Protein AF-A0A7J6RBU7-F1 (afdb_monomer)

Sequence (532 aa):
DLCENVLGLNNKLNLKELKTAPAAQKPAPVAEKVAAAAAAPAPASNGYTMEEVAKHNTESDCWVALNGEVLDVTDFLPEHPGGKLAIMTFAGKDASKEFNMIHPADVVEKYASDAVLGPVVEASAAPVAAAAAAPAAPTNGYTLEEVAKHNTDTDCWVALNGQVLDVTDFLPEHPGGKLAIMTFAGKDASKEFNMIHPADVVEKYASDAILGPVVEASAVAPAGASNNLAQPLLSDYSAKAAPAQWWGEERNTCDMHGPLGPSVWSYCAALCYFVWMFVLETLKTIFTVKNWKNISDKSGLTRSAIFMMVFVTIHALGNIHLFFGAIHFNAYAYFLNHPCPWSTLLLPVEIYLLAAGLLHVTVATVRTFKFKSMNSSVDQLWLFLTGSVLFVFLVVHLMQFRFVSEAAAPQYYFRSKWMYPFYCSSDDTSCQLVHFKDLYKMEMKYFESFGWVLFYEAGVIAFWSHMKEGIRKVIAAYAGIPRKYKSQAQFFGQLMAYVLGLLYFSYPLFSYFAPIKDWAKYDAAMPTPVEM

InterPro domains:
  IPR001199 Cytochrome b5-like heme/steroid binding domain [PF00173] (49-120)
  IPR001199 Cytochrome b5-like heme/steroid binding domain [PF00173] (143-213)
  IPR001199 Cytochrome b5-like heme/steroid binding domain [PS50255] (45-121)
  IPR001199 Cytochrome b5-like heme/steroid binding domain [PS50255] (139-215)
  IPR001199 Cytochrome b5-like heme/steroid binding domain [SM01117] (48-121)
  IPR001199 Cytochrome b5-like heme/steroid binding domain [SM01117] (142-215)
  IPR018506 Cytochrome b5, heme-binding site [PS00191] (76-83)
  IPR018506 Cytochrome b5, heme-binding site [PS00191] (170-177)
  IPR034804 Fumarate reductase/succinate dehydrogenase, transmembrane subunit [G3DSA:1.20.1300.10] (302-523)
  IPR034804 Fumarate reductase/succinate dehydrogenase, transmembrane subunit [SSF81343] (304-517)
  IPR036400 Cytochrome b5-like heme/steroid binding domain superfamily [G3DSA:3.10.120.10] (38-121)
  IPR036400 Cytochrome b5-like heme/steroid binding domain superfamily [G3DSA:3.10.120.10] (132-215)
  IPR036400 Cytochrome b5-like heme/steroid binding domain superfamily [SSF55856] (45-124)
  IPR036400 Cytochrome b5-like heme/steroid binding domain superfamily [SSF55856] (139-221)
  IPR050668 Cytochrome b5 [PTHR19359] (43-107)

Organism: Perkinsus olseni (NCBI:txid32597)

Nearest PDB structures (foldseek):
  1cyo-assembly1_A  TM=9.049E-01  e=1.225E-05  Bos taurus
  2ibj-assembly1_A  TM=8.812E-01  e=1.798E-05  Musca domestica
  3lf5-assembly1_A  TM=9.190E-01  e=5.961E-05  Homo sapiens
  1awp-assembly1_B  TM=8.762E-01  e=3.196E-05  Rattus norvegicus
  2m33-assembly1_A  TM=7.954E-01  e=5.682E-05  Oryctolagus cuniculus

Foldseek 3Di:
DVVCPPPVDPDPPDVPPPPDDDDDDDDDDDDDDDDDDDDDDDDDQDADALVNQLVQQDLCGFWEAAPQWIFGCNVVQPVDPVHNVVRSVRGSHYCHVVCVVVDPPCCCVVPPVVRTPGGHDDDDDDDDDDDDDDDDDDDDADALVRQLVQQDLCGFWEAAPQWIFGCNVVQPVDPVHNVVRSVRGSHYCHVVCVVPPPPCCCVVPPVVRTDGGHDDDDDDDDDDDDDDPPPPPPPPPPPPDPDPPPCPVVVVQCVLPNPVGNDPVLLVVLVVLLVVVLVVLQCCLVPVDDPDDDLQDPSLLLSLLSLVLVVLLVVLVLLVLLVVDQLSNFQSVCQCCDDPPNVVVVVVSVVSNVVSLVSNLSNLVCNLVVCVVPDDDPLSVLLNVLSVLLVVVVVVVCVQQPPQDFVRADKFKFFAAGHPPGGDDLPPPVTDIDMTGRSSVSLLVLLLDPVSLVSQLSSLVSVLSNQLSSLLVSLVPDPSRPPSSSVSSNVVSNVSSVVSSVSSNCRSVCSNVVHDPDVPVVVVSGRDDDDD

Structure (mmCIF, N/CA/C/O backbone):
data_AF-A0A7J6RBU7-F1
#
_entry.id   AF-A0A7J6RBU7-F1
#
loop_
_atom_site.group_PDB
_atom_site.id
_atom_site.type_symbol
_atom_site.label_atom_id
_atom_site.label_alt_id
_atom_site.label_comp_id
_atom_site.label_asym_id
_atom_site.label_entity_id
_atom_site.label_seq_id
_atom_site.pdbx_PDB_ins_code
_atom_site.Cartn_x
_atom_site.Cartn_y
_atom_site.Cartn_z
_atom_site.occupancy
_atom_site.B_iso_or_equiv
_atom_site.auth_seq_id
_atom_site.auth_comp_id
_atom_site.auth_asym_id
_atom_site.auth_atom_id
_atom_site.pdbx_PDB_model_num
ATOM 1 N N . ASP A 1 1 ? 35.423 11.936 -3.739 1.00 44.06 1 ASP A N 1
ATOM 2 C CA . ASP A 1 1 ? 35.921 13.161 -4.403 1.00 44.06 1 ASP A CA 1
ATOM 3 C C . ASP A 1 1 ? 34.929 14.324 -4.372 1.00 44.06 1 ASP A C 1
ATOM 5 O O . ASP A 1 1 ? 35.245 15.324 -3.746 1.00 44.06 1 ASP A O 1
ATOM 9 N N . LEU A 1 2 ? 33.701 14.226 -4.910 1.00 38.97 2 LEU A N 1
ATOM 10 C CA . LEU A 1 2 ? 32.740 15.352 -4.819 1.00 38.97 2 LEU A CA 1
ATOM 11 C C . LEU A 1 2 ? 32.170 15.630 -3.408 1.00 38.97 2 LEU A C 1
ATOM 13 O O . LEU A 1 2 ? 31.693 16.732 -3.154 1.00 38.97 2 LEU A O 1
ATOM 17 N N . CYS A 1 3 ? 32.227 14.671 -2.477 1.00 43.78 3 CYS A N 1
ATOM 18 C CA . CYS A 1 3 ? 31.741 14.861 -1.102 1.00 43.78 3 CYS A CA 1
ATOM 19 C C . CYS A 1 3 ? 32.754 15.524 -0.155 1.00 43.78 3 CYS A C 1
ATOM 21 O O . CYS A 1 3 ? 32.353 16.000 0.904 1.00 43.78 3 CYS A O 1
ATOM 23 N N . GLU A 1 4 ? 34.041 15.578 -0.507 1.00 44.16 4 GLU A N 1
ATOM 24 C CA . GLU A 1 4 ? 35.071 16.109 0.401 1.00 44.16 4 GLU A CA 1
ATOM 25 C C . GLU A 1 4 ? 35.114 17.645 0.401 1.00 44.16 4 GLU A C 1
ATOM 27 O O . GLU A 1 4 ? 35.401 18.258 1.426 1.00 44.16 4 GLU A O 1
ATOM 32 N N . ASN A 1 5 ? 34.723 18.288 -0.704 1.00 43.31 5 ASN A N 1
ATOM 33 C CA . ASN A 1 5 ? 34.908 19.733 -0.874 1.00 43.31 5 ASN A CA 1
ATOM 34 C C . ASN A 1 5 ? 33.737 20.607 -0.388 1.00 43.31 5 ASN A C 1
ATOM 36 O O . ASN A 1 5 ? 33.907 21.816 -0.267 1.00 43.31 5 ASN A O 1
ATOM 40 N N . VAL A 1 6 ? 32.559 20.036 -0.103 1.00 44.25 6 VAL A N 1
ATOM 41 C CA . VAL A 1 6 ? 31.357 20.833 0.237 1.00 44.25 6 VAL A CA 1
ATOM 42 C C . VAL A 1 6 ? 31.096 20.914 1.745 1.00 44.25 6 VAL A C 1
ATOM 44 O O . VAL A 1 6 ? 30.525 21.895 2.210 1.00 44.25 6 VAL A O 1
ATOM 47 N N . LEU A 1 7 ? 31.529 19.922 2.532 1.00 44.91 7 LEU A N 1
ATOM 48 C CA . LEU A 1 7 ? 31.204 19.848 3.967 1.00 44.91 7 LEU A CA 1
ATOM 49 C C . LEU A 1 7 ? 32.391 20.092 4.908 1.00 44.91 7 LEU A C 1
ATOM 51 O O . LEU A 1 7 ? 32.198 20.077 6.120 1.00 44.91 7 LEU A O 1
ATOM 55 N N . GLY A 1 8 ? 33.607 20.307 4.392 1.00 37.50 8 GLY A N 1
ATOM 56 C CA . GLY A 1 8 ? 34.789 20.591 5.222 1.00 37.50 8 GLY A CA 1
ATOM 57 C C . GLY A 1 8 ? 35.114 19.508 6.264 1.00 37.50 8 GLY A C 1
ATOM 58 O O . GLY A 1 8 ? 35.842 19.766 7.220 1.00 37.50 8 GLY A O 1
ATOM 59 N N . LEU A 1 9 ? 34.576 18.297 6.106 1.00 42.28 9 LEU A N 1
ATOM 60 C CA . LEU A 1 9 ? 34.784 17.180 7.021 1.00 42.28 9 LEU A CA 1
ATOM 61 C C . LEU A 1 9 ? 35.993 16.367 6.560 1.00 42.28 9 LEU A C 1
ATOM 63 O O . LEU A 1 9 ? 35.868 15.286 5.992 1.00 42.28 9 LEU A O 1
ATOM 67 N N . ASN A 1 10 ? 37.184 16.887 6.848 1.00 44.78 10 ASN A N 1
ATOM 68 C CA . ASN A 1 10 ? 38.400 16.084 6.827 1.00 44.78 10 ASN A CA 1
ATOM 69 C C . ASN A 1 10 ? 38.416 15.192 8.066 1.00 44.78 10 ASN A C 1
ATOM 71 O O . ASN A 1 10 ? 38.953 15.591 9.092 1.00 44.78 10 ASN A O 1
ATOM 75 N N . ASN A 1 11 ? 37.854 13.988 7.987 1.00 42.75 11 ASN A N 1
ATOM 76 C CA . ASN A 1 11 ? 38.181 12.940 8.950 1.00 42.75 11 ASN A CA 1
ATOM 77 C C . ASN A 1 11 ? 38.270 11.586 8.248 1.00 42.75 11 ASN A C 1
ATOM 79 O O . ASN A 1 11 ? 37.276 10.900 8.016 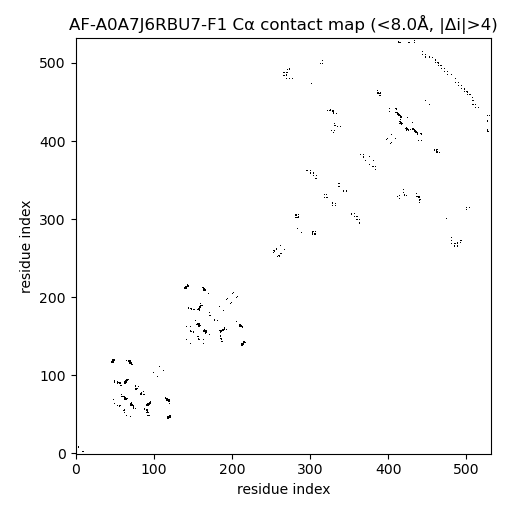1.00 42.75 11 ASN A O 1
ATOM 83 N N . LYS A 1 12 ? 39.511 11.181 7.956 1.00 43.72 12 LYS A N 1
ATOM 84 C CA . LYS A 1 12 ? 39.863 9.778 7.734 1.00 43.72 12 LYS A CA 1
ATOM 85 C C . LYS A 1 12 ? 39.562 9.019 9.027 1.00 43.72 12 LYS A C 1
ATOM 87 O O . LYS A 1 12 ? 40.357 9.051 9.960 1.00 43.72 12 LYS A O 1
ATOM 92 N N . LEU A 1 13 ? 38.418 8.347 9.095 1.00 41.56 13 LEU A N 1
ATOM 93 C CA . LEU A 1 13 ? 38.116 7.424 10.187 1.00 41.56 13 LEU A CA 1
ATOM 94 C C . LEU A 1 13 ? 39.039 6.203 10.074 1.00 41.56 13 LEU A C 1
ATOM 96 O O . LEU A 1 13 ? 38.804 5.288 9.288 1.00 41.56 13 LEU A O 1
ATOM 100 N N . ASN A 1 14 ? 40.122 6.211 10.852 1.00 39.22 14 ASN A N 1
ATOM 101 C CA . ASN A 1 14 ? 40.993 5.058 11.032 1.00 39.22 14 ASN A CA 1
ATOM 102 C C . ASN A 1 14 ? 40.368 4.127 12.082 1.00 39.22 14 ASN A C 1
ATOM 104 O O . ASN A 1 14 ? 40.237 4.480 13.253 1.00 39.22 14 ASN A O 1
ATOM 108 N N . LEU A 1 15 ? 39.999 2.915 11.666 1.00 40.97 15 LEU A N 1
ATOM 109 C CA . LEU A 1 15 ? 39.288 1.910 12.468 1.00 40.97 15 LEU A CA 1
ATOM 110 C C . LEU A 1 15 ? 40.095 1.345 13.666 1.00 40.97 15 LEU A C 1
ATOM 112 O O . LEU A 1 15 ? 39.665 0.379 14.294 1.00 40.97 15 LEU A O 1
ATOM 116 N N . LYS A 1 16 ? 41.268 1.910 13.986 1.00 43.94 16 LYS A N 1
ATOM 117 C CA . LYS A 1 16 ? 42.145 1.474 15.087 1.00 43.94 16 LYS A CA 1
ATOM 118 C C . LYS A 1 16 ? 42.068 2.326 16.359 1.00 43.94 16 LYS A C 1
ATOM 120 O O . LYS A 1 16 ? 42.579 1.877 17.379 1.00 43.94 16 LYS A O 1
ATOM 125 N N . GLU A 1 17 ? 41.400 3.481 16.352 1.00 44.88 17 GLU A N 1
ATOM 126 C CA . GLU A 1 17 ? 41.382 4.396 17.515 1.00 44.88 17 GLU A CA 1
ATOM 127 C C . GLU A 1 17 ? 40.111 4.325 18.385 1.00 44.88 17 GLU A C 1
ATOM 129 O O . GLU A 1 17 ? 40.003 5.015 19.392 1.00 44.88 17 GLU A O 1
ATOM 134 N N . LEU A 1 18 ? 39.167 3.424 18.089 1.00 39.59 18 LEU A N 1
ATOM 135 C CA . LEU A 1 18 ? 37.931 3.241 18.876 1.00 39.59 18 LEU A CA 1
ATOM 136 C C . LEU A 1 18 ? 38.066 2.268 20.065 1.00 39.59 18 LEU A C 1
ATOM 138 O O . LEU A 1 18 ? 37.073 1.774 20.598 1.00 39.59 18 LEU A O 1
ATOM 142 N N . LYS A 1 19 ? 39.294 1.995 20.516 1.00 46.72 19 LYS A N 1
ATOM 143 C CA . LYS A 1 19 ? 39.562 1.225 21.737 1.00 46.72 19 LYS A CA 1
ATOM 144 C C . LYS A 1 19 ? 40.383 2.056 22.708 1.00 46.72 19 LYS A C 1
ATOM 146 O O . LYS A 1 19 ? 41.574 1.822 22.812 1.00 46.72 19 LYS A O 1
ATOM 151 N N . THR A 1 20 ? 39.724 2.981 23.404 1.00 45.31 20 THR A N 1
ATOM 152 C CA . THR A 1 20 ? 39.975 3.330 24.817 1.00 45.31 20 THR A CA 1
ATOM 153 C C . THR A 1 20 ? 39.155 4.561 25.194 1.00 45.31 20 THR A C 1
ATOM 155 O O . THR A 1 20 ? 39.492 5.677 24.816 1.00 45.31 20 THR A O 1
ATOM 158 N N . ALA A 1 21 ? 38.114 4.360 25.998 1.00 32.72 21 ALA A N 1
ATOM 159 C CA . ALA A 1 21 ? 37.607 5.371 26.917 1.00 32.72 21 ALA A CA 1
ATOM 160 C C . ALA A 1 21 ? 37.450 4.705 28.300 1.00 32.72 21 ALA A C 1
ATOM 162 O O . ALA A 1 21 ? 37.182 3.501 28.357 1.00 32.72 21 ALA A O 1
ATOM 163 N N . PRO A 1 22 ? 37.704 5.428 29.404 1.00 35.44 22 PRO A N 1
ATOM 164 C CA . PRO A 1 22 ? 38.014 4.829 30.694 1.00 35.44 22 PRO A CA 1
ATOM 165 C C . PRO A 1 22 ? 36.767 4.329 31.427 1.00 35.44 22 PRO A C 1
ATOM 167 O O . PRO A 1 22 ? 35.690 4.915 31.341 1.00 35.44 22 PRO A O 1
ATOM 170 N N . ALA A 1 23 ? 36.942 3.244 32.181 1.00 33.69 23 ALA A N 1
ATOM 171 C CA . ALA A 1 23 ? 35.921 2.664 33.040 1.00 33.69 23 ALA A CA 1
ATOM 172 C C . ALA A 1 23 ? 35.479 3.668 34.118 1.00 33.69 23 ALA A C 1
ATOM 174 O O . ALA A 1 23 ? 36.256 4.025 35.006 1.00 33.69 23 ALA A O 1
ATOM 175 N N . ALA A 1 24 ? 34.219 4.098 34.053 1.00 33.16 24 ALA A N 1
ATOM 176 C CA . ALA A 1 24 ? 33.568 4.803 35.145 1.00 33.16 24 ALA A CA 1
ATOM 177 C C . ALA A 1 24 ? 33.264 3.816 36.283 1.00 33.16 24 ALA A C 1
ATOM 179 O O . ALA A 1 24 ? 32.751 2.716 36.074 1.00 33.16 24 ALA A O 1
ATOM 180 N N . GLN A 1 25 ? 33.649 4.227 37.486 1.00 31.27 25 GLN A N 1
ATOM 181 C CA . GLN A 1 25 ? 33.620 3.458 38.721 1.00 31.27 25 GLN A CA 1
ATOM 182 C C . GLN A 1 25 ? 32.202 3.050 39.139 1.00 31.27 25 GLN A C 1
ATOM 184 O O . GLN A 1 25 ? 31.254 3.828 39.089 1.00 31.27 25 GLN A O 1
ATOM 189 N N . LYS A 1 26 ? 32.108 1.810 39.616 1.00 31.66 26 LYS A N 1
ATOM 190 C CA . LYS A 1 26 ? 30.949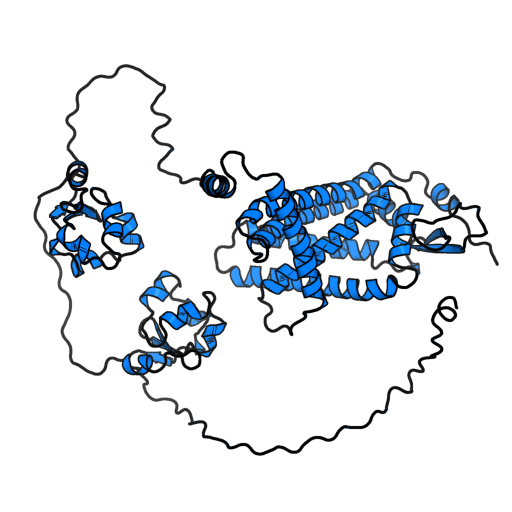 1.192 40.260 1.00 31.66 26 LYS A CA 1
ATOM 191 C C . LYS A 1 26 ? 30.733 1.814 41.651 1.00 31.66 26 LYS A C 1
ATOM 193 O O . LYS A 1 26 ? 31.645 1.709 42.472 1.00 31.66 26 LYS A O 1
ATOM 198 N N . PRO A 1 27 ? 29.564 2.394 41.975 1.00 31.78 27 PRO A N 1
ATOM 199 C CA . PRO A 1 27 ? 29.230 2.687 43.362 1.00 31.78 27 PRO A CA 1
ATOM 200 C C . PRO A 1 27 ? 28.904 1.387 44.107 1.00 31.78 27 PRO A C 1
ATOM 202 O O . PRO A 1 27 ? 28.194 0.515 43.600 1.00 31.78 27 PRO A O 1
ATOM 205 N N . ALA A 1 28 ? 29.468 1.262 45.305 1.00 33.78 28 ALA A N 1
ATOM 206 C CA . ALA A 1 28 ? 29.191 0.211 46.277 1.00 33.78 28 ALA A CA 1
ATOM 207 C C . ALA A 1 28 ? 27.719 0.254 46.751 1.00 33.78 28 ALA A C 1
ATOM 209 O O . ALA A 1 28 ? 27.089 1.312 46.686 1.00 33.78 28 ALA A O 1
ATOM 210 N N . PRO A 1 29 ? 27.155 -0.877 47.217 1.00 30.48 29 PRO A N 1
ATOM 211 C CA . PRO A 1 29 ? 25.738 -0.976 47.531 1.00 30.48 29 PRO A CA 1
ATOM 212 C C . PRO A 1 29 ? 25.433 -0.256 48.847 1.00 30.48 29 PRO A C 1
ATOM 214 O O . PRO A 1 29 ? 26.039 -0.540 49.880 1.00 30.48 29 PRO A O 1
ATOM 217 N N . VAL A 1 30 ? 24.479 0.672 48.805 1.00 31.81 30 VAL A N 1
ATOM 218 C CA . VAL A 1 30 ? 23.871 1.244 50.007 1.00 31.81 30 VAL A CA 1
ATOM 219 C C . VAL A 1 30 ? 22.848 0.238 50.518 1.00 31.81 30 VAL A C 1
ATOM 221 O O . VAL A 1 30 ? 21.944 -0.174 49.795 1.00 31.81 30 VAL A O 1
ATOM 224 N N . ALA A 1 31 ? 23.049 -0.195 51.758 1.00 34.28 31 ALA A N 1
ATOM 225 C CA . ALA A 1 31 ? 22.130 -1.037 52.493 1.00 34.28 31 ALA A CA 1
ATOM 226 C C . ALA A 1 31 ? 20.813 -0.291 52.735 1.00 34.28 31 ALA A C 1
ATOM 228 O O . ALA A 1 31 ? 20.806 0.751 53.390 1.00 34.28 31 ALA A O 1
ATOM 229 N N . GLU A 1 32 ? 19.702 -0.864 52.277 1.00 28.48 32 GLU A N 1
ATOM 230 C CA . GLU A 1 32 ? 18.368 -0.463 52.706 1.00 28.48 32 GLU A CA 1
ATOM 231 C C . GLU A 1 32 ? 17.582 -1.702 53.158 1.00 28.48 32 GLU A C 1
ATOM 233 O O . GLU A 1 32 ? 17.198 -2.572 52.385 1.00 28.48 32 GLU A O 1
ATOM 238 N N . LYS A 1 33 ? 17.498 -1.799 54.486 1.00 25.94 33 LYS A N 1
ATOM 239 C CA . LYS A 1 33 ? 16.465 -2.409 55.329 1.00 25.94 33 LYS A CA 1
ATOM 240 C C . LYS A 1 33 ? 15.530 -3.435 54.661 1.00 25.94 33 LYS A C 1
ATOM 242 O O . LYS A 1 33 ? 14.464 -3.114 54.150 1.00 25.94 33 LYS A O 1
ATOM 247 N N . VAL A 1 34 ? 15.891 -4.705 54.831 1.00 26.56 34 VAL A N 1
ATOM 248 C CA . VAL A 1 34 ? 14.978 -5.848 54.734 1.00 26.56 34 VAL A CA 1
ATOM 249 C C . VAL A 1 34 ? 13.891 -5.696 55.805 1.00 26.56 34 VAL A C 1
ATOM 251 O O . VAL A 1 34 ? 14.172 -5.822 56.998 1.00 26.56 34 VAL A O 1
ATOM 254 N N . ALA A 1 35 ? 12.657 -5.425 55.384 1.00 26.73 35 ALA A N 1
ATOM 255 C CA . ALA A 1 35 ? 11.464 -5.752 56.153 1.00 26.73 35 ALA A CA 1
ATOM 256 C C . ALA A 1 35 ? 10.903 -7.063 55.587 1.00 26.73 35 ALA A C 1
ATOM 258 O O . ALA A 1 35 ? 10.560 -7.152 54.414 1.00 26.73 35 ALA A O 1
ATOM 259 N N . ALA A 1 36 ? 10.943 -8.077 56.448 1.00 24.70 36 ALA A N 1
ATOM 260 C CA . ALA A 1 36 ? 10.458 -9.446 56.334 1.00 24.70 36 ALA A CA 1
ATOM 261 C C . ALA A 1 36 ? 9.506 -9.770 55.164 1.00 24.70 36 ALA A C 1
ATOM 263 O O . ALA A 1 36 ? 8.325 -9.436 55.190 1.00 24.70 36 ALA A O 1
ATOM 264 N N . ALA A 1 37 ? 10.008 -10.574 54.223 1.00 25.91 37 ALA A N 1
ATOM 265 C CA . ALA A 1 37 ? 9.188 -11.565 53.543 1.00 25.91 37 ALA A CA 1
ATOM 266 C C . ALA A 1 37 ? 8.740 -12.594 54.593 1.00 25.91 37 ALA A C 1
ATOM 268 O O . ALA A 1 37 ? 9.569 -13.318 55.153 1.00 25.91 37 ALA A O 1
ATOM 269 N N . ALA A 1 38 ? 7.446 -12.618 54.908 1.00 26.72 38 ALA A N 1
ATOM 270 C CA . ALA A 1 38 ? 6.860 -13.714 55.661 1.00 26.72 38 ALA A CA 1
ATOM 271 C C . ALA A 1 38 ? 6.810 -14.942 54.745 1.00 26.72 38 ALA A C 1
ATOM 273 O O . ALA A 1 38 ? 6.282 -14.896 53.637 1.00 26.72 38 ALA A O 1
ATOM 274 N N . ALA A 1 39 ? 7.445 -16.012 55.209 1.00 26.58 39 ALA A N 1
ATOM 275 C CA . ALA A 1 39 ? 7.527 -17.290 54.535 1.00 26.58 39 ALA A CA 1
ATOM 276 C C . ALA A 1 39 ? 6.136 -17.889 54.290 1.00 26.58 39 ALA A C 1
ATOM 278 O O . ALA A 1 39 ? 5.296 -17.913 55.188 1.00 26.58 39 ALA A O 1
ATOM 279 N N . ALA A 1 40 ? 5.949 -18.438 53.092 1.00 30.22 40 ALA A N 1
ATOM 280 C CA . ALA A 1 40 ? 4.879 -19.373 52.793 1.00 30.22 40 ALA A CA 1
ATOM 281 C C . ALA A 1 40 ? 5.043 -20.656 53.629 1.00 30.22 40 ALA A C 1
ATOM 283 O O . ALA A 1 40 ? 6.128 -21.250 53.620 1.00 30.22 40 ALA A O 1
ATOM 284 N N . PRO A 1 41 ? 3.985 -21.143 54.294 1.00 29.50 41 PRO A N 1
ATOM 285 C CA . PRO A 1 41 ? 3.854 -22.546 54.624 1.00 29.50 41 PRO A CA 1
ATOM 286 C C . PRO A 1 41 ? 2.934 -23.223 53.598 1.00 29.50 41 PRO A C 1
ATOM 288 O O . PRO A 1 41 ? 1.817 -22.781 53.350 1.00 29.50 41 PRO A O 1
ATOM 291 N N . ALA A 1 42 ? 3.388 -24.337 53.036 1.00 29.34 42 ALA A N 1
ATOM 292 C CA . ALA A 1 42 ? 2.514 -25.354 52.460 1.00 29.34 42 ALA A CA 1
ATOM 293 C C . ALA A 1 42 ? 2.614 -26.623 53.327 1.00 29.34 42 ALA A C 1
ATOM 295 O O . ALA A 1 42 ? 3.653 -26.819 53.965 1.00 29.34 42 ALA A O 1
ATOM 296 N N . PRO A 1 43 ? 1.647 -27.555 53.296 1.00 41.00 43 PRO A N 1
ATOM 297 C CA . PRO A 1 43 ? 0.241 -27.438 52.921 1.00 41.00 43 PRO A CA 1
ATOM 298 C C . PRO A 1 43 ? -0.653 -27.768 54.136 1.00 41.00 43 PRO A C 1
ATOM 300 O O . PRO A 1 43 ? -0.525 -28.823 54.757 1.00 41.00 43 PRO A O 1
ATOM 303 N N . ALA A 1 44 ? -1.581 -26.880 54.474 1.00 31.98 44 ALA A N 1
ATOM 304 C CA . ALA A 1 44 ? -2.711 -27.199 55.340 1.00 31.98 44 ALA A CA 1
ATOM 305 C C . ALA A 1 44 ? -3.985 -27.047 54.505 1.00 31.98 44 ALA A C 1
ATOM 307 O O . ALA A 1 44 ? -3.983 -26.350 53.496 1.00 31.98 44 ALA A O 1
ATOM 308 N N . SER A 1 45 ? -5.042 -27.760 54.873 1.00 47.34 45 SER A N 1
ATOM 309 C CA . SER A 1 45 ? -6.355 -27.738 54.228 1.00 47.34 45 SER A CA 1
ATOM 310 C C . SER A 1 45 ? -6.952 -26.319 54.219 1.00 47.34 45 SER A C 1
ATOM 312 O O . SER A 1 45 ? -7.718 -25.969 55.116 1.00 47.34 45 SER A O 1
ATOM 314 N N . ASN A 1 46 ? -6.561 -25.490 53.252 1.00 59.97 46 ASN A N 1
ATOM 315 C CA . ASN A 1 46 ? -6.878 -24.064 53.217 1.00 59.97 46 ASN A CA 1
ATOM 316 C C . ASN A 1 46 ? -8.177 -23.833 52.454 1.00 59.97 46 ASN A C 1
ATOM 318 O O . ASN A 1 46 ? -8.190 -23.500 51.272 1.00 59.97 46 ASN A O 1
ATOM 322 N N . GLY A 1 47 ? -9.282 -24.040 53.157 1.00 67.44 47 GLY A N 1
ATOM 323 C CA . GLY A 1 47 ? -10.506 -23.353 52.802 1.00 67.44 47 GLY A CA 1
ATOM 324 C C . GLY A 1 47 ? -10.390 -21.872 53.147 1.00 67.44 47 GLY A C 1
ATOM 325 O O . GLY A 1 47 ? -9.918 -21.539 54.233 1.00 67.44 47 GLY A O 1
ATOM 326 N N . TYR A 1 48 ? -10.836 -20.998 52.254 1.00 81.94 48 TYR A N 1
ATOM 327 C CA . TYR A 1 48 ? -10.868 -19.549 52.457 1.00 81.94 48 TYR A CA 1
ATOM 328 C C . TYR A 1 48 ? -12.302 -19.108 52.760 1.00 81.94 48 TYR A C 1
ATOM 330 O O . TYR A 1 48 ? -13.231 -19.573 52.108 1.00 81.94 48 TYR A O 1
ATOM 338 N N . THR A 1 49 ? -12.528 -18.230 53.738 1.00 85.06 49 THR A N 1
ATOM 339 C CA . THR A 1 49 ? -13.884 -17.701 53.982 1.00 85.06 49 THR A CA 1
ATOM 340 C C . THR A 1 49 ? -14.120 -16.429 53.171 1.00 85.06 49 THR A C 1
ATOM 342 O O . THR A 1 49 ? -13.176 -15.715 52.827 1.00 85.06 49 THR A O 1
ATOM 345 N N . MET A 1 50 ? -15.379 -16.095 52.880 1.00 83.06 50 MET A N 1
ATOM 346 C CA . MET A 1 50 ? -15.701 -14.862 52.146 1.00 83.06 50 MET A CA 1
ATOM 347 C C . MET A 1 50 ? -15.298 -13.594 52.914 1.00 83.06 50 MET A C 1
ATOM 349 O O . MET A 1 50 ? -14.975 -12.576 52.302 1.00 83.06 50 MET A O 1
ATOM 353 N N . GLU A 1 51 ? -15.245 -13.652 54.247 1.00 75.56 51 GLU A N 1
ATOM 354 C CA . GLU A 1 51 ? -14.733 -12.565 55.091 1.00 75.56 51 GLU A CA 1
ATOM 355 C C . GLU A 1 51 ? -13.223 -12.361 54.931 1.00 75.56 51 GLU A C 1
ATOM 357 O O . GLU A 1 51 ? -12.727 -11.251 55.134 1.00 75.56 51 GLU A O 1
ATOM 362 N N . GLU A 1 52 ? -12.483 -13.418 54.595 1.00 79.94 52 GLU A N 1
ATOM 363 C CA . GLU A 1 52 ? -11.064 -13.322 54.266 1.00 79.94 52 GLU A CA 1
ATOM 364 C C . GLU A 1 52 ? -10.881 -12.710 52.880 1.00 79.94 52 GLU A C 1
ATOM 366 O O . GLU A 1 52 ? -10.177 -11.710 52.759 1.00 79.94 52 GLU A O 1
ATOM 371 N N . VAL A 1 53 ? -11.624 -13.195 51.878 1.00 83.56 53 VAL A N 1
ATOM 372 C CA . VAL A 1 53 ? -11.626 -12.640 50.510 1.00 83.56 53 VAL A CA 1
ATOM 373 C C . VAL A 1 53 ? -11.930 -11.138 50.512 1.00 83.56 53 VAL A C 1
ATOM 375 O O . VAL A 1 53 ? -11.243 -10.370 49.842 1.00 83.56 53 VAL A O 1
ATOM 378 N N . ALA A 1 54 ? -12.887 -10.681 51.326 1.00 82.56 54 ALA A N 1
ATOM 379 C CA . ALA A 1 54 ? -13.285 -9.273 51.412 1.00 82.56 54 ALA A CA 1
ATOM 380 C C . ALA A 1 54 ? -12.164 -8.299 51.832 1.00 82.56 54 ALA A C 1
ATOM 382 O O . ALA A 1 54 ? -12.282 -7.091 51.587 1.00 82.56 54 ALA A O 1
ATOM 383 N N . LYS A 1 55 ? -11.085 -8.793 52.455 1.00 84.75 55 LYS A N 1
ATOM 384 C CA . LYS A 1 55 ? -9.926 -7.975 52.858 1.00 84.75 55 LYS A CA 1
ATOM 385 C C . LYS A 1 55 ? -9.015 -7.622 51.679 1.00 84.75 55 LYS A C 1
ATOM 387 O O . LYS A 1 55 ? -8.330 -6.605 51.746 1.00 84.75 55 LYS A O 1
ATOM 392 N N . HIS A 1 56 ? -9.060 -8.406 50.605 1.00 87.06 56 HIS A N 1
ATOM 393 C CA . HIS A 1 56 ? -8.198 -8.290 49.429 1.00 87.06 56 HIS A CA 1
ATOM 394 C C . HIS A 1 56 ? -8.951 -7.583 48.288 1.00 87.06 56 HIS A C 1
ATOM 396 O O . HIS A 1 56 ? -9.414 -8.207 47.331 1.00 87.06 56 HIS A O 1
ATOM 402 N N . ASN A 1 57 ? -9.147 -6.265 48.424 1.00 86.19 57 ASN A N 1
ATOM 403 C CA . ASN A 1 57 ? -10.014 -5.464 47.546 1.00 86.19 57 ASN A CA 1
ATOM 404 C C . ASN A 1 57 ? -9.317 -4.287 46.823 1.00 86.19 57 ASN A C 1
ATOM 406 O O . ASN A 1 57 ? -9.985 -3.355 46.363 1.00 86.19 57 ASN A O 1
ATOM 410 N N . THR A 1 58 ? -7.986 -4.302 46.714 1.00 81.94 58 THR A N 1
ATOM 411 C CA . THR A 1 58 ? -7.187 -3.194 46.149 1.00 81.94 58 THR A CA 1
ATOM 412 C C . THR A 1 58 ? -6.404 -3.616 44.903 1.00 81.94 58 THR A C 1
ATOM 414 O O . THR A 1 58 ? -6.177 -4.794 44.684 1.00 81.94 58 THR A O 1
ATOM 417 N N . GLU A 1 59 ? -5.941 -2.673 44.068 1.00 80.62 59 GLU A N 1
ATOM 418 C CA . GLU A 1 59 ? -5.211 -3.022 42.825 1.00 80.62 59 GLU A CA 1
ATOM 419 C C . GLU A 1 59 ? -3.891 -3.782 43.068 1.00 80.62 59 GLU A C 1
ATOM 421 O O . GLU A 1 59 ? -3.420 -4.471 42.170 1.00 80.62 59 GLU A O 1
ATOM 426 N N . SER A 1 60 ? -3.280 -3.639 44.247 1.00 82.38 60 SER A N 1
ATOM 427 C CA . SER A 1 60 ? -2.053 -4.349 44.637 1.00 82.38 60 SER A CA 1
ATOM 428 C C . SER A 1 60 ? -2.311 -5.611 45.464 1.00 82.38 60 SER A C 1
ATOM 430 O O . SER A 1 60 ? -1.346 -6.239 45.887 1.00 82.38 60 SER A O 1
ATOM 432 N N . ASP A 1 61 ? -3.580 -5.914 45.751 1.00 84.44 61 ASP A N 1
ATOM 433 C CA . ASP A 1 61 ? -4.022 -7.032 46.586 1.00 84.44 61 ASP A CA 1
ATOM 434 C C . ASP A 1 61 ? -5.518 -7.299 46.324 1.00 84.44 61 ASP A C 1
ATOM 436 O O . ASP A 1 61 ? -6.389 -6.694 46.963 1.00 84.44 61 ASP A O 1
ATOM 440 N N . CYS A 1 62 ? -5.807 -8.100 45.293 1.00 85.19 62 CYS A N 1
ATOM 441 C CA . CYS A 1 62 ? -7.133 -8.278 44.696 1.00 85.19 62 CYS A CA 1
ATOM 442 C C . CYS A 1 62 ? -7.501 -9.758 44.580 1.00 85.19 62 CYS A C 1
ATOM 444 O O . CYS A 1 62 ? -7.010 -10.459 43.690 1.00 85.19 62 CYS A O 1
ATOM 446 N N . TRP A 1 63 ? -8.412 -10.220 45.436 1.00 91.56 63 TRP A N 1
ATOM 447 C CA . TRP A 1 63 ? -8.959 -11.574 45.364 1.00 91.56 63 TRP A CA 1
ATOM 448 C C . TRP A 1 63 ? -10.421 -11.554 44.929 1.00 91.56 63 TRP A C 1
ATOM 450 O O . TRP A 1 63 ? -11.155 -10.604 45.204 1.00 91.56 63 TRP A O 1
ATOM 460 N N . VAL A 1 64 ? -10.858 -12.618 44.263 1.00 87.06 64 VAL A N 1
ATOM 461 C CA . VAL A 1 64 ? -12.258 -12.823 43.866 1.00 87.06 64 VAL A CA 1
ATOM 462 C C . VAL A 1 64 ? -12.661 -14.268 44.125 1.00 87.06 64 VAL A C 1
ATOM 464 O O . VAL A 1 64 ? -11.844 -15.174 43.965 1.00 87.06 64 VAL A O 1
ATOM 467 N N . ALA A 1 65 ? -13.916 -14.499 44.507 1.00 86.06 65 ALA A N 1
ATOM 468 C CA . ALA A 1 65 ? -14.464 -15.851 44.567 1.00 86.06 65 ALA A CA 1
ATOM 469 C C . ALA A 1 65 ? -15.175 -16.187 43.247 1.00 86.06 65 ALA A C 1
ATOM 471 O O . ALA A 1 65 ? -15.997 -15.403 42.766 1.00 86.06 65 ALA A O 1
ATOM 472 N N . LEU A 1 66 ? -14.844 -17.334 42.652 1.00 83.00 66 LEU A N 1
ATOM 473 C CA . LEU A 1 66 ? -15.436 -17.867 41.427 1.00 83.00 66 LEU A CA 1
ATOM 474 C C . LEU A 1 66 ? -15.767 -19.349 41.609 1.00 83.00 66 LEU A C 1
ATOM 476 O O . LEU A 1 66 ? -14.892 -20.164 41.869 1.00 83.00 66 LEU A O 1
ATOM 480 N N . ASN A 1 67 ? -17.034 -19.705 41.422 1.00 80.25 67 ASN A N 1
ATOM 481 C CA . ASN A 1 67 ? -17.560 -21.069 41.433 1.00 80.25 67 ASN A CA 1
ATOM 482 C C . ASN A 1 67 ? -17.172 -21.880 42.681 1.00 80.25 67 ASN A C 1
ATOM 484 O O . ASN A 1 67 ? -16.961 -23.087 42.601 1.00 80.25 67 ASN A O 1
ATOM 488 N N . GLY A 1 68 ? -17.108 -21.214 43.838 1.00 75.31 68 GLY A N 1
ATOM 489 C CA . GLY A 1 68 ? -16.708 -21.839 45.099 1.00 75.31 68 GLY A CA 1
ATOM 490 C C . GLY A 1 68 ? -15.196 -21.978 45.285 1.00 75.31 68 GLY A C 1
ATOM 491 O O . GLY A 1 68 ? -14.782 -22.647 46.225 1.00 75.31 68 GLY A O 1
ATOM 492 N N . GLU A 1 69 ? -14.376 -21.340 44.449 1.00 83.94 69 GLU A N 1
ATOM 493 C CA . GLU A 1 69 ? -12.923 -21.218 44.606 1.00 83.94 69 GLU A CA 1
ATOM 494 C C . GLU A 1 69 ? -12.517 -19.752 44.778 1.00 83.94 69 GLU A C 1
ATOM 496 O O . GLU A 1 69 ? -13.133 -18.850 44.217 1.00 83.94 69 GLU A O 1
ATOM 501 N N . VAL A 1 70 ? -11.470 -19.497 45.554 1.00 86.38 70 VAL A N 1
ATOM 502 C CA . VAL A 1 70 ? -10.869 -18.174 45.729 1.00 86.38 70 VAL A CA 1
ATOM 503 C C . VAL A 1 70 ? -9.666 -18.050 44.814 1.00 86.38 70 VAL A C 1
ATOM 505 O O . VAL A 1 70 ? -8.796 -18.922 44.803 1.00 86.38 70 VAL A O 1
ATOM 508 N N . LEU A 1 71 ? -9.617 -16.957 44.056 1.00 86.19 71 LEU A N 1
ATOM 509 C CA . LEU A 1 71 ? -8.528 -16.641 43.147 1.00 86.19 71 LEU A CA 1
ATOM 510 C C . LEU A 1 71 ? -7.838 -15.344 43.562 1.00 86.19 71 LEU A C 1
ATOM 512 O O . LEU A 1 71 ? -8.510 -14.328 43.760 1.00 86.19 71 LEU A O 1
ATOM 516 N N . ASP A 1 72 ? -6.507 -15.359 43.593 1.00 90.69 72 ASP A N 1
ATOM 517 C CA . ASP A 1 72 ? -5.689 -14.148 43.633 1.00 90.69 72 ASP A CA 1
ATOM 518 C C . ASP A 1 72 ? -5.449 -13.645 42.209 1.00 90.69 72 ASP A C 1
ATOM 520 O O . ASP A 1 72 ? -4.629 -14.170 41.456 1.00 90.69 72 ASP A O 1
ATOM 524 N N . VAL A 1 73 ? -6.1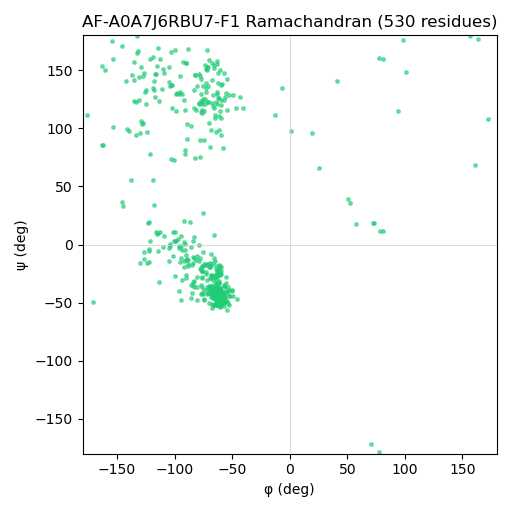89 -12.612 41.820 1.00 87.88 73 VAL A N 1
ATOM 525 C CA . VAL A 1 73 ? -6.142 -12.048 40.467 1.00 87.88 73 VAL A CA 1
ATOM 526 C C . VAL A 1 73 ? -5.274 -10.796 40.391 1.00 87.88 73 VAL A C 1
ATOM 528 O O . VAL A 1 73 ? -5.288 -10.127 39.356 1.00 87.88 73 VAL A O 1
ATOM 531 N N . THR A 1 74 ? -4.499 -10.482 41.436 1.00 86.31 74 THR A N 1
ATOM 532 C CA . THR A 1 74 ? -3.661 -9.273 41.527 1.00 86.31 74 THR A CA 1
ATOM 533 C C . THR A 1 74 ? -2.740 -9.123 40.317 1.00 86.31 74 THR A C 1
ATOM 535 O O . THR A 1 74 ? -2.781 -8.105 39.621 1.00 86.31 74 THR A O 1
ATOM 538 N N . ASP A 1 75 ? -1.983 -10.172 39.996 1.00 85.00 75 ASP A N 1
ATOM 539 C CA . ASP A 1 75 ? -1.058 -10.173 38.858 1.00 85.00 75 ASP A CA 1
ATOM 540 C C . ASP A 1 75 ? -1.778 -10.306 37.503 1.00 85.00 75 ASP A C 1
ATOM 542 O O . ASP A 1 75 ? -1.238 -9.925 36.462 1.00 85.00 75 ASP A O 1
ATOM 546 N N . PHE A 1 76 ? -3.032 -10.773 37.509 1.00 78.69 76 PHE A N 1
ATOM 547 C CA . PHE A 1 76 ? -3.859 -10.957 36.314 1.00 78.69 76 PHE A CA 1
ATOM 548 C C . PHE A 1 76 ? -4.674 -9.708 35.925 1.00 78.69 76 PHE A C 1
ATOM 550 O O . PHE A 1 76 ? -5.086 -9.566 34.769 1.00 78.69 76 PHE A O 1
ATOM 557 N N . LEU A 1 77 ? -4.866 -8.746 36.837 1.00 75.81 77 LEU A N 1
ATOM 558 C CA . LEU A 1 77 ? -5.548 -7.468 36.576 1.00 75.81 77 LEU A CA 1
ATOM 559 C C . LEU A 1 77 ? -5.108 -6.755 35.275 1.00 75.81 77 LEU A C 1
ATOM 561 O O . LEU A 1 77 ? -5.988 -6.310 34.525 1.00 75.81 77 LEU A O 1
ATOM 565 N N . PRO A 1 78 ? -3.800 -6.603 34.961 1.00 75.50 78 PRO A N 1
ATOM 566 C CA . PRO A 1 78 ? -3.357 -5.967 33.717 1.00 75.50 78 PRO A CA 1
ATOM 567 C C . PRO A 1 78 ? -3.543 -6.845 32.468 1.00 75.50 78 PRO A C 1
ATOM 569 O O . PRO A 1 78 ? -3.506 -6.317 31.353 1.00 75.50 78 PRO A O 1
ATOM 572 N N . GLU A 1 79 ? -3.734 -8.153 32.636 1.00 74.25 79 GLU A N 1
ATOM 573 C CA . GLU A 1 79 ? -3.861 -9.131 31.550 1.00 74.25 79 GLU A CA 1
ATOM 574 C C . GLU A 1 79 ? -5.319 -9.419 31.169 1.00 74.25 79 GLU A C 1
ATOM 576 O O . GLU A 1 79 ? -5.589 -9.921 30.073 1.00 74.25 79 GLU A O 1
ATOM 581 N N . HIS A 1 80 ? -6.270 -9.031 32.025 1.00 77.69 80 HIS A N 1
ATOM 582 C CA . HIS A 1 80 ? -7.693 -9.249 31.804 1.00 77.69 80 HIS A CA 1
ATOM 583 C C . HIS A 1 80 ? -8.206 -8.566 30.512 1.00 77.69 80 HIS A C 1
ATOM 585 O O . HIS A 1 80 ? -8.171 -7.333 30.406 1.00 77.69 80 HIS A O 1
ATOM 591 N N . PRO A 1 81 ? -8.759 -9.318 29.533 1.00 64.88 81 PRO A N 1
ATOM 592 C CA . PRO A 1 81 ? -9.223 -8.777 28.247 1.00 64.88 81 PRO A CA 1
ATOM 593 C C . PRO A 1 81 ? -10.337 -7.724 28.346 1.00 64.88 81 PRO A C 1
ATOM 595 O O . PRO A 1 81 ? -10.446 -6.867 27.466 1.00 64.88 81 PRO A O 1
ATOM 598 N N . GLY A 1 82 ? -11.144 -7.767 29.412 1.00 65.12 82 GLY A N 1
ATOM 599 C CA . GLY A 1 82 ? -12.163 -6.757 29.726 1.00 65.12 82 GLY A CA 1
ATOM 600 C C . GLY A 1 82 ? -11.606 -5.482 30.376 1.00 65.12 82 GLY A C 1
ATOM 601 O O . GLY A 1 82 ? -12.361 -4.556 30.666 1.00 65.12 82 GLY A O 1
ATOM 602 N N . GLY A 1 83 ? -10.290 -5.422 30.600 1.00 65.00 83 GLY A N 1
ATOM 603 C CA . GLY A 1 83 ? -9.605 -4.367 31.339 1.00 65.00 83 GLY A CA 1
ATOM 604 C C . GLY A 1 83 ? -9.679 -4.559 32.857 1.00 65.00 83 GLY A C 1
ATOM 605 O O . GLY A 1 83 ? -10.567 -5.238 33.376 1.00 65.00 83 GLY A O 1
ATOM 606 N N . LYS A 1 84 ? -8.753 -3.910 33.577 1.00 79.88 84 LYS A N 1
ATOM 607 C CA . LYS A 1 84 ? -8.621 -4.023 35.041 1.00 79.88 84 LYS A CA 1
ATOM 608 C C . LYS A 1 84 ? -9.891 -3.659 35.819 1.00 79.88 84 LYS A C 1
ATOM 610 O O . LYS A 1 84 ? -10.201 -4.283 36.825 1.00 79.88 84 LYS A O 1
ATOM 615 N N . LEU A 1 85 ? -10.656 -2.675 35.333 1.00 73.31 85 LEU A N 1
ATOM 616 C CA . LEU A 1 85 ? -11.858 -2.173 36.012 1.00 73.31 85 LEU A CA 1
ATOM 617 C C . LEU A 1 85 ? -12.981 -3.218 36.088 1.00 73.31 85 LEU A C 1
ATOM 619 O O . LEU A 1 85 ? -13.778 -3.184 37.023 1.00 73.31 85 LEU A O 1
ATOM 623 N N . ALA A 1 86 ? -13.026 -4.155 35.137 1.00 73.06 86 ALA A N 1
ATOM 624 C CA . ALA A 1 86 ? -14.031 -5.211 35.125 1.00 73.06 86 ALA A CA 1
ATOM 625 C C . ALA A 1 86 ? -13.855 -6.177 36.309 1.00 73.06 86 ALA A C 1
ATOM 627 O O . ALA A 1 86 ? -14.840 -6.527 36.946 1.00 73.06 86 ALA A O 1
ATOM 628 N N . ILE A 1 87 ? -12.610 -6.530 36.654 1.00 80.06 87 ILE A N 1
ATOM 629 C CA . ILE A 1 87 ? -12.309 -7.361 37.831 1.00 80.06 87 ILE A CA 1
ATOM 630 C C . ILE A 1 87 ? -12.406 -6.531 39.113 1.00 80.06 87 ILE A C 1
ATOM 632 O O . ILE A 1 87 ? -13.023 -6.967 40.078 1.00 80.06 87 ILE A O 1
ATOM 636 N N . MET A 1 88 ? -11.882 -5.299 39.111 1.00 80.19 88 MET A N 1
ATOM 637 C CA . MET A 1 88 ? -11.885 -4.436 40.303 1.00 80.19 88 MET A CA 1
ATOM 638 C C . MET A 1 88 ? -13.285 -4.123 40.849 1.00 80.19 88 MET A C 1
ATOM 640 O O . MET A 1 88 ? -13.426 -3.821 42.030 1.00 80.19 88 MET A O 1
ATOM 644 N N . THR A 1 89 ? -14.335 -4.224 40.029 1.00 77.19 89 THR A N 1
ATOM 645 C CA . THR A 1 89 ? -15.730 -4.070 40.488 1.00 77.19 89 THR A CA 1
ATOM 646 C C . THR A 1 89 ? -16.139 -5.166 41.492 1.00 77.19 89 THR A C 1
ATOM 648 O O . THR A 1 89 ? -16.983 -4.936 42.370 1.00 77.19 89 THR A O 1
ATOM 651 N N . PHE A 1 90 ? -15.487 -6.328 41.398 1.00 83.25 90 PHE A N 1
ATOM 652 C CA . PHE A 1 90 ? -15.712 -7.510 42.224 1.00 83.25 90 PHE A CA 1
ATOM 653 C C . PHE A 1 90 ? -14.532 -7.847 43.141 1.00 83.25 90 PHE A C 1
ATOM 655 O O . PHE A 1 90 ? -14.541 -8.906 43.756 1.00 83.25 90 PHE A O 1
ATOM 662 N N . ALA A 1 91 ? -13.545 -6.955 43.280 1.00 83.81 91 ALA A N 1
ATOM 663 C CA . ALA A 1 91 ? -12.438 -7.158 44.208 1.00 83.81 91 ALA A CA 1
ATOM 664 C C . ALA A 1 91 ? -12.973 -7.363 45.639 1.00 83.81 91 ALA A C 1
ATOM 666 O O . ALA A 1 91 ? -13.755 -6.550 46.147 1.00 83.81 91 ALA A O 1
ATOM 667 N N . GLY A 1 92 ? -12.588 -8.475 46.258 1.00 81.06 92 GLY A N 1
ATOM 668 C CA . GLY A 1 92 ? -13.070 -8.931 47.556 1.00 81.06 92 GLY A CA 1
ATOM 669 C C . GLY A 1 92 ? -14.499 -9.491 47.570 1.00 81.06 92 GLY A C 1
ATOM 670 O O . GLY A 1 92 ? -15.121 -9.526 48.631 1.00 81.06 92 GLY A O 1
ATOM 671 N N . LYS A 1 93 ? -15.065 -9.879 46.419 1.00 83.50 93 LYS A N 1
ATOM 672 C CA . LYS A 1 93 ? -16.453 -10.366 46.291 1.00 83.50 93 LYS A CA 1
ATOM 673 C C . LYS A 1 93 ? -16.540 -11.662 45.484 1.00 83.50 93 LYS A C 1
ATOM 675 O O . LYS A 1 93 ? -15.601 -12.056 44.796 1.00 83.50 93 LYS A O 1
ATOM 680 N N . ASP A 1 94 ? -17.704 -12.303 45.559 1.00 84.19 94 ASP A N 1
ATOM 681 C CA . ASP A 1 94 ? -18.084 -13.387 44.656 1.00 84.19 94 ASP A CA 1
ATOM 682 C C . ASP A 1 94 ? -18.501 -12.802 43.299 1.00 84.19 94 ASP A C 1
ATOM 684 O O . ASP A 1 94 ? -19.375 -11.936 43.231 1.00 84.19 94 ASP A O 1
ATOM 688 N N . ALA A 1 95 ? -17.834 -13.251 42.238 1.00 83.00 95 ALA A N 1
ATOM 689 C CA . ALA A 1 95 ? -18.080 -12.855 40.856 1.00 83.00 95 ALA A CA 1
ATOM 690 C C . ALA A 1 95 ? -18.567 -14.029 39.991 1.00 83.00 95 ALA A C 1
ATOM 692 O O . ALA A 1 95 ? -18.626 -13.898 38.769 1.00 83.00 95 ALA A O 1
ATOM 693 N N . SER A 1 96 ? -18.895 -15.183 40.587 1.00 77.94 96 SER A N 1
ATOM 694 C CA . SER A 1 96 ? -19.245 -16.429 39.884 1.00 77.94 96 SER A CA 1
ATOM 695 C C . SER A 1 96 ? -20.352 -16.212 38.859 1.00 77.94 96 SER A C 1
ATOM 697 O O . SER A 1 96 ? -20.272 -16.683 37.725 1.00 77.94 96 SER A O 1
ATOM 699 N N . LYS A 1 97 ? -21.388 -15.459 39.242 1.00 67.06 97 LYS A N 1
ATOM 700 C CA . LYS A 1 97 ? -22.554 -15.205 38.394 1.00 67.06 97 LYS A CA 1
ATOM 701 C C . LYS A 1 97 ? -22.180 -14.346 37.186 1.00 67.06 97 LYS A C 1
ATOM 703 O O . LYS A 1 97 ? -22.474 -14.723 36.054 1.00 67.06 97 LYS A O 1
ATOM 708 N N . GLU A 1 98 ? -21.511 -13.220 37.405 1.00 72.56 98 GLU A N 1
ATOM 709 C CA . GLU A 1 98 ? -21.087 -12.297 36.351 1.00 72.56 98 GLU A CA 1
ATOM 710 C C . GLU A 1 98 ? -20.011 -12.894 35.451 1.00 72.56 98 GLU A C 1
ATOM 712 O O . GLU A 1 98 ? -20.049 -12.689 34.238 1.00 72.56 98 GLU A O 1
ATOM 717 N N . PHE A 1 99 ? -19.103 -13.684 36.019 1.00 72.12 99 PHE A N 1
ATOM 718 C CA . PHE A 1 99 ? -18.082 -14.406 35.278 1.00 72.12 99 PHE A CA 1
ATOM 719 C C . PHE A 1 99 ? -18.708 -15.446 34.343 1.00 72.12 99 PHE A C 1
ATOM 721 O O . PHE A 1 99 ? -18.442 -15.399 33.143 1.00 72.12 99 PHE A O 1
ATOM 728 N N . ASN A 1 100 ? -19.597 -16.312 34.843 1.00 72.94 100 ASN A N 1
ATOM 729 C CA . ASN A 1 100 ? -20.212 -17.390 34.055 1.00 72.94 100 ASN A CA 1
ATOM 730 C C . ASN A 1 100 ? -21.175 -16.892 32.959 1.00 72.94 100 ASN A C 1
ATOM 732 O O . ASN A 1 100 ? -21.477 -17.631 32.024 1.00 72.94 100 ASN A O 1
ATOM 736 N N . MET A 1 101 ? -21.667 -15.650 33.045 1.00 65.56 101 MET A N 1
ATOM 737 C CA . MET A 1 101 ? -22.516 -15.053 32.003 1.00 65.56 101 MET A CA 1
ATOM 738 C C . MET A 1 101 ? -21.743 -14.672 30.733 1.00 65.56 101 MET A C 1
ATOM 740 O O . MET A 1 101 ? -22.333 -14.588 29.656 1.00 65.56 101 MET A O 1
ATOM 744 N N . ILE A 1 102 ? -20.440 -14.414 30.850 1.00 62.50 102 ILE A N 1
ATOM 745 C CA . ILE A 1 102 ? -19.614 -13.885 29.752 1.00 62.50 102 ILE A CA 1
ATOM 746 C C . ILE A 1 102 ? -18.360 -14.728 29.479 1.00 62.50 102 ILE A C 1
ATOM 748 O O . ILE A 1 102 ? -17.733 -14.555 28.432 1.00 62.50 102 ILE A O 1
ATOM 752 N N . HIS A 1 103 ? -18.016 -15.658 30.374 1.00 60.44 103 HIS A N 1
ATOM 753 C CA . HIS A 1 103 ? -16.887 -16.572 30.244 1.00 60.44 103 HIS A CA 1
ATOM 754 C C . HIS A 1 103 ? -17.352 -18.031 30.369 1.00 60.44 103 HIS A C 1
ATOM 756 O O . HIS A 1 103 ? -18.095 -18.359 31.295 1.00 60.44 103 HIS A O 1
ATOM 762 N N . PRO A 1 104 ? -16.920 -18.930 29.464 1.00 70.56 104 PRO A N 1
ATOM 763 C CA . PRO A 1 104 ? -17.136 -20.359 29.652 1.00 70.56 104 PRO A CA 1
ATOM 764 C C . PRO A 1 104 ? -16.354 -20.886 30.869 1.00 70.56 104 PRO A C 1
ATOM 766 O O . PRO A 1 104 ? -15.329 -20.328 31.260 1.00 70.56 104 PRO A O 1
ATOM 769 N N . ALA A 1 105 ? -16.842 -21.976 31.468 1.00 71.62 105 ALA A N 1
ATOM 770 C CA . ALA A 1 105 ? -16.334 -22.506 32.739 1.00 71.62 105 ALA A CA 1
ATOM 771 C C . ALA A 1 105 ? -14.852 -22.940 32.703 1.00 71.62 105 ALA A C 1
ATOM 773 O O . ALA A 1 105 ? -14.203 -22.994 33.740 1.00 71.62 105 ALA A O 1
ATOM 774 N N . ASP A 1 106 ? -14.298 -23.207 31.518 1.00 74.94 106 ASP A N 1
ATOM 775 C CA . ASP A 1 106 ? -12.916 -23.656 31.312 1.00 74.94 106 ASP A CA 1
ATOM 776 C C . ASP A 1 106 ? -11.890 -22.507 31.222 1.00 74.94 106 ASP A C 1
ATOM 778 O O . ASP A 1 106 ? -10.692 -22.751 31.067 1.00 74.94 106 ASP A O 1
ATOM 782 N N . VAL A 1 107 ? -12.327 -21.244 31.297 1.00 74.62 107 VAL A N 1
ATOM 783 C CA . VAL A 1 107 ? -11.443 -20.071 31.160 1.00 74.62 107 VAL A CA 1
ATOM 784 C C . VAL A 1 107 ? -10.481 -19.935 32.337 1.00 74.62 107 VAL A C 1
ATOM 786 O O . VAL A 1 107 ? -9.317 -19.604 32.117 1.00 74.62 107 VAL A O 1
ATOM 789 N N . VAL A 1 108 ? -10.927 -20.209 33.567 1.00 75.94 108 VAL A N 1
ATOM 790 C CA . VAL A 1 108 ? -10.061 -20.119 34.756 1.00 75.94 108 VAL A CA 1
ATOM 791 C C . VAL A 1 108 ? -8.917 -21.127 34.658 1.00 75.94 108 VAL A C 1
ATOM 793 O O . VAL A 1 108 ? -7.759 -20.737 34.744 1.00 75.94 108 VAL A O 1
ATOM 796 N N . GLU A 1 109 ? -9.219 -22.389 34.348 1.00 75.62 109 GLU A N 1
ATOM 797 C CA . GLU A 1 109 ? -8.214 -23.450 34.188 1.00 75.62 109 GLU A CA 1
ATOM 798 C C . GLU A 1 109 ? -7.217 -23.152 33.053 1.00 75.62 109 GLU A C 1
ATOM 800 O O . GLU A 1 109 ? -6.039 -23.489 33.140 1.00 75.62 109 GLU A O 1
ATOM 805 N N . LYS A 1 110 ? -7.661 -22.481 31.983 1.00 72.44 110 LYS A N 1
ATOM 806 C CA . LYS A 1 110 ? -6.816 -22.182 30.815 1.00 72.44 110 LYS A CA 1
ATOM 807 C C . LYS A 1 110 ? -5.934 -20.946 30.956 1.00 72.44 110 LYS A C 1
ATOM 809 O O . LYS A 1 110 ? -4.891 -20.889 30.304 1.00 72.44 110 LYS A O 1
ATOM 814 N N . TYR A 1 111 ? -6.375 -19.936 31.702 1.00 74.62 111 TYR A N 1
ATOM 815 C CA . TYR A 1 111 ? -5.739 -18.612 31.709 1.00 74.62 111 TYR A CA 1
ATOM 816 C C . TYR A 1 111 ? -5.302 -18.133 33.092 1.00 74.62 111 TYR A C 1
ATOM 818 O O . TYR A 1 111 ? -4.512 -17.196 33.168 1.00 74.62 111 TYR A O 1
ATOM 826 N N . ALA A 1 112 ? -5.802 -18.751 34.160 1.00 75.19 112 ALA A N 1
ATOM 827 C CA . ALA A 1 112 ? -5.556 -18.342 35.536 1.00 75.19 112 ALA A CA 1
ATOM 828 C C . ALA A 1 112 ? -5.455 -19.556 36.482 1.00 75.19 112 ALA A C 1
ATOM 830 O O . ALA A 1 112 ? -5.833 -19.458 37.645 1.00 75.19 112 ALA A O 1
ATOM 831 N N . SER A 1 113 ? -4.938 -20.698 36.003 1.00 75.00 113 SER A N 1
ATOM 832 C CA . SER A 1 113 ? -4.743 -21.904 36.830 1.00 75.00 113 SER A CA 1
ATOM 833 C C . SER A 1 113 ? -3.874 -21.630 38.053 1.00 75.00 113 SER A C 1
ATOM 835 O O . SER A 1 113 ? -4.133 -22.148 39.133 1.00 75.00 113 SER A O 1
ATOM 837 N N . ASP A 1 114 ? -2.868 -20.773 37.881 1.00 77.12 114 ASP A N 1
ATOM 838 C CA . ASP A 1 114 ? -1.878 -20.448 38.908 1.00 77.12 114 ASP A CA 1
ATOM 839 C C . ASP A 1 114 ? -2.408 -19.413 39.921 1.00 77.12 114 ASP A C 1
ATOM 841 O O . ASP A 1 114 ? -1.777 -19.182 40.948 1.00 77.12 114 ASP A O 1
ATOM 845 N N . ALA A 1 115 ? -3.565 -18.798 39.637 1.00 82.62 115 ALA A N 1
ATOM 846 C CA . ALA A 1 115 ? -4.231 -17.825 40.501 1.00 82.62 115 ALA A CA 1
ATOM 847 C C . ALA A 1 115 ? -5.188 -18.479 41.511 1.00 82.62 115 ALA A C 1
ATOM 849 O O . ALA A 1 115 ? -5.636 -17.810 42.439 1.00 82.62 115 ALA A O 1
ATOM 850 N N . VAL A 1 116 ? -5.533 -19.761 41.339 1.00 84.69 116 VAL A N 1
ATOM 851 C CA . VAL A 1 116 ? -6.471 -20.467 42.222 1.00 84.69 116 VAL A CA 1
ATOM 852 C C . VAL A 1 116 ? -5.784 -20.786 43.550 1.00 84.69 116 VAL A C 1
ATOM 854 O O . VAL A 1 116 ? -4.840 -21.572 43.604 1.00 84.69 116 VAL A O 1
ATOM 857 N N . LEU A 1 117 ? -6.273 -20.183 44.634 1.00 82.00 117 LEU A N 1
ATOM 858 C CA . LEU A 1 117 ? -5.749 -20.389 45.984 1.00 82.00 117 LEU A CA 1
ATOM 859 C C . LEU A 1 117 ? -6.365 -21.624 46.656 1.00 82.00 117 LEU A C 1
ATOM 861 O O . LEU A 1 117 ? -5.659 -22.384 47.319 1.00 82.00 117 LEU A O 1
ATOM 865 N N . GLY A 1 118 ? -7.676 -21.831 46.498 1.00 79.81 118 GLY A N 1
ATOM 866 C CA . GLY A 1 118 ? -8.391 -22.955 47.109 1.00 79.81 118 GLY A CA 1
ATOM 867 C C . GLY A 1 118 ? -9.895 -22.717 47.279 1.00 79.81 118 GLY A C 1
ATOM 868 O O . GLY A 1 118 ? -10.393 -21.654 46.915 1.00 79.81 118 GLY A O 1
ATOM 869 N N . PRO A 1 119 ? -10.645 -23.691 47.823 1.00 82.56 119 PRO A N 1
ATOM 870 C CA . PRO A 1 119 ? -12.101 -23.625 47.912 1.00 82.56 119 PRO A CA 1
ATOM 871 C C . PRO A 1 119 ? -12.594 -22.622 48.963 1.00 82.56 119 PRO A C 1
ATOM 873 O O . PRO A 1 119 ? -11.952 -22.409 49.995 1.00 82.56 119 PRO A O 1
ATOM 876 N N . VAL A 1 120 ? -13.782 -22.062 48.739 1.00 80.75 120 VAL A N 1
ATOM 877 C CA . VAL A 1 120 ? -14.513 -21.279 49.736 1.00 80.75 120 VAL A CA 1
ATOM 878 C C . VAL A 1 120 ? -15.081 -22.233 50.787 1.00 80.75 120 VAL A C 1
ATOM 880 O O . VAL A 1 120 ? -15.800 -23.173 50.449 1.00 80.75 120 VAL A O 1
ATOM 883 N N . VAL A 1 121 ? -14.775 -22.007 52.065 1.00 81.88 121 VAL A N 1
ATOM 884 C CA . VAL A 1 121 ? -15.378 -22.754 53.180 1.00 81.88 121 VAL A CA 1
ATOM 885 C C . VAL A 1 121 ? -16.291 -21.852 53.984 1.00 81.88 121 VAL A C 1
ATOM 887 O O . VAL A 1 121 ? -15.935 -20.729 54.340 1.00 81.88 121 VAL A O 1
ATOM 890 N N . GLU A 1 122 ? -17.477 -22.359 54.297 1.00 59.91 122 GLU A N 1
ATOM 891 C CA . GLU A 1 122 ? -18.371 -21.675 55.217 1.00 59.91 122 GLU A CA 1
ATOM 892 C C . GLU A 1 122 ? -17.882 -21.849 56.654 1.00 59.91 122 GLU A C 1
ATOM 894 O O . GLU A 1 122 ? -17.493 -22.942 57.084 1.00 59.91 122 GLU A O 1
ATOM 899 N N . ALA A 1 123 ? -17.918 -20.761 57.420 1.00 45.28 123 ALA A N 1
ATOM 900 C CA . ALA A 1 123 ? -17.698 -20.808 58.852 1.00 45.28 123 ALA A CA 1
ATOM 901 C C . ALA A 1 123 ? -18.823 -21.630 59.506 1.00 45.28 123 ALA A C 1
ATOM 903 O O . ALA A 1 123 ? -19.916 -21.130 59.741 1.00 45.28 123 ALA A O 1
ATOM 904 N N . SER A 1 124 ? -18.538 -22.912 59.757 1.00 32.97 124 SER A N 1
ATOM 905 C CA . SER A 1 124 ? -19.286 -23.881 60.571 1.00 32.97 124 SER A CA 1
ATOM 906 C C . SER A 1 124 ? -20.597 -23.371 61.206 1.00 32.97 124 SER A C 1
ATOM 908 O O . SER A 1 124 ? -20.590 -22.870 62.334 1.00 32.97 124 SER A O 1
ATOM 910 N N . ALA A 1 125 ? -21.732 -23.661 60.562 1.00 29.42 125 ALA A N 1
ATOM 911 C CA . ALA A 1 125 ? -23.028 -23.821 61.222 1.00 29.42 125 ALA A CA 1
ATOM 912 C C . ALA A 1 125 ? -23.843 -24.956 60.559 1.00 29.42 125 ALA A C 1
ATOM 914 O O . ALA A 1 125 ? -23.780 -25.179 59.358 1.00 29.42 125 ALA A O 1
ATOM 915 N N . ALA A 1 126 ? -24.538 -25.727 61.395 1.00 27.88 126 ALA A N 1
ATOM 916 C CA . ALA A 1 126 ? -25.127 -27.049 61.148 1.00 27.88 126 ALA A CA 1
ATOM 917 C C . ALA A 1 126 ? -26.386 -27.066 60.222 1.00 27.88 126 ALA A C 1
ATOM 919 O O . ALA A 1 126 ? -26.962 -26.012 59.963 1.00 27.88 126 ALA A O 1
ATOM 920 N N . PRO A 1 127 ? -26.840 -28.249 59.737 1.00 38.09 127 PRO A N 1
ATOM 921 C CA . PRO A 1 127 ? -27.526 -28.423 58.444 1.00 38.09 127 PRO A CA 1
ATOM 922 C C . PRO A 1 127 ? -29.052 -28.647 58.523 1.00 38.09 127 PRO A C 1
ATOM 924 O O . PRO A 1 127 ? -29.521 -29.275 59.468 1.00 38.09 127 PRO A O 1
ATOM 927 N N . VAL A 1 128 ? -29.809 -28.266 57.476 1.00 31.08 128 VAL A N 1
ATOM 928 C CA . VAL A 1 128 ? -31.176 -28.767 57.150 1.00 31.08 128 VAL A CA 1
ATOM 929 C C . VAL A 1 128 ? -31.398 -28.623 55.623 1.00 31.08 128 VAL A C 1
ATOM 931 O O . VAL A 1 128 ? -31.384 -27.512 55.116 1.00 31.08 128 VAL A O 1
ATOM 934 N N . ALA A 1 129 ? -31.280 -29.673 54.802 1.00 26.95 129 ALA A N 1
ATOM 935 C CA . ALA A 1 129 ? -32.245 -30.722 54.413 1.00 26.95 129 ALA A CA 1
ATOM 936 C C . ALA A 1 129 ? -33.043 -30.444 53.108 1.00 26.95 129 ALA A C 1
ATOM 938 O O . ALA A 1 129 ? -33.850 -29.529 53.015 1.00 26.95 129 ALA A O 1
ATOM 939 N N . ALA A 1 130 ? -32.758 -31.318 52.135 1.00 27.00 130 ALA A N 1
ATOM 940 C CA . ALA A 1 130 ? -33.418 -31.713 50.885 1.00 27.00 130 ALA A CA 1
ATOM 941 C C . ALA A 1 130 ? -34.826 -31.183 50.517 1.00 27.00 130 ALA A C 1
ATOM 943 O O . ALA A 1 130 ? -35.789 -31.300 51.271 1.00 27.00 130 ALA A O 1
ATOM 944 N N . ALA A 1 131 ? -34.931 -30.763 49.251 1.00 26.98 131 ALA A N 1
ATOM 945 C CA . ALA A 1 131 ? -36.149 -30.446 48.510 1.00 26.98 131 ALA A CA 1
ATOM 946 C C . ALA A 1 131 ? -37.042 -31.677 48.234 1.00 26.98 131 ALA A C 1
ATOM 948 O O . ALA A 1 131 ? -36.552 -32.750 47.877 1.00 26.98 131 ALA A O 1
ATOM 949 N N . ALA A 1 132 ? -38.362 -31.479 48.323 1.00 24.75 132 ALA A N 1
ATOM 950 C CA . ALA A 1 132 ? -39.410 -32.402 47.885 1.00 24.75 132 ALA A CA 1
ATOM 951 C C . ALA A 1 132 ? -40.388 -31.681 46.935 1.00 24.75 132 ALA A C 1
ATOM 953 O O . ALA A 1 132 ? -40.603 -30.477 47.046 1.00 24.75 132 ALA A O 1
ATOM 954 N N . ALA A 1 133 ? -40.940 -32.429 45.979 1.00 25.89 133 ALA A N 1
ATOM 955 C CA . ALA A 1 133 ? -41.661 -31.942 44.803 1.00 25.89 133 ALA A CA 1
ATOM 956 C C . ALA A 1 133 ? -43.154 -31.582 45.019 1.00 25.89 133 ALA A C 1
ATOM 958 O O . ALA A 1 133 ? -43.846 -32.282 45.750 1.00 25.89 133 ALA A O 1
ATOM 959 N N . ALA A 1 134 ? -43.592 -30.548 44.272 1.00 37.19 134 ALA A N 1
ATOM 960 C CA . ALA A 1 134 ? -44.896 -30.197 43.648 1.00 37.19 134 ALA A CA 1
ATOM 961 C C . ALA A 1 134 ? -46.250 -30.423 44.376 1.00 37.19 134 ALA A C 1
ATOM 963 O O . ALA A 1 134 ? -46.509 -31.496 44.918 1.00 37.19 134 ALA A O 1
ATOM 964 N N . PRO A 1 135 ? -47.208 -29.476 44.228 1.00 28.66 135 PRO A N 1
ATOM 965 C CA . PRO A 1 135 ? -48.431 -29.790 43.459 1.00 28.66 135 PRO A CA 1
ATOM 966 C C . PRO A 1 135 ? -49.038 -28.616 42.642 1.00 28.66 135 PRO A C 1
ATOM 968 O O . PRO A 1 135 ? -48.622 -27.470 42.747 1.00 28.66 135 PRO A O 1
ATOM 971 N N . ALA A 1 136 ? -50.034 -28.940 41.804 1.00 30.12 136 ALA A N 1
ATOM 972 C CA . ALA A 1 136 ? -50.675 -28.099 40.780 1.00 30.12 136 ALA A CA 1
ATOM 973 C C . ALA A 1 136 ? -52.035 -27.455 41.182 1.00 30.12 136 ALA A C 1
ATOM 975 O O . ALA A 1 136 ? -52.690 -27.959 42.094 1.00 30.12 136 ALA A O 1
ATOM 976 N N . ALA A 1 137 ? -52.480 -26.474 40.354 1.00 29.44 137 ALA A N 1
ATOM 977 C CA . ALA A 1 137 ? -53.808 -25.801 40.186 1.00 29.44 137 ALA A CA 1
ATOM 978 C C . ALA A 1 137 ? -53.965 -24.389 40.834 1.00 29.44 137 ALA A C 1
ATOM 980 O O . ALA A 1 137 ? -53.344 -24.188 41.873 1.00 29.44 137 ALA A O 1
ATOM 981 N N . PRO A 1 138 ? -54.769 -23.414 40.295 1.00 37.00 138 PRO A N 1
ATOM 982 C CA . PRO A 1 138 ? -55.983 -23.549 39.464 1.00 37.00 138 PRO A CA 1
ATOM 983 C C . PRO A 1 138 ? -56.089 -22.670 38.183 1.00 37.00 138 PRO A C 1
ATOM 985 O O . PRO A 1 138 ? -55.220 -21.887 37.820 1.00 37.00 138 PRO A O 1
ATOM 988 N N . THR A 1 139 ? -57.207 -22.869 37.480 1.00 43.25 139 THR A N 1
ATOM 989 C CA . THR A 1 139 ? -57.608 -22.380 36.154 1.00 43.25 139 THR A CA 1
ATOM 990 C C . THR A 1 139 ? -58.344 -21.029 36.187 1.00 43.25 139 THR A C 1
ATOM 992 O O . THR A 1 139 ? -59.571 -21.009 36.249 1.00 43.25 139 THR A O 1
ATOM 995 N N . ASN A 1 140 ? -57.618 -19.916 36.075 1.00 59.56 140 ASN A N 1
ATOM 996 C CA . ASN A 1 140 ? -58.136 -18.639 35.564 1.00 59.56 140 ASN A CA 1
ATOM 997 C C . ASN A 1 140 ? -57.145 -18.155 34.506 1.00 59.56 140 ASN A C 1
ATOM 999 O O . ASN A 1 140 ? -56.078 -17.640 34.826 1.00 59.56 140 ASN A O 1
ATOM 1003 N N . GLY A 1 141 ? -57.452 -18.449 33.247 1.00 61.44 141 GLY A N 1
ATOM 1004 C CA . GLY A 1 141 ? -56.608 -18.061 32.132 1.00 61.44 141 GLY A CA 1
ATOM 1005 C C . GLY A 1 141 ? -56.891 -16.630 31.697 1.00 61.44 141 GLY A C 1
ATOM 1006 O O . GLY A 1 141 ? -58.055 -16.293 31.504 1.00 61.44 141 GLY A O 1
ATOM 1007 N N . TYR A 1 142 ? -55.853 -15.827 31.497 1.00 78.50 142 TYR A N 1
ATOM 1008 C CA . TYR A 1 142 ? -55.947 -14.446 31.010 1.00 78.50 142 TYR A CA 1
ATOM 1009 C C . TYR A 1 142 ? -55.501 -14.384 29.543 1.00 78.50 142 TYR A C 1
ATOM 1011 O O . TYR A 1 142 ? -54.538 -15.053 29.175 1.00 78.50 142 TYR A O 1
ATOM 1019 N N . THR A 1 143 ? -56.165 -13.615 28.676 1.00 81.69 143 THR A N 1
ATOM 1020 C CA . THR A 1 143 ? -55.707 -13.475 27.275 1.00 81.69 143 THR A CA 1
ATOM 1021 C C . THR A 1 143 ? -54.727 -12.309 27.129 1.00 81.69 143 THR A C 1
ATOM 1023 O O . THR A 1 143 ? -54.752 -11.364 27.918 1.00 81.69 143 THR A O 1
ATOM 1026 N N . LEU A 1 144 ? -53.865 -12.325 26.105 1.00 76.62 144 LEU A N 1
ATOM 1027 C CA . LEU A 1 144 ? -52.942 -11.205 25.850 1.00 76.62 144 LEU A CA 1
ATOM 1028 C C . LEU A 1 144 ? -53.687 -9.899 25.519 1.00 76.62 144 LEU A C 1
ATOM 1030 O O . LEU A 1 144 ? -53.196 -8.814 25.827 1.00 76.62 144 LEU A O 1
ATOM 1034 N N . GLU A 1 145 ? -54.889 -9.984 24.946 1.00 75.50 145 GLU A N 1
ATOM 1035 C CA . GLU A 1 145 ? -55.762 -8.827 24.709 1.00 75.50 145 GLU A CA 1
ATOM 1036 C C . GLU A 1 145 ? -56.316 -8.233 26.007 1.00 75.50 145 GLU A C 1
ATOM 1038 O O . GLU A 1 145 ? -56.612 -7.039 26.062 1.00 75.50 145 GLU A O 1
ATOM 1043 N N . GLU A 1 146 ? -56.481 -9.053 27.043 1.00 76.12 146 GLU A N 1
ATOM 1044 C CA . GLU A 1 146 ? -56.863 -8.590 28.371 1.00 76.12 146 GLU A CA 1
ATOM 1045 C C . GLU A 1 146 ? -55.680 -7.916 29.063 1.00 76.12 146 GLU A C 1
ATOM 1047 O O . GLU A 1 146 ? -55.819 -6.774 29.490 1.00 76.12 146 GLU A O 1
ATOM 1052 N N . VAL A 1 147 ? -54.492 -8.534 29.025 1.00 80.25 147 VAL A N 1
ATOM 1053 C CA . VAL A 1 147 ? -53.239 -7.936 29.528 1.00 80.25 147 VAL A CA 1
ATOM 1054 C C . VAL A 1 147 ? -52.983 -6.563 28.897 1.00 80.25 147 VAL A C 1
ATOM 1056 O O . VAL A 1 147 ? -52.631 -5.621 29.601 1.00 80.25 147 VAL A O 1
ATOM 1059 N N . ALA A 1 148 ? -53.249 -6.393 27.597 1.00 79.94 148 ALA A N 1
ATOM 1060 C CA . ALA A 1 148 ? -53.050 -5.127 26.884 1.00 79.94 148 ALA A CA 1
ATOM 1061 C C . ALA A 1 148 ? -53.876 -3.935 27.414 1.00 79.94 148 ALA A C 1
ATOM 1063 O O . ALA A 1 148 ? -53.532 -2.783 27.122 1.00 79.94 148 ALA A O 1
ATOM 1064 N N . LYS A 1 149 ? -54.949 -4.183 28.180 1.00 82.94 149 LYS A N 1
ATOM 1065 C CA . LYS A 1 149 ? -55.772 -3.129 28.801 1.00 82.94 149 LYS A CA 1
ATOM 1066 C C . LYS A 1 149 ? -55.118 -2.525 30.048 1.00 82.94 149 LYS A C 1
ATOM 1068 O O . LYS A 1 149 ? -55.432 -1.387 30.381 1.00 82.94 149 LYS A O 1
ATOM 1073 N N . HIS A 1 150 ? -54.186 -3.245 30.668 1.00 80.25 150 HIS A N 1
ATOM 1074 C CA . HIS A 1 150 ? -53.512 -2.882 31.914 1.00 80.25 150 HIS A CA 1
ATOM 1075 C C . HIS A 1 150 ? -52.092 -2.368 31.613 1.00 80.25 150 HIS A C 1
ATOM 1077 O O . HIS A 1 150 ? -51.094 -3.072 31.783 1.00 80.25 150 HIS A O 1
ATOM 1083 N N . ASN A 1 151 ? -52.005 -1.148 31.065 1.00 84.56 151 ASN A N 1
ATOM 1084 C CA . ASN A 1 151 ? -50.765 -0.557 30.534 1.00 84.56 151 ASN A CA 1
ATOM 1085 C C . ASN A 1 151 ? -50.370 0.792 31.168 1.00 84.56 151 ASN A C 1
ATOM 1087 O O . ASN A 1 151 ? -49.593 1.552 30.582 1.00 84.56 151 ASN A O 1
ATOM 1091 N N . THR A 1 152 ? -50.916 1.107 32.342 1.00 78.69 152 THR A N 1
ATOM 1092 C CA . THR A 1 152 ? -50.693 2.387 33.029 1.00 78.69 152 THR A CA 1
ATOM 1093 C C . THR A 1 152 ? -49.932 2.187 34.329 1.00 78.69 152 THR A C 1
ATOM 1095 O O . THR A 1 152 ? -49.739 1.073 34.793 1.00 78.69 152 THR A O 1
ATOM 1098 N N . ASP A 1 153 ? -49.467 3.266 34.951 1.00 77.00 153 ASP A N 1
ATOM 1099 C CA . ASP A 1 153 ? -48.654 3.162 36.157 1.00 77.00 153 ASP A CA 1
ATOM 1100 C C . ASP A 1 153 ? -49.403 2.878 37.455 1.00 77.00 153 ASP A C 1
ATOM 1102 O O . ASP A 1 153 ? -48.767 2.557 38.457 1.00 77.00 153 ASP A O 1
ATOM 1106 N N . THR A 1 154 ? -50.724 2.987 37.423 1.00 78.81 154 THR A N 1
ATOM 1107 C CA . THR A 1 154 ? -51.627 2.572 38.497 1.00 78.81 154 THR A CA 1
ATOM 1108 C C . THR A 1 154 ? -52.337 1.254 38.184 1.00 78.81 154 THR A C 1
ATOM 1110 O O . THR A 1 154 ? -53.180 0.841 38.970 1.00 78.81 154 THR A O 1
ATOM 1113 N N . ASP A 1 155 ? -52.054 0.650 37.024 1.00 80.50 155 ASP A N 1
ATOM 1114 C CA . ASP A 1 155 ? -52.681 -0.581 36.534 1.00 80.50 155 ASP A CA 1
ATOM 1115 C C . ASP A 1 155 ? -51.801 -1.201 35.426 1.00 80.50 155 ASP A C 1
ATOM 1117 O O . ASP A 1 155 ? -51.946 -0.871 34.240 1.00 80.50 155 ASP A O 1
ATOM 1121 N N . CYS A 1 156 ? -50.812 -2.004 35.837 1.00 82.12 156 CYS A N 1
ATOM 1122 C CA . CYS A 1 156 ? -49.699 -2.482 35.012 1.00 82.12 156 CYS A CA 1
ATOM 1123 C C . CYS A 1 156 ? -49.562 -4.004 35.079 1.00 82.12 156 CYS A C 1
ATOM 1125 O O . CYS A 1 156 ? -49.018 -4.546 36.046 1.00 82.12 156 CYS A O 1
ATOM 1127 N N . TRP A 1 157 ? -49.991 -4.695 34.022 1.00 88.38 157 TRP A N 1
ATOM 1128 C CA . TRP A 1 157 ? -49.813 -6.142 33.902 1.00 88.38 157 TRP A CA 1
ATOM 1129 C C . TRP A 1 157 ? -48.775 -6.486 32.841 1.00 88.38 157 TRP A C 1
ATOM 1131 O O . TRP A 1 157 ? -48.646 -5.801 31.825 1.00 88.38 157 TRP A O 1
ATOM 1141 N N . VAL A 1 158 ? -48.042 -7.574 33.055 1.00 82.00 158 VAL A N 1
ATOM 1142 C CA . VAL A 1 158 ? -47.062 -8.100 32.096 1.00 82.00 158 VAL A CA 1
ATOM 1143 C C . VAL A 1 158 ? -47.217 -9.608 31.971 1.00 82.00 158 VAL A C 1
ATOM 1145 O O . VAL A 1 158 ? -47.457 -10.297 32.961 1.00 82.00 158 VAL A O 1
ATOM 1148 N N . ALA A 1 159 ? -47.074 -10.139 30.758 1.00 80.50 159 ALA A N 1
ATOM 1149 C CA . ALA A 1 159 ? -47.010 -11.583 30.560 1.00 80.50 159 ALA A CA 1
ATOM 1150 C C . ALA A 1 159 ? -45.544 -12.045 30.589 1.00 80.50 159 ALA A C 1
ATOM 1152 O O . ALA A 1 159 ? -44.712 -11.530 29.841 1.00 80.50 159 ALA A O 1
ATOM 1153 N N . LEU A 1 160 ? -45.221 -13.000 31.462 1.00 76.38 160 LEU A N 1
ATOM 1154 C CA . LEU A 1 160 ? -43.904 -13.617 31.603 1.00 76.38 160 LEU A CA 1
ATOM 1155 C C . LEU A 1 160 ? -44.037 -15.140 31.613 1.00 76.38 160 LEU A C 1
ATOM 1157 O O . LEU A 1 160 ? -44.739 -15.716 32.436 1.00 76.38 160 LEU A O 1
ATOM 1161 N N . ASN A 1 161 ? -43.326 -15.801 30.704 1.00 72.50 161 ASN A N 1
ATOM 1162 C CA . ASN A 1 161 ? -43.213 -17.251 30.578 1.00 72.50 161 ASN A CA 1
ATOM 1163 C C . ASN A 1 161 ? -44.571 -17.977 30.569 1.00 72.50 161 ASN A C 1
ATOM 1165 O O . ASN A 1 161 ? -44.720 -19.052 31.146 1.00 72.50 161 ASN A O 1
ATOM 1169 N N . GLY A 1 162 ? -45.568 -17.386 29.900 1.00 69.44 162 GLY A N 1
ATOM 1170 C CA . GLY A 1 162 ? -46.924 -17.934 29.819 1.00 69.44 162 GLY A CA 1
ATOM 1171 C C . GLY A 1 162 ? -47.781 -17.708 31.068 1.00 69.44 162 GLY A C 1
ATOM 1172 O O . GLY A 1 162 ? -48.852 -18.302 31.163 1.00 69.44 162 GLY A O 1
ATOM 1173 N N . GLN A 1 163 ? -47.346 -16.857 32.001 1.00 77.12 163 GLN A N 1
ATOM 1174 C CA . GLN A 1 163 ? -48.119 -16.377 33.147 1.00 77.12 163 GLN A CA 1
ATOM 1175 C C . GLN A 1 163 ? -48.341 -14.867 33.045 1.00 77.12 163 GLN A C 1
ATOM 1177 O O . GLN A 1 163 ? -47.487 -14.142 32.551 1.00 77.12 163 GLN A O 1
ATOM 1182 N N . VAL A 1 164 ? -49.482 -14.385 33.518 1.00 82.19 164 VAL A N 1
ATOM 1183 C CA . VAL A 1 164 ? -49.788 -12.962 33.666 1.00 82.19 164 VAL A CA 1
ATOM 1184 C C . VAL A 1 164 ? -49.477 -12.546 35.092 1.00 82.19 164 VAL A C 1
ATOM 1186 O O . VAL A 1 164 ? -49.887 -13.223 36.036 1.00 82.19 164 VAL A O 1
ATOM 1189 N N . LEU A 1 165 ? -48.742 -11.447 35.230 1.00 82.38 165 LEU A N 1
ATOM 1190 C CA . LEU A 1 165 ? -48.383 -10.856 36.507 1.00 82.38 165 LEU A CA 1
ATOM 1191 C C . LEU A 1 165 ? -48.953 -9.443 36.610 1.00 82.38 165 LEU A C 1
ATOM 1193 O O . LEU A 1 165 ? -48.788 -8.652 35.679 1.00 82.38 165 LEU A O 1
ATOM 1197 N N . ASP A 1 166 ? -49.542 -9.118 37.757 1.00 87.25 166 ASP A N 1
ATOM 1198 C CA . ASP A 1 166 ? -49.850 -7.745 38.150 1.00 87.25 166 ASP A CA 1
ATOM 1199 C C . ASP A 1 166 ? -48.654 -7.154 38.896 1.00 87.25 166 ASP A C 1
ATOM 1201 O O . ASP A 1 166 ? -48.385 -7.480 40.050 1.00 87.25 166 ASP A O 1
ATOM 1205 N N . VAL A 1 167 ? -47.901 -6.294 38.218 1.00 84.38 167 VAL A N 1
ATOM 1206 C CA . VAL A 1 167 ? -46.673 -5.696 38.758 1.00 84.38 167 VAL A CA 1
ATOM 1207 C C . VAL A 1 167 ? -46.897 -4.270 39.252 1.00 84.38 167 VAL A C 1
ATOM 1209 O O . VAL A 1 167 ? -45.919 -3.584 39.547 1.00 84.38 167 VAL A O 1
ATOM 1212 N N . THR A 1 168 ? -48.153 -3.821 39.360 1.00 84.38 168 THR A N 1
ATOM 1213 C CA . THR A 1 168 ? -48.526 -2.448 39.745 1.00 84.38 168 THR A CA 1
ATOM 1214 C C . THR A 1 168 ? -47.870 -2.024 41.058 1.00 84.38 168 THR A C 1
ATOM 1216 O O . THR A 1 168 ? -47.183 -1.001 41.102 1.00 84.38 168 THR A O 1
ATOM 1219 N N . ASP A 1 169 ? -47.986 -2.855 42.093 1.00 81.62 169 ASP A N 1
ATOM 1220 C CA . ASP A 1 169 ? -47.426 -2.573 43.420 1.00 81.62 169 ASP A CA 1
ATOM 1221 C C . ASP A 1 169 ? -45.904 -2.791 43.488 1.00 81.62 169 ASP A C 1
ATOM 1223 O O . ASP A 1 169 ? -45.230 -2.229 44.349 1.00 81.62 169 ASP A O 1
ATOM 1227 N N . PHE A 1 170 ? -45.334 -3.536 42.533 1.00 75.25 170 PHE A N 1
ATOM 1228 C CA . PHE A 1 170 ? -43.898 -3.824 42.449 1.00 75.25 170 PHE A CA 1
ATOM 1229 C C . PHE A 1 170 ? -43.109 -2.780 41.633 1.00 75.25 170 PHE A C 1
ATOM 1231 O O . PHE A 1 170 ? -41.878 -2.714 41.702 1.00 75.25 170 PHE A O 1
ATOM 1238 N N . LEU A 1 171 ? -43.794 -1.904 40.885 1.00 75.75 171 LEU A N 1
ATOM 1239 C CA . LEU A 1 171 ? -43.178 -0.812 40.119 1.00 75.75 171 LEU A CA 1
ATOM 1240 C C . LEU A 1 171 ? -42.179 0.061 40.916 1.00 75.75 171 LEU A C 1
ATOM 1242 O O . LEU A 1 171 ? -41.125 0.381 40.353 1.00 75.75 171 LEU A O 1
ATOM 1246 N N . PRO A 1 172 ? -42.461 0.495 42.165 1.00 74.94 172 PRO A N 1
ATOM 1247 C CA . PRO A 1 172 ? -41.519 1.292 42.954 1.00 74.94 172 PRO A CA 1
ATOM 1248 C C . PRO A 1 172 ? -40.376 0.474 43.575 1.00 74.94 172 PRO A C 1
ATOM 1250 O O . PRO A 1 172 ? -39.341 1.055 43.902 1.00 74.94 172 PRO A O 1
ATOM 1253 N N . GLU A 1 173 ? -40.536 -0.841 43.722 1.00 68.69 173 GLU A N 1
ATOM 1254 C CA . GLU A 1 173 ? -39.568 -1.729 44.384 1.00 68.69 173 GLU A CA 1
ATOM 1255 C C . GLU A 1 173 ? -38.591 -2.390 43.402 1.00 68.69 173 GLU A C 1
ATOM 1257 O O . GLU A 1 173 ? -37.563 -2.939 43.804 1.00 68.69 173 GLU A O 1
ATOM 1262 N N . HIS A 1 174 ? -38.866 -2.292 42.099 1.00 73.56 174 HIS A N 1
ATOM 1263 C CA . HIS A 1 174 ? -38.020 -2.860 41.061 1.00 73.56 174 HIS A CA 1
ATOM 1264 C C . HIS A 1 174 ? -36.610 -2.218 41.038 1.00 73.56 174 HIS A C 1
ATOM 1266 O O . HIS A 1 174 ? -36.489 -1.019 40.756 1.00 73.56 174 HIS A O 1
ATOM 1272 N N . PRO A 1 175 ? -35.517 -2.993 41.221 1.00 61.06 175 PRO A N 1
ATOM 1273 C CA . PRO A 1 175 ? -34.142 -2.472 41.275 1.00 61.06 175 PRO A CA 1
ATOM 1274 C C . PRO A 1 175 ? -33.675 -1.744 40.005 1.00 61.06 175 PRO A C 1
ATOM 1276 O O . PRO A 1 175 ? -32.790 -0.892 40.065 1.00 61.06 175 PRO A O 1
ATOM 1279 N N . GLY A 1 176 ? -34.275 -2.056 38.850 1.00 61.38 176 GLY A N 1
ATOM 1280 C CA . GLY A 1 176 ? -34.033 -1.366 37.575 1.00 61.38 176 GLY A CA 1
ATOM 1281 C C . GLY A 1 176 ? -34.863 -0.089 37.379 1.00 61.38 176 GLY A C 1
ATOM 1282 O O . GLY A 1 176 ? -34.806 0.523 36.311 1.00 61.38 176 GLY A O 1
ATOM 1283 N N . GLY A 1 177 ? -35.654 0.300 38.382 1.00 67.25 177 GLY A N 1
ATOM 1284 C CA . GLY A 1 177 ? -36.590 1.419 38.344 1.00 67.25 177 GLY A CA 1
ATOM 1285 C C . GLY A 1 177 ? -37.889 1.117 37.585 1.00 67.25 177 GLY A C 1
ATOM 1286 O O . GLY A 1 177 ? -37.958 0.224 36.737 1.00 67.25 177 GLY A O 1
ATOM 1287 N N . LYS A 1 178 ? -38.922 1.924 37.863 1.00 76.81 178 LYS A N 1
ATOM 1288 C CA . LYS A 1 178 ? -40.281 1.830 37.287 1.00 76.81 178 LYS A CA 1
ATOM 1289 C C . LYS A 1 178 ? -40.314 1.810 35.750 1.00 76.81 178 LYS A C 1
ATOM 1291 O O . LYS A 1 178 ? -41.123 1.105 35.156 1.00 76.81 178 LYS A O 1
ATOM 1296 N N . LEU A 1 179 ? -39.431 2.568 35.089 1.00 73.50 179 LEU A N 1
ATOM 1297 C CA . LEU A 1 179 ? -39.409 2.702 33.621 1.00 73.50 179 LEU A CA 1
ATOM 1298 C C . LEU A 1 179 ? -39.016 1.407 32.889 1.00 73.50 179 LEU A C 1
ATOM 1300 O O . LEU A 1 179 ? -39.430 1.205 31.745 1.00 73.50 179 LEU A O 1
ATOM 1304 N N . ALA A 1 180 ? -38.248 0.528 33.541 1.00 70.44 180 ALA A N 1
ATOM 1305 C CA . ALA A 1 180 ? -37.824 -0.740 32.954 1.00 70.44 180 ALA A CA 1
ATOM 1306 C C . ALA A 1 180 ? -39.015 -1.685 32.730 1.00 70.44 180 ALA A C 1
ATOM 1308 O O . ALA A 1 180 ? -39.130 -2.283 31.664 1.00 70.44 180 ALA A O 1
ATOM 1309 N N . ILE A 1 181 ? -39.937 -1.745 33.695 1.00 77.31 181 ILE A N 1
ATOM 1310 C CA . ILE A 1 181 ? -41.170 -2.539 33.600 1.00 77.31 181 ILE A CA 1
ATOM 1311 C C . ILE A 1 181 ? -42.191 -1.837 32.694 1.00 77.31 181 ILE A C 1
ATOM 1313 O O . ILE A 1 181 ? -42.790 -2.472 31.830 1.00 77.31 181 ILE A O 1
ATOM 1317 N N . MET A 1 182 ? -42.327 -0.510 32.810 1.00 77.94 182 MET A N 1
ATOM 1318 C CA . MET A 1 182 ? -43.321 0.271 32.056 1.00 77.94 182 MET A CA 1
ATOM 1319 C C . MET A 1 182 ? -43.172 0.165 30.528 1.00 77.94 182 MET A C 1
ATOM 1321 O O . MET A 1 182 ? -44.141 0.310 29.789 1.00 77.94 182 MET A O 1
ATOM 1325 N N . THR A 1 183 ? -41.966 -0.129 30.032 1.00 77.62 183 THR A N 1
ATOM 1326 C CA . THR A 1 183 ? -41.710 -0.354 28.594 1.00 77.62 183 THR A CA 1
ATOM 1327 C C . THR A 1 183 ? -42.499 -1.555 28.040 1.00 77.62 183 THR A C 1
ATOM 1329 O O . THR A 1 183 ? -42.835 -1.599 26.846 1.00 77.62 183 THR A O 1
ATOM 1332 N N . PHE A 1 184 ? -42.844 -2.494 28.923 1.00 79.00 184 PHE A N 1
ATOM 1333 C CA . PHE A 1 184 ? -43.553 -3.729 28.616 1.00 79.00 184 PHE A CA 1
ATOM 1334 C C . PHE A 1 184 ? -44.931 -3.830 29.280 1.00 79.00 184 PHE A C 1
ATOM 1336 O O . PHE A 1 184 ? -45.550 -4.886 29.204 1.00 79.00 184 PHE A O 1
ATOM 1343 N N . ALA A 1 185 ? -45.439 -2.744 29.871 1.00 79.69 185 ALA A N 1
ATOM 1344 C CA . ALA A 1 185 ? -46.787 -2.708 30.429 1.00 79.69 185 ALA A CA 1
ATOM 1345 C C . ALA A 1 185 ? -47.824 -3.082 29.352 1.00 79.69 185 ALA A C 1
ATOM 1347 O O . ALA A 1 185 ? -47.820 -2.536 28.241 1.00 79.69 185 ALA A O 1
ATOM 1348 N N . GLY A 1 186 ? -48.673 -4.055 29.668 1.00 78.12 186 GLY A N 1
ATOM 1349 C CA . GLY A 1 186 ? -49.664 -4.634 28.769 1.00 78.12 186 GLY A CA 1
ATOM 1350 C C . GLY A 1 186 ? -49.104 -5.541 27.665 1.00 78.12 186 GLY A C 1
ATOM 1351 O O . GLY A 1 186 ? -49.775 -5.741 26.652 1.00 78.12 186 GLY A O 1
ATOM 1352 N N . LYS A 1 187 ? -47.871 -6.052 27.794 1.00 81.88 187 LYS A N 1
ATOM 1353 C CA . LYS A 1 187 ? -47.203 -6.882 26.771 1.00 81.88 187 LYS A CA 1
ATOM 1354 C C . LYS A 1 187 ? -46.575 -8.145 27.362 1.00 81.88 187 LYS A C 1
ATOM 1356 O O . LYS A 1 187 ? -46.362 -8.254 28.567 1.00 81.88 187 LYS A O 1
ATOM 1361 N N . ASP A 1 188 ? -46.240 -9.085 26.480 1.00 81.06 188 ASP A N 1
ATOM 1362 C CA . ASP A 1 188 ? -45.358 -10.207 26.802 1.00 81.06 188 ASP A CA 1
ATOM 1363 C C . ASP A 1 188 ? -43.901 -9.727 26.838 1.00 81.06 188 ASP A C 1
ATOM 1365 O O . ASP A 1 188 ? -43.392 -9.183 25.855 1.00 81.06 188 ASP A O 1
ATOM 1369 N N . ALA A 1 189 ? -43.257 -9.902 27.989 1.00 78.06 189 ALA A N 1
ATOM 1370 C CA . ALA A 1 189 ? -41.873 -9.520 28.250 1.00 78.06 189 ALA A CA 1
ATOM 1371 C C . ALA A 1 189 ? -40.969 -10.734 28.512 1.00 78.06 189 ALA A C 1
ATOM 1373 O O . ALA A 1 189 ? -39.830 -10.560 28.941 1.00 78.06 189 ALA A O 1
ATOM 1374 N N . SER A 1 190 ? -41.447 -11.963 28.276 1.00 73.94 190 SER A N 1
ATOM 1375 C CA . SER A 1 190 ? -40.753 -13.214 28.628 1.00 73.94 190 SER A CA 1
ATOM 1376 C C . SER A 1 190 ? -39.322 -13.254 28.102 1.00 73.94 190 SER A C 1
ATOM 1378 O O . SER A 1 190 ? -38.391 -13.635 28.806 1.00 73.94 190 SER A O 1
ATOM 1380 N N . LYS A 1 191 ? -39.126 -12.837 26.849 1.00 69.56 191 LYS A N 1
ATOM 1381 C CA . LYS A 1 191 ? -37.823 -12.881 26.187 1.00 69.56 191 LYS A CA 1
ATOM 1382 C C . LYS A 1 191 ? -36.855 -11.865 26.790 1.00 69.56 191 LYS A C 1
ATOM 1384 O O . LYS A 1 191 ? -35.732 -12.228 27.124 1.00 69.56 191 LYS A O 1
ATOM 1389 N N . GLU A 1 192 ? -37.280 -10.616 26.928 1.00 69.62 192 GLU A N 1
ATOM 1390 C CA . GLU A 1 192 ? -36.465 -9.531 27.469 1.00 69.62 192 GLU A CA 1
ATOM 1391 C C . GLU A 1 192 ? -36.190 -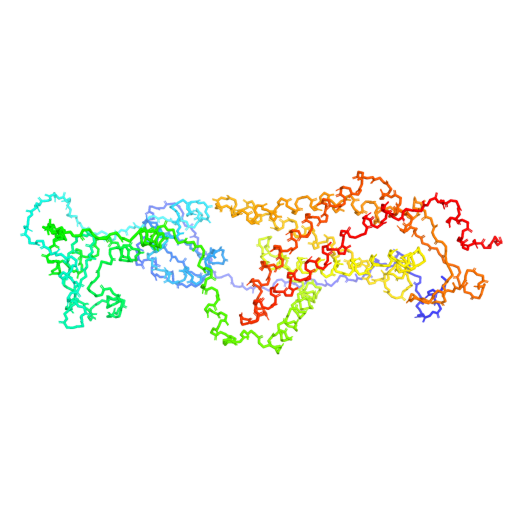9.729 28.962 1.00 69.62 192 GLU A C 1
ATOM 1393 O O . GLU A 1 192 ? -35.072 -9.479 29.401 1.00 69.62 192 GLU A O 1
ATOM 1398 N N . PHE A 1 193 ? -37.156 -10.256 29.717 1.00 67.38 193 PHE A N 1
ATOM 1399 C CA . PHE A 1 193 ? -36.992 -10.636 31.117 1.00 67.38 193 PHE A CA 1
ATOM 1400 C C . PHE A 1 193 ? -35.953 -11.751 31.268 1.00 67.38 193 PHE A C 1
ATOM 1402 O O . PHE A 1 193 ? -34.979 -11.560 31.989 1.00 67.38 193 PHE A O 1
ATOM 1409 N N . ASN A 1 194 ? -36.080 -12.857 30.524 1.00 68.56 194 ASN A N 1
ATOM 1410 C CA . ASN A 1 194 ? -35.160 -14.002 30.609 1.00 68.56 194 ASN A CA 1
ATOM 1411 C C . ASN A 1 194 ? -33.730 -13.688 30.121 1.00 68.56 194 ASN A C 1
ATOM 1413 O O . ASN A 1 194 ? -32.806 -14.456 30.380 1.00 68.56 194 ASN A O 1
ATOM 1417 N N . MET A 1 195 ? -33.529 -12.584 29.391 1.00 62.59 195 MET A N 1
ATOM 1418 C CA . MET A 1 195 ? -32.198 -12.134 28.965 1.00 62.59 195 MET A CA 1
ATOM 1419 C C . MET A 1 195 ? -31.392 -11.469 30.086 1.00 62.59 195 MET A C 1
ATOM 1421 O O . MET A 1 195 ? -30.168 -11.401 29.982 1.00 62.59 195 MET A O 1
ATOM 1425 N N . ILE A 1 196 ? -32.057 -10.946 31.118 1.00 56.25 196 ILE A N 1
ATOM 1426 C CA . ILE A 1 196 ? -31.421 -10.143 32.178 1.00 56.25 196 ILE A CA 1
ATOM 1427 C C . ILE A 1 196 ? -31.788 -10.615 33.593 1.00 56.25 196 ILE A C 1
ATOM 1429 O O . ILE A 1 196 ? -31.092 -10.276 34.549 1.00 56.25 196 ILE A O 1
ATOM 1433 N N . HIS A 1 197 ? -32.833 -11.432 33.732 1.00 55.25 197 HIS A N 1
ATOM 1434 C CA . HIS A 1 197 ? -33.284 -12.030 34.981 1.00 55.25 197 HIS A CA 1
ATOM 1435 C C . HIS A 1 197 ? -33.371 -13.555 34.823 1.00 55.25 197 HIS A C 1
ATOM 1437 O O . HIS A 1 197 ? -33.943 -14.039 33.845 1.00 55.25 197 HIS A O 1
ATOM 1443 N N . PRO A 1 198 ? -32.813 -14.336 35.762 1.00 59.59 198 PRO A N 1
ATOM 1444 C CA . PRO A 1 198 ? -33.037 -15.774 35.782 1.00 59.59 198 PRO A CA 1
ATOM 1445 C C . PRO A 1 198 ? -34.502 -16.104 36.126 1.00 59.59 198 PRO A C 1
ATOM 1447 O O . PRO A 1 198 ? -35.219 -15.301 36.726 1.00 59.59 198 PRO A O 1
ATOM 1450 N N . ALA A 1 199 ? -34.958 -17.288 35.709 1.00 59.25 199 ALA A N 1
ATOM 1451 C CA . ALA A 1 199 ? -36.369 -17.684 35.768 1.00 59.25 199 ALA A CA 1
ATOM 1452 C C . ALA A 1 199 ? -36.940 -17.789 37.200 1.00 59.25 199 ALA A C 1
ATOM 1454 O O . ALA A 1 199 ? -38.152 -17.731 37.375 1.00 59.25 199 ALA A O 1
ATOM 1455 N N . ASP A 1 200 ? -36.079 -17.902 38.213 1.00 64.88 200 ASP A N 1
ATOM 1456 C CA . ASP A 1 200 ? -36.423 -18.030 39.634 1.00 64.88 200 ASP A CA 1
ATOM 1457 C C . ASP A 1 200 ? -36.678 -16.681 40.338 1.00 64.88 200 ASP A C 1
ATOM 1459 O O . ASP A 1 200 ? -37.177 -16.647 41.463 1.00 64.88 200 ASP A O 1
ATOM 1463 N N . VAL A 1 201 ? -36.369 -15.548 39.692 1.00 67.25 201 VAL A N 1
ATOM 1464 C CA . VAL A 1 201 ? -36.518 -14.209 40.298 1.00 67.25 201 VAL A CA 1
ATOM 1465 C C . VAL A 1 201 ? -37.979 -13.859 40.560 1.00 67.25 201 VAL A C 1
ATOM 1467 O O . VAL A 1 201 ? -38.276 -13.255 41.587 1.00 67.25 201 VAL A O 1
ATOM 1470 N N . VAL A 1 202 ? -38.892 -14.250 39.667 1.00 67.69 202 VAL A N 1
ATOM 1471 C CA . VAL A 1 202 ? -40.330 -13.995 39.849 1.00 67.69 202 VAL A CA 1
ATOM 1472 C C . VAL A 1 202 ? -40.844 -14.718 41.091 1.00 67.69 202 VAL A C 1
ATOM 1474 O O . VAL A 1 202 ? -41.487 -14.102 41.928 1.00 67.69 202 VAL A O 1
ATOM 1477 N N . GLU A 1 203 ? -40.494 -15.991 41.267 1.00 69.69 203 GLU A N 1
ATOM 1478 C CA . GLU A 1 203 ? -40.915 -16.787 42.426 1.00 69.69 203 GLU A CA 1
ATOM 1479 C C . GLU A 1 203 ? -40.299 -16.275 43.739 1.00 69.69 203 GLU A C 1
ATOM 1481 O O . GLU A 1 203 ? -40.920 -16.353 44.794 1.00 69.69 203 GLU A O 1
ATOM 1486 N N . LYS A 1 204 ? -39.093 -15.696 43.678 1.00 68.56 204 LYS A N 1
ATOM 1487 C CA . LYS A 1 204 ? -38.373 -15.201 44.859 1.00 68.56 204 LYS A CA 1
ATOM 1488 C C . LYS A 1 204 ? -38.772 -13.792 45.305 1.00 68.56 204 LYS A C 1
ATOM 1490 O O . LYS A 1 204 ? -38.678 -13.497 46.494 1.00 68.56 204 LYS A O 1
ATOM 1495 N N . TYR A 1 205 ? -39.147 -12.916 44.373 1.00 70.12 205 TYR A N 1
ATOM 1496 C CA . TYR A 1 205 ? -39.371 -11.490 44.654 1.00 70.12 205 TYR A CA 1
ATOM 1497 C C . TYR A 1 205 ? -40.778 -10.994 44.311 1.00 70.12 205 TYR A C 1
ATOM 1499 O O . TYR A 1 205 ? -41.146 -9.909 44.747 1.00 70.12 205 TYR A O 1
ATOM 1507 N N . ALA A 1 206 ? -41.556 -11.755 43.539 1.00 66.50 206 ALA A N 1
ATOM 1508 C CA . ALA A 1 206 ? -42.876 -11.355 43.060 1.00 66.50 206 ALA A CA 1
ATOM 1509 C C . ALA A 1 206 ? -43.840 -12.557 42.963 1.00 66.50 206 ALA A C 1
ATOM 1511 O O . ALA A 1 206 ? -44.654 -12.627 42.043 1.00 66.50 206 ALA A O 1
ATOM 1512 N N . SER A 1 207 ? -43.760 -13.511 43.904 1.00 70.00 207 SER A N 1
ATOM 1513 C CA . SER A 1 207 ? -44.660 -14.678 43.951 1.00 70.00 207 SER A CA 1
ATOM 1514 C C . SER A 1 207 ? -46.130 -14.271 44.033 1.00 70.00 207 SER A C 1
ATOM 1516 O O . SER A 1 207 ? -46.992 -14.912 43.437 1.00 70.00 207 SER A O 1
ATOM 1518 N N . ASP A 1 208 ? -46.392 -13.166 44.729 1.00 73.12 208 ASP A N 1
ATOM 1519 C CA . ASP A 1 208 ? -47.734 -12.664 45.022 1.00 73.12 208 ASP A CA 1
ATOM 1520 C C . ASP A 1 208 ? -48.326 -11.869 43.844 1.00 73.12 208 ASP A C 1
ATOM 1522 O O . ASP A 1 208 ? -49.527 -11.614 43.809 1.00 73.12 208 ASP A O 1
ATOM 1526 N N . ALA A 1 209 ? -47.493 -11.512 42.857 1.00 78.38 209 ALA A N 1
ATOM 1527 C CA . ALA A 1 209 ? -47.888 -10.791 41.649 1.00 78.38 209 ALA A CA 1
ATOM 1528 C C . ALA A 1 209 ? -48.451 -11.716 40.556 1.00 78.38 209 ALA A C 1
ATOM 1530 O O . ALA A 1 209 ? -48.988 -11.231 39.564 1.00 78.38 209 ALA A O 1
ATOM 1531 N N . ILE A 1 210 ? -48.315 -13.042 40.687 1.00 80.06 210 ILE A N 1
ATOM 1532 C CA . ILE A 1 210 ? -48.726 -14.003 39.655 1.00 80.06 210 ILE A CA 1
ATOM 1533 C C . ILE A 1 210 ? -50.249 -14.180 39.686 1.00 80.06 210 ILE A C 1
ATOM 1535 O O . ILE A 1 210 ? -50.801 -14.741 40.630 1.00 80.06 210 ILE A O 1
ATOM 1539 N N . LEU A 1 211 ? -50.929 -13.760 38.618 1.00 76.50 211 LEU A N 1
ATOM 1540 C CA . LEU A 1 211 ? -52.382 -13.882 38.488 1.00 76.50 211 LEU A CA 1
ATOM 1541 C C . LEU A 1 211 ? -52.808 -15.249 37.933 1.00 76.50 211 LEU A C 1
ATOM 1543 O O . LEU A 1 211 ? -53.735 -15.872 38.451 1.00 76.50 211 LEU A O 1
ATOM 1547 N N . GLY A 1 212 ? -52.158 -15.731 36.869 1.00 76.62 212 GLY A N 1
ATOM 1548 C CA . GLY A 1 212 ? -52.547 -16.990 36.221 1.00 76.62 212 GLY A CA 1
ATOM 1549 C C . GLY A 1 212 ? -51.966 -17.191 34.818 1.00 76.62 212 GLY A C 1
ATOM 1550 O O . GLY A 1 212 ? -51.254 -16.324 34.322 1.00 76.62 212 GLY A O 1
ATOM 1551 N N . PRO A 1 213 ? -52.218 -18.338 34.162 1.00 77.88 213 PRO A N 1
ATOM 1552 C CA . PRO A 1 213 ? -51.651 -18.656 32.849 1.00 77.88 213 PRO A CA 1
ATOM 1553 C C . PRO A 1 213 ? -52.285 -17.856 31.697 1.00 77.88 213 PRO A C 1
ATOM 1555 O O . PRO A 1 213 ? -53.451 -17.473 31.762 1.00 77.88 213 PRO A O 1
ATOM 1558 N N . VAL A 1 214 ? -51.542 -17.665 30.603 1.00 76.81 214 VAL A N 1
ATOM 1559 C CA . VAL A 1 214 ? -52.060 -17.070 29.362 1.00 76.81 214 VAL A CA 1
ATOM 1560 C C . VAL A 1 214 ? -52.889 -18.103 28.589 1.00 76.81 214 VAL A C 1
ATOM 1562 O O . VAL A 1 214 ? -52.417 -19.215 28.351 1.00 76.81 214 VAL A O 1
ATOM 1565 N N . VAL A 1 215 ? -54.111 -17.752 28.174 1.00 76.44 215 VAL A N 1
ATOM 1566 C CA . VAL A 1 215 ? -54.977 -18.608 27.336 1.00 76.44 215 VAL A CA 1
ATOM 1567 C C . VAL A 1 215 ? -55.276 -17.956 25.991 1.00 76.44 215 VAL A C 1
ATOM 1569 O O . VAL A 1 215 ? -55.494 -16.750 25.905 1.00 76.44 215 VAL A O 1
ATOM 1572 N N . GLU A 1 216 ? -55.300 -18.760 24.927 1.00 56.44 216 GLU A N 1
ATOM 1573 C CA . GLU A 1 216 ? -55.651 -18.282 23.588 1.00 56.44 216 GLU A CA 1
ATOM 1574 C C . GLU A 1 216 ? -57.171 -18.174 23.416 1.00 56.44 216 GLU A C 1
ATOM 1576 O O . GLU A 1 216 ? -57.929 -19.068 23.805 1.00 56.44 216 GLU A O 1
ATOM 1581 N N . ALA A 1 217 ? -57.628 -17.074 22.813 1.00 46.19 217 ALA A N 1
ATOM 1582 C CA . ALA A 1 217 ? -59.040 -16.852 22.541 1.00 46.19 217 ALA A CA 1
ATOM 1583 C C . ALA A 1 217 ? -59.564 -17.879 21.518 1.00 46.19 217 ALA A C 1
ATOM 1585 O O . ALA A 1 217 ? -59.137 -17.916 20.364 1.00 46.19 217 ALA A O 1
ATOM 1586 N N . SER A 1 218 ? -60.525 -18.710 21.932 1.00 35.56 218 SER A N 1
ATOM 1587 C CA . SER A 1 218 ? -61.213 -19.655 21.045 1.00 35.56 218 SER A CA 1
ATOM 1588 C C . SER A 1 218 ? -62.024 -18.892 19.990 1.00 35.56 218 SER A C 1
ATOM 1590 O O . SER A 1 218 ? -63.027 -18.245 20.297 1.00 35.56 218 SER A O 1
ATOM 1592 N N . ALA A 1 219 ? -61.559 -18.928 18.741 1.00 31.98 219 ALA A N 1
ATOM 1593 C CA . ALA A 1 219 ? -62.130 -18.172 17.636 1.00 31.98 219 ALA A CA 1
ATOM 1594 C C . ALA A 1 219 ? -63.441 -18.795 17.122 1.00 31.98 219 ALA A C 1
ATOM 1596 O O . ALA A 1 219 ? -63.452 -19.880 16.539 1.00 31.98 219 ALA A O 1
ATOM 1597 N N . VAL A 1 220 ? -64.548 -18.059 17.259 1.00 31.31 220 VAL A N 1
ATOM 1598 C CA . VAL A 1 220 ? -65.763 -18.263 16.457 1.00 31.31 220 VAL A CA 1
ATOM 1599 C C . VAL A 1 220 ? -65.660 -17.375 15.215 1.00 31.31 220 VAL A C 1
ATOM 1601 O O . VAL A 1 220 ? -65.615 -16.151 15.315 1.00 31.31 220 VAL A O 1
ATOM 1604 N N . ALA A 1 221 ? -65.601 -17.996 14.038 1.00 32.56 221 ALA A N 1
ATOM 1605 C CA . ALA A 1 221 ? -65.540 -17.316 12.745 1.00 32.56 221 ALA A CA 1
ATOM 1606 C C . ALA A 1 221 ? -66.880 -16.660 12.354 1.00 32.56 221 ALA A C 1
ATOM 1608 O O . ALA A 1 221 ? -67.945 -17.212 12.647 1.00 32.56 221 ALA A O 1
ATOM 1609 N N . PRO A 1 222 ? -66.839 -15.584 11.546 1.00 33.44 222 PRO A N 1
ATOM 1610 C CA . PRO A 1 222 ? -67.794 -15.486 10.450 1.00 33.44 222 PRO A CA 1
ATOM 1611 C C . PRO A 1 222 ? -67.154 -15.186 9.089 1.00 33.44 222 PRO A C 1
ATOM 1613 O O . PRO A 1 222 ? -66.084 -14.597 8.952 1.00 33.44 222 PRO A O 1
ATOM 1616 N N . ALA A 1 223 ? -67.878 -15.659 8.079 1.00 32.72 223 ALA A N 1
ATOM 1617 C CA . ALA A 1 223 ? -67.566 -15.690 6.662 1.00 32.72 223 ALA A CA 1
ATOM 1618 C C . ALA A 1 223 ? -67.615 -14.313 5.979 1.00 32.72 223 ALA A C 1
ATOM 1620 O O . ALA A 1 223 ? -68.448 -13.473 6.313 1.00 32.72 223 ALA A O 1
ATOM 1621 N N . GLY A 1 224 ? -66.796 -14.136 4.935 1.00 29.50 224 GLY A N 1
ATOM 1622 C CA . GLY A 1 224 ? -66.909 -12.998 4.019 1.00 29.50 224 GLY A CA 1
ATOM 1623 C C . GLY A 1 224 ? -65.648 -12.727 3.204 1.00 29.50 224 GLY A C 1
ATOM 1624 O O . GLY A 1 224 ? -64.991 -11.714 3.407 1.00 29.50 224 GLY A O 1
ATOM 1625 N N . ALA A 1 225 ? -65.296 -13.622 2.279 1.00 31.17 225 ALA A N 1
ATOM 1626 C CA . ALA A 1 225 ? -64.231 -13.379 1.310 1.00 31.17 225 ALA A CA 1
ATOM 1627 C C . ALA A 1 225 ? -64.736 -12.483 0.164 1.00 31.17 225 ALA A C 1
ATOM 1629 O O . ALA A 1 225 ? -65.641 -12.872 -0.575 1.00 31.17 225 ALA A O 1
ATOM 1630 N N . SER A 1 226 ? -64.107 -11.321 -0.034 1.00 32.06 226 SER A N 1
ATOM 1631 C CA . SER A 1 226 ? -64.091 -10.636 -1.329 1.00 32.06 226 SER A CA 1
ATOM 1632 C C . SER A 1 226 ? -62.649 -10.366 -1.751 1.00 32.06 226 SER A C 1
ATOM 1634 O O . SER A 1 226 ? -61.883 -9.709 -1.051 1.00 32.06 226 SER A O 1
ATOM 1636 N N . ASN A 1 227 ? -62.318 -10.928 -2.905 1.00 40.34 227 ASN A N 1
ATOM 1637 C CA . ASN A 1 227 ? -61.024 -10.994 -3.571 1.00 40.34 227 ASN A CA 1
ATOM 1638 C C . ASN A 1 227 ? -60.253 -9.663 -3.639 1.00 40.34 227 ASN A C 1
ATOM 1640 O O . ASN A 1 227 ? -60.644 -8.751 -4.362 1.00 40.34 227 ASN A O 1
ATOM 1644 N N . ASN A 1 228 ? -59.080 -9.622 -3.003 1.00 35.47 228 ASN A N 1
ATOM 1645 C CA . ASN A 1 228 ? -57.967 -8.763 -3.405 1.00 35.47 228 ASN A CA 1
ATOM 1646 C C . ASN A 1 228 ? -56.655 -9.549 -3.252 1.00 35.47 228 ASN A C 1
ATOM 1648 O O . ASN A 1 228 ? -56.085 -9.664 -2.171 1.00 35.47 228 ASN A O 1
ATOM 1652 N N . LEU A 1 229 ? -56.176 -10.109 -4.364 1.00 41.69 229 LEU A N 1
ATOM 1653 C CA . LEU A 1 229 ? -54.957 -10.926 -4.476 1.00 41.69 229 LEU A CA 1
ATOM 1654 C C . LEU A 1 229 ? -53.650 -10.101 -4.422 1.00 41.69 229 LEU A C 1
ATOM 1656 O O . LEU A 1 229 ? -52.632 -10.516 -4.963 1.00 41.69 229 LEU A O 1
ATOM 1660 N N . ALA A 1 230 ? -53.658 -8.935 -3.769 1.00 40.28 230 ALA A N 1
ATOM 1661 C CA . ALA A 1 230 ? -52.511 -8.022 -3.726 1.00 40.28 230 ALA A CA 1
ATOM 1662 C C . ALA A 1 230 ? -51.985 -7.713 -2.312 1.00 40.28 230 ALA A C 1
ATOM 1664 O O . ALA A 1 230 ? -51.062 -6.915 -2.185 1.00 40.28 230 ALA A O 1
ATOM 1665 N N . GLN A 1 231 ? -52.531 -8.319 -1.250 1.00 42.91 231 GLN A N 1
ATOM 1666 C CA . GLN A 1 231 ? -52.153 -7.965 0.128 1.00 42.91 231 GLN A CA 1
ATOM 1667 C C . GLN A 1 231 ? -51.589 -9.055 1.065 1.00 42.91 231 GLN A C 1
ATOM 1669 O O . GLN A 1 231 ? -51.086 -8.648 2.109 1.00 42.91 231 GLN A O 1
ATOM 1674 N N . PRO A 1 232 ? -51.512 -10.371 0.759 1.00 37.38 232 PRO A N 1
ATOM 1675 C CA . PRO A 1 232 ? -50.943 -11.317 1.727 1.00 37.38 232 PRO A CA 1
ATOM 1676 C C . PRO A 1 232 ? -49.441 -11.618 1.544 1.00 37.38 232 PRO A C 1
ATOM 1678 O O . PRO A 1 232 ? -48.922 -12.489 2.227 1.00 37.38 232 PRO A O 1
ATOM 1681 N N . LEU A 1 233 ? -48.708 -10.928 0.657 1.00 37.91 233 LEU A N 1
ATOM 1682 C CA . LEU A 1 233 ? -47.251 -11.139 0.505 1.00 37.91 233 LEU A CA 1
ATOM 1683 C C . LEU A 1 233 ? -46.374 -10.103 1.230 1.00 37.91 233 LEU A C 1
ATOM 1685 O O . LEU A 1 233 ? -45.152 -10.173 1.130 1.00 37.91 233 LEU A O 1
ATOM 1689 N N . LEU A 1 234 ? -46.967 -9.159 1.970 1.00 44.72 234 LEU A N 1
ATOM 1690 C CA . LEU A 1 234 ? -46.222 -8.110 2.684 1.00 44.72 234 LEU A CA 1
ATOM 1691 C C . LEU A 1 234 ? -46.313 -8.179 4.216 1.00 44.72 234 LEU A C 1
ATOM 1693 O O . LEU A 1 234 ? -45.602 -7.423 4.871 1.00 44.72 234 LEU A O 1
ATOM 1697 N N . SER A 1 235 ? -47.120 -9.067 4.807 1.00 43.12 235 SER A N 1
ATOM 1698 C CA . SER A 1 235 ? -47.242 -9.158 6.275 1.00 43.12 235 SER A CA 1
ATOM 1699 C C . SER A 1 235 ? -46.258 -10.131 6.928 1.00 43.12 235 SER A C 1
ATOM 1701 O O . SER A 1 235 ? -45.871 -9.921 8.073 1.00 43.12 235 SER A O 1
ATOM 1703 N N . ASP A 1 236 ? -45.793 -11.154 6.205 1.00 38.69 236 ASP A N 1
ATOM 1704 C CA . ASP A 1 236 ? -45.092 -12.284 6.840 1.00 38.69 236 ASP A CA 1
ATOM 1705 C C . ASP A 1 236 ? -43.567 -12.266 6.642 1.00 38.69 236 ASP A C 1
ATOM 1707 O O . ASP A 1 236 ? -42.853 -13.102 7.197 1.00 38.69 236 ASP A O 1
ATOM 1711 N N . TYR A 1 237 ? -43.030 -11.276 5.918 1.00 34.41 237 TYR A N 1
ATOM 1712 C CA . TYR A 1 237 ? -41.579 -11.120 5.726 1.00 34.41 237 TYR A CA 1
ATOM 1713 C C . TYR A 1 237 ? -40.916 -10.129 6.700 1.00 34.41 237 TYR A C 1
ATOM 1715 O O . TYR A 1 237 ? -39.695 -9.983 6.683 1.00 34.41 237 TYR A O 1
ATOM 1723 N N . SER A 1 238 ? -41.675 -9.461 7.578 1.00 37.50 238 SER A N 1
ATOM 1724 C CA . SER A 1 238 ? -41.121 -8.458 8.504 1.00 37.50 238 SER A CA 1
ATOM 1725 C C . SER A 1 238 ? -40.855 -8.957 9.929 1.00 37.50 238 SER A C 1
ATOM 1727 O O . SER A 1 238 ? -40.431 -8.157 10.759 1.00 37.50 238 SER A O 1
ATOM 1729 N N . ALA A 1 239 ? -41.070 -10.241 10.244 1.00 39.75 239 ALA A N 1
ATOM 1730 C CA . ALA A 1 239 ? -40.953 -10.732 11.629 1.00 39.75 239 ALA A CA 1
ATOM 1731 C C . ALA A 1 239 ? -40.017 -11.939 11.851 1.00 39.75 239 ALA A C 1
ATOM 1733 O O . ALA A 1 239 ? -39.751 -12.291 12.998 1.00 39.75 239 ALA A O 1
ATOM 1734 N N . LYS A 1 240 ? -39.458 -12.564 10.803 1.00 36.31 240 LYS A N 1
ATOM 1735 C CA . LYS A 1 240 ? -38.523 -13.705 10.944 1.00 36.31 240 LYS A CA 1
ATOM 1736 C C . LYS A 1 240 ? -37.331 -13.634 9.994 1.00 36.31 240 LYS A C 1
ATOM 1738 O O . LYS A 1 240 ? -37.042 -14.545 9.236 1.00 36.31 240 LYS A O 1
ATOM 1743 N N . ALA A 1 241 ? -36.627 -12.524 10.077 1.00 34.78 241 ALA A N 1
ATOM 1744 C CA . ALA A 1 241 ? -35.201 -12.383 9.833 1.00 34.78 241 ALA A CA 1
ATOM 1745 C C . ALA A 1 241 ? -34.950 -10.925 10.176 1.00 34.78 241 ALA A C 1
ATOM 1747 O O . ALA A 1 241 ? -35.475 -10.070 9.478 1.00 34.78 241 ALA A O 1
ATOM 1748 N N . ALA A 1 242 ? -34.229 -10.612 11.250 1.00 31.14 242 ALA A N 1
ATOM 1749 C CA . ALA A 1 242 ? -33.602 -9.301 11.310 1.00 31.14 242 ALA A CA 1
ATOM 1750 C C . ALA A 1 242 ? -32.479 -9.353 10.265 1.00 31.14 242 ALA A C 1
ATOM 1752 O O . ALA A 1 242 ? -31.474 -10.030 10.505 1.00 31.14 242 ALA A O 1
ATOM 1753 N N . PRO A 1 243 ? -32.631 -8.724 9.086 1.00 38.59 243 PRO A N 1
ATOM 1754 C CA . PRO A 1 243 ? -31.493 -8.500 8.222 1.00 38.59 243 PRO A CA 1
ATOM 1755 C C . PRO A 1 243 ? -30.637 -7.449 8.935 1.00 38.59 243 PRO A C 1
ATOM 1757 O O . PRO A 1 243 ? -31.135 -6.692 9.775 1.00 38.59 243 PRO A O 1
ATOM 1760 N N . ALA A 1 244 ? -29.352 -7.372 8.607 1.00 43.84 244 ALA A N 1
ATOM 1761 C CA . ALA A 1 244 ? -28.537 -6.219 8.964 1.00 43.84 244 ALA A CA 1
ATOM 1762 C C . ALA A 1 244 ? -29.356 -4.929 8.751 1.00 43.84 244 ALA A C 1
ATOM 1764 O O . ALA A 1 244 ? -29.860 -4.665 7.659 1.00 43.84 244 ALA A O 1
ATOM 1765 N N . GLN A 1 245 ? -29.587 -4.203 9.843 1.00 39.44 245 GLN A N 1
ATOM 1766 C CA . GLN A 1 245 ? -30.496 -3.069 9.922 1.00 39.44 245 GLN A CA 1
ATOM 1767 C C . GLN A 1 245 ? -29.915 -1.898 9.117 1.00 39.44 245 GLN A C 1
ATOM 1769 O O . GLN A 1 245 ? -29.247 -1.026 9.667 1.00 39.44 245 GLN A O 1
ATOM 1774 N N . TRP A 1 246 ? -30.147 -1.893 7.805 1.00 41.28 246 TRP A N 1
ATOM 1775 C CA . TRP A 1 246 ? -29.527 -0.966 6.851 1.00 41.28 246 TRP A CA 1
ATOM 1776 C C . TRP A 1 246 ? -29.894 0.509 7.074 1.00 41.28 246 TRP A C 1
ATOM 1778 O O . TRP A 1 246 ? -29.124 1.395 6.738 1.00 41.28 246 TRP A O 1
ATOM 1788 N N . TRP A 1 247 ? -31.007 0.775 7.755 1.00 37.41 247 TRP A N 1
ATOM 1789 C CA . TRP A 1 247 ? -31.463 2.106 8.190 1.00 37.41 247 TRP A CA 1
ATOM 1790 C C . TRP A 1 247 ? -30.981 2.507 9.603 1.00 37.41 247 TRP A C 1
ATOM 1792 O O . TRP A 1 247 ? -31.249 3.611 10.079 1.00 37.41 247 TRP A O 1
ATOM 1802 N N . GLY A 1 248 ? -30.304 1.614 10.336 1.00 37.03 248 GLY A N 1
ATOM 1803 C CA . GLY A 1 248 ? -29.788 1.894 11.685 1.00 37.03 248 GLY A CA 1
ATOM 1804 C C . GLY A 1 248 ? -28.532 2.773 11.680 1.00 37.03 248 GLY A C 1
ATOM 1805 O O . GLY A 1 248 ? -28.376 3.646 12.537 1.00 37.03 248 GLY A O 1
ATOM 1806 N N . GLU A 1 249 ? -27.661 2.587 10.687 1.00 45.56 249 GLU A N 1
ATOM 1807 C CA . GLU A 1 249 ? -26.539 3.498 10.437 1.00 45.56 249 GLU A CA 1
ATOM 1808 C C . GLU A 1 249 ? -27.021 4.836 9.865 1.00 45.56 249 GLU A C 1
ATOM 1810 O O . GLU A 1 249 ? -26.507 5.877 10.272 1.00 45.56 249 GLU A O 1
ATOM 1815 N N . GLU A 1 250 ? -28.057 4.824 9.017 1.00 44.34 250 GLU A N 1
ATOM 1816 C CA . GLU A 1 250 ? -28.628 6.030 8.402 1.00 44.34 250 GLU A CA 1
ATOM 1817 C C . GLU A 1 250 ? -29.300 6.971 9.413 1.00 44.34 250 GLU A C 1
ATOM 1819 O O . GLU A 1 250 ? -29.129 8.183 9.330 1.00 44.34 250 GLU A O 1
ATOM 1824 N N . ARG A 1 251 ? -29.987 6.448 10.439 1.00 45.59 251 ARG A N 1
ATOM 1825 C CA . ARG A 1 251 ? -30.529 7.304 11.514 1.00 45.59 251 ARG A CA 1
ATOM 1826 C C . ARG A 1 251 ? -29.424 8.005 12.308 1.00 45.59 251 ARG A C 1
ATOM 1828 O O . ARG A 1 251 ? -29.504 9.204 12.540 1.00 45.59 251 ARG A O 1
ATOM 1835 N N . ASN A 1 252 ? -28.335 7.297 12.620 1.00 50.44 252 ASN A N 1
ATOM 1836 C CA . ASN A 1 252 ? -27.182 7.884 13.313 1.00 50.44 252 ASN A CA 1
ATOM 1837 C C . ASN A 1 252 ? -26.414 8.909 12.453 1.00 50.44 252 ASN A C 1
ATOM 1839 O O . ASN A 1 252 ? -25.760 9.799 13.002 1.00 50.44 252 ASN A O 1
ATOM 1843 N N . THR A 1 253 ? -26.442 8.799 11.120 1.00 48.84 253 THR A N 1
ATOM 1844 C CA . THR A 1 253 ? -25.828 9.791 10.220 1.00 48.84 253 THR A CA 1
ATOM 1845 C C . THR A 1 253 ? -26.744 10.986 9.958 1.00 48.84 253 THR A C 1
ATOM 1847 O O . THR A 1 253 ? -26.230 12.107 9.921 1.00 48.84 253 THR A O 1
ATOM 1850 N N . CYS A 1 254 ? -28.063 10.788 9.857 1.00 48.81 254 CYS A N 1
ATOM 1851 C CA . CYS A 1 254 ? -29.060 11.863 9.792 1.00 48.81 254 CYS A CA 1
ATOM 1852 C C . CYS A 1 254 ? -29.095 12.696 11.082 1.00 48.81 254 CYS A C 1
ATOM 1854 O O . CYS A 1 254 ? -29.141 13.922 10.997 1.00 48.81 254 CYS A O 1
ATOM 1856 N N . ASP A 1 255 ? -28.967 12.072 12.255 1.00 55.34 255 ASP A N 1
ATOM 1857 C CA . ASP A 1 255 ? -28.885 12.790 13.536 1.00 55.34 255 ASP A CA 1
ATOM 1858 C C . ASP A 1 255 ? -27.581 13.600 13.675 1.00 55.34 255 ASP A C 1
ATOM 1860 O O . ASP A 1 255 ? -27.549 14.629 14.348 1.00 55.34 255 ASP A O 1
ATOM 1864 N N . MET A 1 256 ? -26.491 13.173 13.019 1.00 57.09 256 MET A N 1
ATOM 1865 C CA . MET A 1 256 ? -25.196 13.869 13.078 1.00 57.09 256 MET A CA 1
ATOM 1866 C C . MET A 1 256 ? -24.985 14.941 12.001 1.00 57.09 256 MET A C 1
ATOM 1868 O O . MET A 1 256 ? -24.229 15.881 12.250 1.00 57.09 256 MET A O 1
ATOM 1872 N N . HIS A 1 257 ? -25.594 14.812 10.817 1.00 60.12 257 HIS A N 1
ATOM 1873 C CA . HIS A 1 257 ? -25.380 15.737 9.689 1.00 60.12 257 HIS A CA 1
ATOM 1874 C C . HIS A 1 257 ? -26.659 16.422 9.181 1.00 60.12 257 HIS A C 1
ATOM 1876 O O . HIS A 1 257 ? -26.580 17.302 8.326 1.00 60.12 257 HIS A O 1
ATOM 1882 N N . GLY A 1 258 ? -27.825 16.084 9.732 1.00 64.75 258 GLY A N 1
ATOM 1883 C CA . GLY A 1 258 ? -29.115 16.606 9.292 1.00 64.75 258 GLY A CA 1
ATOM 1884 C C . GLY A 1 258 ? -29.637 15.942 8.007 1.00 64.75 258 GLY A C 1
ATOM 1885 O O . GLY A 1 258 ? -28.999 15.049 7.444 1.00 64.75 258 GLY A O 1
ATOM 1886 N N . PRO A 1 259 ? -30.808 16.381 7.507 1.00 64.81 259 PRO A N 1
ATOM 1887 C CA . PRO A 1 259 ? -31.509 15.744 6.384 1.00 64.81 259 PRO A CA 1
ATOM 1888 C C . PRO A 1 259 ? -30.801 15.897 5.029 1.00 64.81 259 PRO A C 1
ATOM 1890 O O . PRO A 1 259 ? -31.115 15.175 4.090 1.00 64.81 259 PRO A O 1
ATOM 1893 N N . LEU A 1 260 ? -29.844 16.823 4.916 1.00 69.94 260 LEU A N 1
ATOM 1894 C CA . LEU A 1 260 ? -29.068 17.064 3.693 1.00 69.94 260 LEU A CA 1
ATOM 1895 C C . LEU A 1 260 ? -27.764 16.248 3.639 1.00 69.94 260 LEU A C 1
ATOM 1897 O O . LEU A 1 260 ? -26.994 16.384 2.689 1.00 69.94 260 LEU A O 1
ATOM 1901 N N . GLY A 1 261 ? -27.508 15.402 4.643 1.00 71.31 261 GLY A N 1
ATOM 1902 C CA . GLY A 1 261 ? -26.257 14.662 4.764 1.00 71.31 261 GLY A CA 1
ATOM 1903 C C . GLY A 1 261 ? -25.066 15.559 5.132 1.00 71.31 261 GLY A C 1
ATOM 1904 O O . GLY A 1 261 ? -25.234 16.729 5.485 1.00 71.31 261 GLY A O 1
ATOM 1905 N N . PRO A 1 262 ? -23.833 15.021 5.112 1.00 78.75 262 PRO A N 1
ATOM 1906 C CA . PRO A 1 262 ? -22.661 15.765 5.552 1.00 78.75 262 PRO A CA 1
ATOM 1907 C C . PRO A 1 262 ? -22.390 16.989 4.687 1.00 78.75 262 PRO A C 1
ATOM 1909 O O . PRO A 1 262 ? -22.266 16.891 3.468 1.00 78.75 262 PRO A O 1
ATOM 1912 N N . SER A 1 263 ? -22.209 18.141 5.330 1.00 85.19 263 SER A N 1
ATOM 1913 C CA . SER A 1 263 ? -21.807 19.359 4.631 1.00 85.19 263 SER A CA 1
ATOM 1914 C C . SER A 1 263 ? -20.424 19.211 3.985 1.00 85.19 263 SER A C 1
ATOM 1916 O O . SER A 1 263 ? -19.583 18.431 4.439 1.00 85.19 263 SER A O 1
ATOM 1918 N N . VAL A 1 264 ? -20.135 20.027 2.967 1.00 87.69 264 VAL A N 1
ATOM 1919 C CA . VAL A 1 264 ? -18.794 20.109 2.352 1.00 87.69 264 VAL A CA 1
ATOM 1920 C C . VAL A 1 264 ? -17.715 20.357 3.413 1.00 87.69 264 VAL A C 1
ATOM 1922 O O . VAL A 1 264 ? -16.656 19.734 3.388 1.00 87.69 264 VAL A O 1
ATOM 1925 N N . TRP A 1 265 ? -18.012 21.195 4.410 1.00 87.62 265 TRP A N 1
ATOM 1926 C CA . TRP A 1 265 ? -17.113 21.445 5.536 1.00 87.62 265 TRP A CA 1
ATOM 1927 C C . TRP A 1 265 ? -16.811 20.181 6.351 1.00 87.62 265 TRP A C 1
ATOM 1929 O O . TRP A 1 265 ? -15.678 19.982 6.787 1.00 87.62 265 TRP A O 1
ATOM 1939 N N . SER A 1 266 ? -17.800 19.301 6.524 1.00 87.88 266 SER A N 1
ATOM 1940 C CA . SER A 1 266 ? -17.634 18.008 7.194 1.00 87.88 266 SER A CA 1
ATOM 1941 C C . SER A 1 266 ? -16.647 17.106 6.449 1.00 87.88 266 SER A C 1
ATOM 1943 O O . SER A 1 266 ? -15.763 16.517 7.073 1.00 87.88 266 SER A O 1
ATOM 1945 N N . TYR A 1 267 ? -16.727 17.060 5.114 1.00 91.31 267 TYR A N 1
ATOM 1946 C CA . TYR A 1 267 ? -15.757 16.341 4.283 1.00 91.31 267 TYR A CA 1
ATOM 1947 C C . TYR A 1 267 ? -14.358 16.960 4.360 1.00 91.31 267 TYR A C 1
ATOM 1949 O O . TYR A 1 267 ? -13.391 16.223 4.537 1.00 91.31 267 TYR A O 1
ATOM 1957 N N . CYS A 1 268 ? -14.231 18.289 4.309 1.00 93.75 268 CYS A N 1
ATOM 1958 C CA 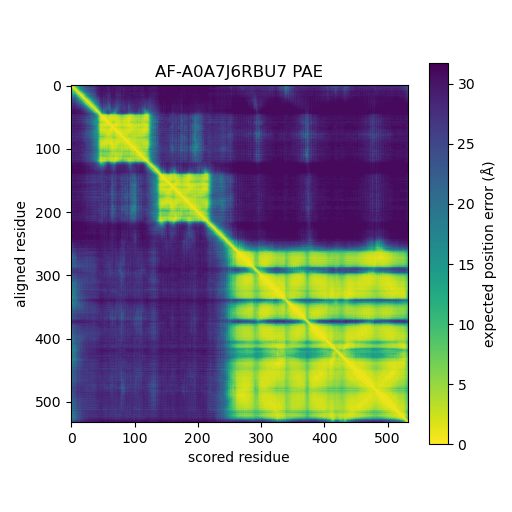. CYS A 1 268 ? -12.936 18.961 4.471 1.00 93.75 268 CYS A CA 1
ATOM 1959 C C . CYS A 1 268 ? -12.308 18.663 5.840 1.00 93.75 268 CYS A C 1
ATOM 1961 O O . CYS A 1 268 ? -11.139 18.290 5.922 1.00 93.75 268 CYS A O 1
ATOM 1963 N N . ALA A 1 269 ? -13.087 18.766 6.920 1.00 92.50 269 ALA A N 1
ATOM 1964 C CA . ALA A 1 269 ? -12.617 18.454 8.265 1.00 92.50 269 ALA A CA 1
ATOM 1965 C C . ALA A 1 269 ? -12.197 16.982 8.386 1.00 92.50 269 ALA A C 1
ATOM 1967 O O . ALA A 1 269 ? -11.120 16.686 8.905 1.00 92.50 269 ALA A O 1
ATOM 1968 N N . ALA A 1 270 ? -13.013 16.056 7.877 1.00 93.62 270 ALA A N 1
ATOM 1969 C CA . ALA A 1 270 ? -12.699 14.634 7.882 1.00 93.62 270 ALA A CA 1
ATOM 1970 C C . ALA A 1 270 ? -11.439 14.306 7.071 1.00 93.62 270 ALA A C 1
ATOM 1972 O O . ALA A 1 270 ? -10.635 13.496 7.529 1.00 93.62 270 ALA A O 1
ATOM 1973 N N . LEU A 1 271 ? -11.232 14.960 5.923 1.00 94.94 271 LEU A N 1
ATOM 1974 C CA . LEU A 1 271 ? -10.012 14.828 5.130 1.00 94.94 271 LEU A CA 1
ATOM 1975 C C . LEU A 1 271 ? -8.787 15.293 5.922 1.00 94.94 271 LEU A C 1
ATOM 1977 O O . LEU A 1 271 ? -7.790 14.577 5.970 1.00 94.94 271 LEU A O 1
ATOM 1981 N N . CYS A 1 272 ? -8.874 16.437 6.607 1.00 95.81 272 CYS A N 1
ATOM 1982 C CA . CYS A 1 272 ? -7.800 16.913 7.479 1.00 95.81 272 CYS A CA 1
ATOM 1983 C C . CYS A 1 272 ? -7.475 15.892 8.577 1.00 95.81 272 CYS A C 1
ATOM 1985 O O . CYS A 1 272 ? -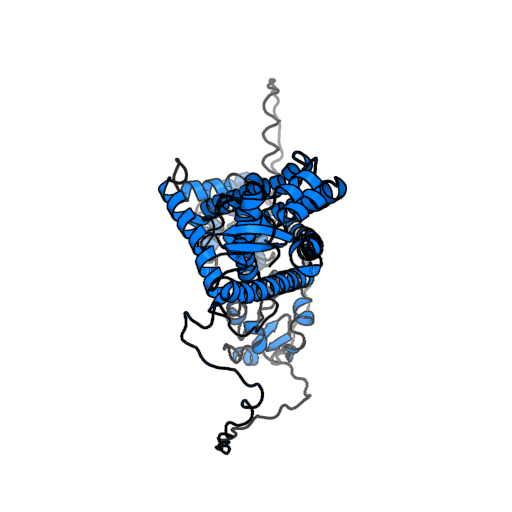6.308 15.562 8.763 1.00 95.81 272 CYS A O 1
ATOM 1987 N N . TYR A 1 273 ? -8.479 15.338 9.268 1.00 95.31 273 TYR A N 1
ATOM 1988 C CA . TYR A 1 273 ? -8.250 14.298 10.280 1.00 95.31 273 TYR A CA 1
ATOM 1989 C C . TYR A 1 273 ? -7.677 13.005 9.689 1.00 95.31 273 TYR A C 1
ATOM 1991 O O . TYR A 1 273 ? -6.818 12.379 10.311 1.00 95.31 273 TYR A O 1
ATOM 1999 N N . PHE A 1 274 ? -8.137 12.605 8.503 1.00 95.19 274 PHE A N 1
ATOM 2000 C CA . PHE A 1 274 ? -7.639 11.432 7.791 1.00 95.19 274 PHE A CA 1
ATOM 2001 C C . PHE A 1 274 ? -6.160 11.598 7.426 1.00 95.19 274 PHE A C 1
ATOM 2003 O O . PHE A 1 274 ? -5.355 10.739 7.772 1.00 95.19 274 PHE A O 1
ATOM 2010 N N . VAL A 1 275 ? -5.768 12.729 6.833 1.00 95.00 275 VAL A N 1
ATOM 2011 C CA . VAL A 1 275 ? -4.358 13.038 6.533 1.00 95.00 275 VAL A CA 1
ATOM 2012 C C . VAL A 1 275 ? -3.535 13.136 7.820 1.00 95.00 275 VAL A C 1
ATOM 2014 O O . VAL A 1 275 ? -2.450 12.562 7.918 1.00 95.00 275 VAL A O 1
ATOM 2017 N N . TRP A 1 276 ? -4.067 13.801 8.846 1.00 94.38 276 TRP A N 1
ATOM 2018 C CA . TRP A 1 276 ? -3.387 13.967 10.130 1.00 94.38 276 TRP A CA 1
ATOM 2019 C C . TRP A 1 276 ? -3.152 12.635 10.856 1.00 94.38 276 TRP A C 1
ATOM 2021 O O . TRP A 1 276 ? -2.133 12.481 11.526 1.00 94.38 276 TRP A O 1
ATOM 2031 N N . MET A 1 277 ? -4.038 11.643 10.689 1.00 93.69 277 MET A N 1
ATOM 2032 C CA . MET A 1 277 ? -3.831 10.275 11.182 1.00 93.69 277 MET A CA 1
ATOM 2033 C C . MET A 1 277 ? -2.547 9.661 10.607 1.00 93.69 277 MET A C 1
ATOM 2035 O O . MET A 1 277 ? -1.746 9.124 11.373 1.00 93.69 277 MET A O 1
ATOM 2039 N N . PHE A 1 278 ? -2.318 9.771 9.292 1.00 93.88 278 PHE A N 1
ATOM 2040 C CA . PHE A 1 278 ? -1.092 9.262 8.664 1.00 93.88 278 PHE A CA 1
ATOM 2041 C C . PHE A 1 278 ? 0.151 9.974 9.185 1.00 93.88 278 PHE A C 1
ATOM 2043 O O . PHE A 1 278 ? 1.122 9.312 9.551 1.00 93.88 278 PHE A O 1
ATOM 2050 N N . VAL A 1 279 ? 0.110 11.307 9.269 1.00 92.12 279 VAL A N 1
ATOM 2051 C CA . VAL A 1 279 ? 1.236 12.113 9.760 1.00 92.12 279 VAL A CA 1
ATOM 2052 C C . VAL A 1 279 ? 1.579 11.735 11.201 1.00 92.12 279 VAL A C 1
ATOM 2054 O O . VAL A 1 279 ? 2.718 11.370 11.488 1.00 92.12 279 VAL A O 1
ATOM 2057 N N . LEU A 1 280 ? 0.602 11.761 12.110 1.00 89.44 280 LEU A N 1
ATOM 2058 C CA . LEU A 1 280 ? 0.846 11.498 13.527 1.00 89.44 280 LEU A CA 1
ATOM 2059 C C . LEU A 1 280 ? 1.329 10.075 13.795 1.00 89.44 280 LEU A C 1
ATOM 2061 O O . LEU A 1 280 ? 2.268 9.896 14.569 1.00 89.44 280 LEU A O 1
ATOM 2065 N N . GLU A 1 281 ? 0.700 9.059 13.206 1.00 90.50 281 GLU A N 1
ATOM 2066 C CA . GLU A 1 281 ? 1.101 7.675 13.472 1.00 90.50 281 GLU A CA 1
ATOM 2067 C C . GLU A 1 281 ? 2.448 7.341 12.820 1.00 90.50 281 GLU A C 1
ATOM 2069 O O . GLU A 1 281 ? 3.235 6.600 13.410 1.00 90.50 281 GLU A O 1
ATOM 2074 N N . THR A 1 282 ? 2.785 7.964 11.687 1.00 88.31 282 THR A N 1
ATOM 2075 C CA . THR A 1 282 ? 4.135 7.881 11.106 1.00 88.31 282 THR A CA 1
ATOM 2076 C C . THR A 1 282 ? 5.170 8.509 12.038 1.00 88.31 282 THR A C 1
ATOM 2078 O O . THR A 1 282 ? 6.153 7.858 12.390 1.00 88.31 282 THR A O 1
ATOM 2081 N N . LEU A 1 283 ? 4.926 9.729 12.533 1.00 87.38 283 LEU A N 1
ATOM 2082 C CA . LEU A 1 283 ? 5.822 10.397 13.485 1.00 87.38 283 LEU A CA 1
ATOM 2083 C C . LEU A 1 283 ? 5.980 9.593 14.782 1.00 87.38 283 LEU A C 1
ATOM 2085 O O . LEU A 1 283 ? 7.091 9.444 15.285 1.00 87.38 283 LEU A O 1
ATOM 2089 N N . LYS A 1 284 ? 4.897 9.016 15.311 1.00 84.31 284 LYS A N 1
ATOM 2090 C CA . LYS A 1 284 ? 4.968 8.138 16.488 1.00 84.31 284 LYS A CA 1
ATOM 2091 C C . LYS A 1 284 ? 5.780 6.876 16.210 1.00 84.31 284 LYS A C 1
ATOM 2093 O O . LYS A 1 284 ? 6.524 6.441 17.090 1.00 84.31 284 LYS A O 1
ATOM 2098 N N . THR A 1 285 ? 5.655 6.300 15.018 1.00 81.12 285 THR A N 1
ATOM 2099 C CA . THR A 1 285 ? 6.430 5.118 14.612 1.00 81.12 285 THR A CA 1
ATOM 2100 C C . THR A 1 285 ? 7.929 5.423 14.572 1.00 81.12 285 THR A C 1
ATOM 2102 O O . THR A 1 285 ? 8.716 4.603 15.029 1.00 81.12 285 THR A O 1
ATOM 2105 N N . ILE A 1 286 ? 8.315 6.618 14.112 1.00 79.38 286 ILE A N 1
ATOM 2106 C CA . ILE A 1 286 ? 9.721 7.036 13.984 1.00 79.38 286 ILE A CA 1
ATOM 2107 C C . ILE A 1 286 ? 10.312 7.498 15.327 1.00 79.38 286 ILE A C 1
ATOM 2109 O O . ILE A 1 286 ? 11.409 7.089 15.695 1.00 79.38 286 ILE A O 1
ATOM 2113 N N . PHE A 1 287 ? 9.604 8.352 16.073 1.00 80.81 287 PHE A N 1
ATOM 2114 C CA . PHE A 1 287 ? 10.183 9.093 17.204 1.00 80.81 287 PHE A CA 1
ATOM 2115 C C . PHE A 1 287 ? 9.786 8.574 18.589 1.00 80.81 287 PHE A C 1
ATOM 2117 O O . PHE A 1 287 ? 10.397 8.964 19.580 1.00 80.81 287 PHE A O 1
ATOM 2124 N N . THR A 1 288 ? 8.757 7.726 18.701 1.00 70.38 288 THR A N 1
ATOM 2125 C CA . THR A 1 288 ? 8.196 7.332 20.011 1.00 70.38 288 THR A CA 1
ATOM 2126 C C . THR A 1 288 ? 8.315 5.840 20.300 1.00 70.38 288 THR A C 1
ATOM 2128 O O . THR A 1 288 ? 7.437 5.264 20.947 1.00 70.38 288 THR A O 1
ATOM 2131 N N . VAL A 1 289 ? 9.400 5.207 19.835 1.00 60.09 289 VAL A N 1
ATOM 2132 C CA . VAL A 1 289 ? 9.696 3.791 20.098 1.00 60.09 289 VAL A CA 1
ATOM 2133 C C . VAL A 1 289 ? 9.807 3.568 21.611 1.00 60.09 289 VAL A C 1
ATOM 2135 O O . VAL A 1 289 ? 10.847 3.785 22.224 1.00 60.09 289 VAL A O 1
ATOM 2138 N N . LYS A 1 290 ? 8.706 3.159 22.247 1.00 58.72 290 LYS A N 1
ATOM 2139 C CA . LYS A 1 290 ? 8.741 2.591 23.595 1.00 58.72 290 LYS A CA 1
ATOM 2140 C C . LYS A 1 290 ? 9.228 1.151 23.478 1.00 58.72 290 LYS A C 1
ATOM 2142 O O . LYS A 1 290 ? 8.851 0.456 22.537 1.00 58.72 290 LYS A O 1
ATOM 2147 N N . ASN A 1 291 ? 10.038 0.709 24.441 1.00 53.91 291 ASN A N 1
ATOM 2148 C CA . ASN A 1 291 ? 10.515 -0.671 24.513 1.00 53.91 291 ASN A CA 1
ATOM 2149 C C . ASN A 1 291 ? 9.345 -1.653 24.366 1.00 53.91 291 ASN A C 1
ATOM 2151 O O . ASN A 1 291 ? 8.328 -1.527 25.055 1.00 53.91 291 ASN A O 1
ATOM 2155 N N . TRP A 1 292 ? 9.506 -2.601 23.445 1.00 54.88 292 TRP A N 1
ATOM 2156 C CA . TRP A 1 292 ? 8.537 -3.644 23.146 1.00 54.88 292 TRP A CA 1
ATOM 2157 C C . TRP A 1 292 ? 8.295 -4.477 24.403 1.00 54.88 292 TRP A C 1
ATOM 2159 O O . TRP A 1 292 ? 9.172 -5.226 24.822 1.00 54.88 292 TRP A O 1
ATOM 2169 N N . LYS A 1 293 ? 7.116 -4.343 25.016 1.00 57.88 293 LYS A N 1
ATOM 2170 C CA . LYS A 1 293 ? 6.732 -5.185 26.157 1.00 57.88 293 LYS A CA 1
ATOM 2171 C C . LYS A 1 293 ? 5.885 -6.385 25.728 1.00 57.88 293 LYS A C 1
ATOM 2173 O O . LYS A 1 293 ? 6.172 -7.480 26.180 1.00 57.88 293 LYS A O 1
ATOM 2178 N N . ASN A 1 294 ? 4.950 -6.225 24.776 1.00 61.03 294 ASN A N 1
ATOM 2179 C CA . ASN A 1 294 ? 3.998 -7.281 24.394 1.00 61.03 294 ASN A CA 1
ATOM 2180 C C . ASN A 1 294 ? 3.835 -7.437 22.866 1.00 61.03 294 ASN A C 1
ATOM 2182 O O . ASN A 1 294 ? 3.426 -6.505 22.178 1.00 61.03 294 ASN A O 1
ATOM 2186 N N . ILE A 1 295 ? 4.082 -8.648 22.339 1.00 60.03 295 ILE A N 1
ATOM 2187 C CA . ILE A 1 295 ? 3.884 -9.029 20.915 1.00 60.03 295 ILE A CA 1
ATOM 2188 C C . ILE A 1 295 ? 2.397 -8.986 20.488 1.00 60.03 295 ILE A C 1
ATOM 2190 O O . ILE A 1 295 ? 2.086 -8.984 19.303 1.00 60.03 295 ILE A O 1
ATOM 2194 N N . SER A 1 296 ? 1.450 -8.918 21.426 1.00 59.12 296 SER A N 1
ATOM 2195 C CA . SER A 1 296 ? 0.006 -8.878 21.139 1.00 59.12 296 SER A CA 1
ATOM 2196 C C . SER A 1 296 ? -0.583 -7.467 20.977 1.00 59.12 296 SER A C 1
ATOM 2198 O O . SER A 1 296 ? -1.792 -7.342 20.748 1.00 59.12 296 SER A O 1
ATOM 2200 N N . ASP A 1 297 ? 0.225 -6.407 21.086 1.00 68.00 297 ASP A N 1
ATOM 2201 C CA . ASP A 1 297 ? -0.275 -5.030 21.083 1.00 68.00 297 ASP A CA 1
ATOM 2202 C C . ASP A 1 297 ? -0.868 -4.616 19.717 1.00 68.00 297 ASP A C 1
ATOM 2204 O O . ASP A 1 297 ? -0.205 -4.594 18.675 1.00 68.00 297 ASP A O 1
ATOM 2208 N N . LYS A 1 298 ? -2.147 -4.220 19.737 1.00 73.00 298 LYS A N 1
ATOM 2209 C CA . LYS A 1 298 ? -2.888 -3.703 18.575 1.00 73.00 298 LYS A CA 1
ATOM 2210 C C . LYS A 1 298 ? -2.301 -2.383 18.057 1.00 73.00 298 LYS A C 1
ATOM 2212 O O . LYS A 1 298 ? -2.468 -2.064 16.874 1.00 73.00 298 LYS A O 1
ATOM 2217 N N . SER A 1 299 ? -1.627 -1.616 18.915 1.00 77.56 299 SER A N 1
ATOM 2218 C CA . SER A 1 299 ? -1.021 -0.337 18.540 1.00 77.56 299 SER A CA 1
ATOM 2219 C C . SER A 1 299 ? 0.125 -0.531 17.538 1.00 77.56 299 SER A C 1
ATOM 2221 O O . SER A 1 299 ? 0.162 0.162 16.521 1.00 77.56 299 SER A O 1
ATOM 2223 N N . GLY A 1 300 ? 0.977 -1.544 17.746 1.00 78.94 300 GLY A N 1
ATOM 2224 C CA . GLY A 1 300 ? 2.068 -1.900 16.833 1.00 78.94 300 GLY A CA 1
ATOM 2225 C C . GLY A 1 300 ? 1.563 -2.357 15.463 1.00 78.94 300 GLY A C 1
ATOM 2226 O O . GLY A 1 300 ? 2.092 -1.936 14.432 1.00 78.94 300 GLY A O 1
ATOM 2227 N N . LEU A 1 301 ? 0.476 -3.135 15.433 1.00 84.81 301 LEU A N 1
ATOM 2228 C CA . LEU A 1 301 ? -0.170 -3.551 14.183 1.00 84.81 301 LEU A CA 1
ATOM 2229 C C . LEU A 1 301 ? -0.735 -2.355 13.399 1.00 84.81 301 LEU A C 1
ATOM 2231 O O . LEU A 1 301 ? -0.570 -2.267 12.185 1.00 84.81 301 LEU A O 1
ATOM 2235 N N . THR A 1 302 ? -1.379 -1.417 14.096 1.00 85.88 302 THR A N 1
ATOM 2236 C CA . THR A 1 302 ? -1.975 -0.223 13.472 1.00 85.88 302 THR A CA 1
ATOM 2237 C C . THR A 1 302 ? -0.896 0.711 12.922 1.00 85.88 302 THR A C 1
ATOM 2239 O O . THR A 1 302 ? -0.989 1.167 11.785 1.00 85.88 302 THR A O 1
ATOM 2242 N N . ARG A 1 303 ? 0.156 0.960 13.707 1.00 87.12 303 ARG A N 1
ATOM 2243 C CA . ARG A 1 303 ? 1.278 1.829 13.327 1.00 87.12 303 ARG A CA 1
ATOM 2244 C C . ARG A 1 303 ? 2.070 1.283 12.147 1.00 87.12 303 ARG A C 1
ATOM 2246 O O . ARG A 1 303 ? 2.309 2.017 11.195 1.00 87.12 303 ARG A O 1
ATOM 2253 N N . SER A 1 304 ? 2.404 -0.009 12.173 1.00 89.38 304 SER A N 1
ATOM 2254 C CA . SER A 1 304 ? 3.080 -0.668 11.048 1.00 89.38 304 SER A CA 1
ATOM 2255 C C . SER A 1 304 ? 2.237 -0.640 9.772 1.00 89.38 304 SER A C 1
ATOM 2257 O O . SER A 1 304 ? 2.769 -0.333 8.709 1.00 89.38 304 SER A O 1
ATOM 2259 N N . ALA A 1 305 ? 0.921 -0.870 9.868 1.00 91.25 305 ALA A N 1
ATOM 2260 C CA . ALA A 1 305 ? 0.020 -0.783 8.719 1.00 91.25 305 ALA A CA 1
ATOM 2261 C C . ALA A 1 305 ? -0.004 0.626 8.104 1.00 91.25 305 ALA A C 1
ATOM 2263 O O . ALA A 1 305 ? 0.117 0.768 6.890 1.00 91.25 305 ALA A O 1
ATOM 2264 N N . ILE A 1 306 ? -0.127 1.669 8.934 1.00 91.50 306 ILE A N 1
ATOM 2265 C CA . ILE A 1 306 ? -0.132 3.067 8.475 1.00 91.50 306 ILE A CA 1
ATOM 2266 C C . ILE A 1 306 ? 1.214 3.437 7.845 1.00 91.50 306 ILE A C 1
ATOM 2268 O O . ILE A 1 306 ? 1.235 4.029 6.769 1.00 91.50 306 ILE A O 1
ATOM 2272 N N . PHE A 1 307 ? 2.327 3.058 8.474 1.00 90.88 307 PHE A N 1
ATOM 2273 C CA . PHE A 1 307 ? 3.664 3.336 7.952 1.00 90.88 307 PHE A CA 1
ATOM 2274 C C . PHE A 1 307 ? 3.889 2.694 6.575 1.00 90.88 307 PHE A C 1
ATOM 2276 O O . PHE A 1 307 ? 4.318 3.367 5.637 1.00 90.88 307 PHE A O 1
ATOM 2283 N N . MET A 1 308 ? 3.517 1.419 6.416 1.00 91.44 308 MET A N 1
ATOM 2284 C CA . MET A 1 308 ? 3.580 0.746 5.116 1.00 91.44 308 MET A CA 1
ATOM 2285 C C . MET A 1 308 ? 2.642 1.389 4.090 1.00 91.44 308 MET A C 1
ATOM 2287 O O . MET A 1 308 ? 3.019 1.517 2.932 1.00 91.44 308 MET A O 1
ATOM 2291 N N . MET A 1 309 ? 1.455 1.850 4.491 1.00 93.00 309 MET A N 1
ATOM 2292 C CA . MET A 1 309 ? 0.522 2.536 3.590 1.00 93.00 309 MET A CA 1
ATOM 2293 C C . MET A 1 309 ? 1.105 3.833 3.015 1.00 93.00 309 MET A C 1
ATOM 2295 O O . MET A 1 309 ? 0.935 4.115 1.828 1.00 93.00 309 MET A O 1
ATOM 2299 N N . VAL A 1 310 ? 1.817 4.611 3.840 1.00 92.62 310 VAL A N 1
ATOM 2300 C CA . VAL A 1 310 ? 2.531 5.821 3.393 1.00 92.62 310 VAL A CA 1
ATOM 2301 C C . VAL A 1 310 ? 3.576 5.450 2.349 1.00 92.62 310 VAL A C 1
ATOM 2303 O O . VAL A 1 310 ? 3.608 6.048 1.275 1.00 92.62 310 VAL A O 1
ATOM 2306 N N . PHE A 1 311 ? 4.388 4.428 2.628 1.00 92.38 311 PHE A N 1
ATOM 2307 C CA . PHE A 1 311 ? 5.394 3.959 1.681 1.00 92.38 311 PHE A CA 1
ATOM 2308 C C . PHE A 1 311 ? 4.783 3.461 0.375 1.00 92.38 311 PHE A C 1
ATOM 2310 O O . PHE A 1 311 ? 5.229 3.877 -0.685 1.00 92.38 311 PHE A O 1
ATOM 2317 N N . VAL A 1 312 ? 3.744 2.627 0.430 1.00 94.44 312 VAL A N 1
ATOM 2318 C CA . VAL A 1 312 ? 3.096 2.098 -0.776 1.00 94.44 312 VAL A CA 1
ATOM 2319 C C . VAL A 1 312 ? 2.448 3.224 -1.588 1.00 94.44 312 VAL A C 1
ATOM 2321 O O . VAL A 1 312 ? 2.521 3.226 -2.810 1.00 94.44 312 VAL A O 1
ATOM 2324 N N . THR A 1 313 ? 1.909 4.256 -0.939 1.00 94.12 313 THR A N 1
ATOM 2325 C CA . THR A 1 313 ? 1.413 5.446 -1.649 1.00 94.12 313 THR A CA 1
ATOM 2326 C C . THR A 1 313 ? 2.543 6.166 -2.391 1.00 94.12 313 THR A C 1
ATOM 2328 O O . THR A 1 313 ? 2.408 6.468 -3.575 1.00 94.12 313 THR A O 1
ATOM 2331 N N . ILE A 1 314 ? 3.677 6.409 -1.725 1.00 92.06 314 ILE A N 1
ATOM 2332 C CA . ILE A 1 314 ? 4.858 7.033 -2.349 1.00 92.06 314 ILE A CA 1
ATOM 2333 C C . ILE A 1 314 ? 5.407 6.148 -3.475 1.00 92.06 314 ILE A C 1
ATOM 2335 O O . ILE A 1 314 ? 5.761 6.657 -4.534 1.00 92.06 314 ILE A O 1
ATOM 2339 N N . HIS A 1 315 ? 5.436 4.832 -3.273 1.00 93.44 315 HIS A N 1
ATOM 2340 C CA . HIS A 1 315 ? 5.883 3.862 -4.262 1.00 93.44 315 HIS A CA 1
ATOM 2341 C C . HIS A 1 315 ? 5.008 3.903 -5.524 1.00 93.44 315 HIS A C 1
ATOM 2343 O O . HIS A 1 315 ? 5.546 3.984 -6.625 1.00 93.44 315 HIS A O 1
ATOM 2349 N N . ALA A 1 316 ? 3.677 3.943 -5.382 1.00 95.25 316 ALA A N 1
ATOM 2350 C CA . ALA A 1 316 ? 2.756 4.104 -6.509 1.00 95.25 316 ALA A CA 1
ATOM 2351 C C . ALA A 1 316 ? 3.026 5.414 -7.263 1.00 95.25 316 ALA A C 1
ATOM 2353 O O . ALA A 1 316 ? 3.210 5.415 -8.477 1.00 95.25 316 ALA A O 1
ATOM 2354 N N . LEU A 1 317 ? 3.128 6.538 -6.546 1.00 93.25 317 LEU A N 1
ATOM 2355 C CA . LEU A 1 317 ? 3.416 7.839 -7.160 1.00 93.25 317 LEU A CA 1
ATOM 2356 C C . LEU A 1 317 ? 4.762 7.850 -7.895 1.00 93.25 317 LEU A C 1
ATOM 2358 O O . LEU A 1 317 ? 4.866 8.417 -8.981 1.00 93.25 317 LEU A O 1
ATOM 2362 N N . GLY A 1 318 ? 5.776 7.190 -7.337 1.00 91.81 318 GLY A N 1
ATOM 2363 C CA . GLY A 1 318 ? 7.057 6.982 -7.999 1.00 91.81 318 GLY A CA 1
ATOM 2364 C C . GLY A 1 318 ? 6.913 6.202 -9.303 1.00 91.81 318 GLY A C 1
ATOM 2365 O O . GLY A 1 318 ? 7.451 6.623 -10.326 1.00 91.81 318 GLY A O 1
ATOM 2366 N N . ASN A 1 319 ? 6.106 5.141 -9.304 1.00 94.56 319 ASN A N 1
ATOM 2367 C CA . ASN A 1 319 ? 5.899 4.302 -10.482 1.00 94.56 319 ASN A CA 1
ATOM 2368 C C . ASN A 1 319 ? 5.086 4.972 -11.600 1.00 94.56 319 ASN A C 1
ATOM 2370 O O . ASN A 1 319 ? 5.180 4.547 -12.746 1.00 94.56 319 ASN A O 1
ATOM 2374 N N . ILE A 1 320 ? 4.359 6.068 -11.337 1.00 95.25 320 ILE A N 1
ATOM 2375 C CA . ILE A 1 320 ? 3.700 6.860 -12.401 1.00 95.25 320 ILE A CA 1
ATOM 2376 C C . ILE A 1 320 ? 4.710 7.319 -13.467 1.00 95.25 320 ILE A C 1
ATOM 2378 O O . ILE A 1 320 ? 4.352 7.459 -14.637 1.00 95.25 320 ILE A O 1
ATOM 2382 N N . HIS A 1 321 ? 5.984 7.489 -13.102 1.00 94.62 321 HIS A N 1
ATOM 2383 C CA . HIS A 1 321 ? 7.035 7.865 -14.045 1.00 94.62 321 HIS A CA 1
ATOM 2384 C C . HIS A 1 321 ? 7.263 6.848 -15.169 1.00 94.62 321 HIS A C 1
ATOM 2386 O O . HIS A 1 321 ? 7.802 7.226 -16.209 1.00 94.62 321 HIS A O 1
ATOM 2392 N N . LEU A 1 322 ? 6.790 5.605 -15.012 1.00 95.75 322 LEU A N 1
ATOM 2393 C CA . LEU A 1 322 ? 6.793 4.581 -16.055 1.00 95.75 322 LEU A CA 1
ATOM 2394 C C . LEU A 1 322 ? 6.088 5.081 -17.325 1.00 95.75 322 LEU A C 1
ATOM 2396 O O . LEU A 1 322 ? 6.574 4.877 -18.437 1.00 95.75 322 LEU A O 1
ATOM 2400 N N . PHE A 1 323 ? 4.982 5.812 -17.166 1.00 95.81 323 PHE A N 1
ATOM 2401 C CA . PHE A 1 323 ? 4.188 6.325 -18.285 1.00 95.81 323 PHE A CA 1
ATOM 2402 C C . PHE A 1 323 ? 4.853 7.487 -19.028 1.00 95.81 323 PHE A C 1
ATOM 2404 O O . PHE A 1 323 ? 4.469 7.792 -20.155 1.00 95.81 323 PHE A O 1
ATOM 2411 N N . PHE A 1 324 ? 5.852 8.132 -18.421 1.00 94.19 324 PHE A N 1
ATOM 2412 C CA . PHE A 1 324 ? 6.601 9.228 -19.039 1.00 94.19 324 PHE A CA 1
ATOM 2413 C C . PHE A 1 324 ? 7.877 8.747 -19.748 1.00 94.19 324 PHE A C 1
ATOM 2415 O O . PHE A 1 324 ? 8.537 9.529 -20.428 1.00 94.19 324 PHE A O 1
ATOM 2422 N N . GLY A 1 325 ? 8.203 7.455 -19.646 1.00 92.88 325 GLY A N 1
ATOM 2423 C CA . GLY A 1 325 ? 9.308 6.820 -20.358 1.00 92.88 325 GLY A CA 1
ATOM 2424 C C . GLY A 1 325 ? 10.585 6.654 -19.532 1.00 92.88 325 GLY A C 1
ATOM 2425 O O . GLY A 1 325 ? 10.694 7.092 -18.385 1.00 92.88 325 GLY A O 1
ATOM 2426 N N . ALA A 1 326 ? 11.574 6.004 -20.149 1.00 93.19 326 ALA A N 1
ATOM 2427 C CA . ALA A 1 326 ? 12.761 5.488 -19.470 1.00 93.19 326 ALA A CA 1
ATOM 2428 C C . ALA A 1 326 ? 13.574 6.548 -18.723 1.00 93.19 326 ALA A C 1
ATOM 2430 O O . ALA A 1 326 ? 13.965 6.324 -17.578 1.00 93.19 326 ALA A O 1
ATOM 2431 N N . ILE A 1 327 ? 13.785 7.722 -19.330 1.00 90.81 327 ILE A N 1
ATOM 2432 C CA . ILE A 1 327 ? 14.541 8.798 -18.682 1.00 90.81 327 ILE A CA 1
ATOM 2433 C C . ILE A 1 327 ? 13.846 9.286 -17.410 1.00 90.81 327 ILE A C 1
ATOM 2435 O O . ILE A 1 327 ? 14.513 9.452 -16.398 1.00 90.81 327 ILE A O 1
ATOM 2439 N N . HIS A 1 328 ? 12.521 9.451 -17.422 1.00 91.81 328 HIS A N 1
ATOM 2440 C CA . HIS A 1 328 ? 11.775 9.909 -16.250 1.00 91.81 328 HIS A CA 1
ATOM 2441 C C . HIS A 1 328 ? 11.815 8.875 -15.128 1.00 91.81 328 HIS A C 1
ATOM 2443 O O . HIS A 1 328 ? 12.088 9.226 -13.981 1.00 91.81 328 HIS A O 1
ATOM 2449 N N . PHE A 1 329 ? 11.584 7.606 -15.463 1.00 93.62 329 PHE A N 1
ATOM 2450 C CA . PHE A 1 329 ? 11.547 6.524 -14.487 1.00 93.62 329 PHE A CA 1
ATOM 2451 C C . PHE A 1 329 ? 12.918 6.267 -13.851 1.00 93.62 329 PHE A C 1
ATOM 2453 O O . PHE A 1 329 ? 13.060 6.308 -12.626 1.00 93.62 329 PHE A O 1
ATOM 2460 N N . ASN A 1 330 ? 13.955 6.092 -14.674 1.00 92.00 330 ASN A N 1
ATOM 2461 C CA . ASN A 1 330 ? 15.306 5.822 -14.187 1.00 92.00 330 ASN A CA 1
ATOM 2462 C C . ASN A 1 330 ? 15.928 7.050 -13.504 1.00 92.00 330 ASN A C 1
ATOM 2464 O O . ASN A 1 330 ? 16.614 6.888 -12.497 1.00 92.00 330 ASN A O 1
ATOM 2468 N N . ALA A 1 331 ? 15.668 8.279 -13.973 1.00 89.44 331 ALA A N 1
ATOM 2469 C CA . ALA A 1 331 ? 16.168 9.482 -13.299 1.00 89.44 331 ALA A CA 1
ATOM 2470 C C . ALA A 1 331 ? 15.479 9.724 -11.950 1.00 89.44 331 ALA A C 1
ATOM 2472 O O . ALA A 1 331 ? 16.139 10.160 -11.007 1.00 89.44 331 ALA A O 1
ATOM 2473 N N . TYR A 1 332 ? 14.181 9.421 -11.830 1.00 89.75 332 TYR A N 1
ATOM 2474 C CA . TYR A 1 332 ? 13.482 9.470 -10.545 1.00 89.75 332 TYR A CA 1
ATOM 2475 C C . TYR A 1 332 ? 14.040 8.422 -9.568 1.00 89.75 332 TYR A C 1
ATOM 2477 O O . TYR A 1 332 ? 14.341 8.742 -8.417 1.00 89.75 332 TYR A O 1
ATOM 2485 N N . ALA A 1 333 ? 14.265 7.191 -10.035 1.00 88.44 333 ALA A N 1
ATOM 2486 C CA . ALA A 1 333 ? 14.894 6.147 -9.230 1.00 88.44 333 ALA A CA 1
ATOM 2487 C C . ALA A 1 333 ? 16.325 6.518 -8.810 1.00 88.44 333 ALA A C 1
ATOM 2489 O O . ALA A 1 333 ? 16.691 6.345 -7.645 1.00 88.44 333 ALA A O 1
ATOM 2490 N N . TYR A 1 334 ? 17.114 7.084 -9.727 1.00 87.44 334 TYR A N 1
ATOM 2491 C CA . TYR A 1 334 ? 18.435 7.619 -9.417 1.00 87.44 334 TYR A CA 1
ATOM 2492 C C . TYR A 1 334 ? 18.343 8.717 -8.360 1.00 87.44 334 TYR A C 1
ATOM 2494 O O . TYR A 1 334 ? 19.082 8.643 -7.391 1.00 87.44 334 TYR A O 1
ATOM 2502 N N . PHE A 1 335 ? 17.406 9.665 -8.485 1.00 85.38 335 PHE A N 1
ATOM 2503 C CA . PHE A 1 335 ? 17.203 10.756 -7.525 1.00 85.38 335 PHE A CA 1
ATOM 2504 C C . PHE A 1 335 ? 16.920 10.269 -6.098 1.00 85.38 335 PHE A C 1
ATOM 2506 O O . PHE A 1 335 ? 17.461 10.801 -5.129 1.00 85.38 335 PHE A O 1
ATOM 2513 N N . LEU A 1 336 ? 16.088 9.236 -5.955 1.00 82.81 336 LEU A N 1
ATOM 2514 C CA . LEU A 1 336 ? 15.835 8.644 -4.643 1.00 82.81 336 LEU A CA 1
ATOM 2515 C C . LEU A 1 336 ? 17.120 8.037 -4.055 1.00 82.81 336 LEU A C 1
ATOM 2517 O O . LEU A 1 336 ? 17.368 8.151 -2.859 1.00 82.81 336 LEU A O 1
ATOM 2521 N N . ASN A 1 337 ? 17.981 7.457 -4.892 1.00 80.38 337 ASN A N 1
ATOM 2522 C CA . ASN A 1 337 ? 19.207 6.792 -4.449 1.00 80.38 337 ASN A CA 1
ATOM 2523 C C . ASN A 1 337 ? 20.454 7.713 -4.417 1.00 80.38 337 ASN A C 1
ATOM 2525 O O . ASN A 1 337 ? 21.448 7.334 -3.803 1.00 80.38 337 ASN A O 1
ATOM 2529 N N . HIS A 1 338 ? 20.424 8.899 -5.043 1.00 76.62 338 HIS A N 1
ATOM 2530 C CA . HIS A 1 338 ? 21.554 9.823 -5.270 1.00 76.62 338 HIS A CA 1
ATOM 2531 C C . HIS A 1 338 ? 21.049 11.239 -5.648 1.00 76.62 338 HIS A C 1
ATOM 2533 O O . HIS A 1 338 ? 20.025 11.328 -6.311 1.00 76.62 338 HIS A O 1
ATOM 2539 N N . PRO A 1 339 ? 21.763 12.365 -5.418 1.00 65.38 339 PRO A N 1
ATOM 2540 C CA . PRO A 1 339 ? 22.888 12.628 -4.522 1.00 65.38 339 PRO A CA 1
ATOM 2541 C C . PRO A 1 339 ? 22.441 13.055 -3.101 1.00 65.38 339 PRO A C 1
ATOM 2543 O O . PRO A 1 339 ? 21.269 13.321 -2.844 1.00 65.38 339 PRO A O 1
ATOM 2546 N N . CYS A 1 340 ? 23.394 13.086 -2.160 1.00 59.69 340 CYS A N 1
ATOM 2547 C CA . CYS A 1 340 ? 23.222 13.450 -0.740 1.00 59.69 340 CYS A CA 1
ATOM 2548 C C . CYS A 1 340 ? 22.315 14.692 -0.571 1.00 59.69 340 CYS A C 1
ATOM 2550 O O . CYS A 1 340 ? 22.601 15.702 -1.220 1.00 59.69 340 CYS A O 1
ATOM 2552 N N . PRO A 1 341 ? 21.243 14.664 0.255 1.00 60.09 341 PRO A N 1
ATOM 2553 C CA . PRO A 1 341 ? 21.074 13.890 1.496 1.00 60.09 341 PRO A CA 1
ATOM 2554 C C . PRO A 1 341 ? 20.078 12.711 1.430 1.00 60.09 341 PRO A C 1
ATOM 2556 O O . PRO A 1 341 ? 19.762 12.122 2.460 1.00 60.09 341 PRO A O 1
ATOM 2559 N N . TRP A 1 342 ? 19.542 12.357 0.258 1.00 64.69 342 TRP A N 1
ATOM 2560 C CA . TRP A 1 342 ? 18.456 11.366 0.179 1.00 64.69 342 TRP A CA 1
ATOM 2561 C C . TRP A 1 342 ? 18.913 9.936 0.472 1.00 64.69 342 TRP A C 1
ATOM 2563 O O . TRP A 1 342 ? 18.236 9.222 1.203 1.00 64.69 342 TRP A O 1
ATOM 2573 N N . SER A 1 343 ? 20.097 9.531 0.010 1.00 61.66 343 SER A N 1
ATOM 2574 C CA . SER A 1 343 ? 20.623 8.180 0.252 1.00 61.66 343 SER A CA 1
ATOM 2575 C C . SER A 1 343 ? 20.897 7.887 1.734 1.00 61.66 343 SER A C 1
ATOM 2577 O O . SER A 1 343 ? 20.621 6.786 2.212 1.00 61.66 343 SER A O 1
ATOM 2579 N N . THR A 1 344 ? 21.366 8.883 2.494 1.00 64.44 344 THR A N 1
ATOM 2580 C CA . THR A 1 344 ? 21.558 8.785 3.950 1.00 64.44 344 THR A CA 1
ATOM 2581 C C . THR A 1 344 ? 20.239 8.795 4.725 1.00 64.44 344 THR A C 1
ATOM 2583 O O . THR A 1 344 ? 20.189 8.260 5.832 1.00 64.44 344 THR A O 1
ATOM 2586 N N . LEU A 1 345 ? 19.166 9.347 4.149 1.00 68.12 345 LEU A N 1
ATOM 2587 C CA . LEU A 1 345 ? 17.818 9.319 4.725 1.00 68.12 345 LEU A CA 1
ATOM 2588 C C . LEU A 1 345 ? 17.040 8.045 4.368 1.00 68.12 345 LEU A C 1
ATOM 2590 O O . LEU A 1 345 ? 16.280 7.552 5.200 1.00 68.12 345 LEU A O 1
ATOM 2594 N N . LEU A 1 346 ? 17.227 7.490 3.168 1.00 74.88 346 LEU A N 1
ATOM 2595 C CA . LEU A 1 346 ? 16.458 6.333 2.706 1.00 74.88 346 LEU A CA 1
ATOM 2596 C C . LEU A 1 346 ? 16.924 5.010 3.309 1.00 74.88 346 LEU A C 1
ATOM 2598 O O . LEU A 1 346 ? 16.073 4.178 3.605 1.00 74.88 346 LEU A O 1
ATOM 2602 N N . LEU A 1 347 ? 18.222 4.805 3.556 1.00 76.94 347 LEU A N 1
ATOM 2603 C CA . LEU A 1 347 ? 18.691 3.546 4.153 1.00 76.94 347 LEU A CA 1
ATOM 2604 C C . LEU A 1 347 ? 18.037 3.262 5.527 1.00 76.94 347 LEU A C 1
ATOM 2606 O O . LEU A 1 347 ? 17.535 2.154 5.726 1.00 76.94 347 LEU A O 1
ATOM 2610 N N . PRO A 1 348 ? 17.947 4.231 6.464 1.00 80.56 348 PRO A N 1
ATOM 2611 C CA . PRO A 1 348 ? 17.138 4.061 7.668 1.00 80.56 348 PRO A CA 1
ATOM 2612 C C . PRO A 1 348 ? 15.675 3.735 7.356 1.00 80.56 348 PRO A C 1
ATOM 2614 O O . PRO A 1 348 ? 15.124 2.815 7.953 1.00 80.56 348 PRO A O 1
ATOM 2617 N N . VAL A 1 349 ? 15.048 4.440 6.408 1.00 82.94 349 VAL A N 1
ATOM 2618 C CA . VAL A 1 349 ? 13.645 4.202 6.028 1.00 82.94 349 VAL A CA 1
ATOM 2619 C C . VAL A 1 349 ? 13.433 2.766 5.548 1.00 82.94 349 VAL A C 1
ATOM 2621 O O . VAL A 1 349 ? 12.472 2.133 5.973 1.00 82.94 349 VAL A O 1
ATOM 2624 N N . GLU A 1 350 ? 14.336 2.211 4.742 1.00 85.56 350 GLU A N 1
ATOM 2625 C CA . GLU A 1 350 ? 14.263 0.820 4.278 1.00 85.56 350 GLU A CA 1
ATOM 2626 C C . GLU A 1 350 ? 14.357 -0.190 5.425 1.00 85.56 350 GLU A C 1
ATOM 2628 O O . GLU A 1 350 ? 13.571 -1.138 5.482 1.00 85.56 350 GLU A O 1
ATOM 2633 N N . ILE A 1 351 ? 15.272 0.032 6.374 1.00 85.12 351 ILE A N 1
ATOM 2634 C CA . ILE A 1 351 ? 15.394 -0.808 7.574 1.00 85.12 351 ILE A CA 1
ATOM 2635 C C . ILE A 1 351 ? 14.103 -0.736 8.398 1.00 85.12 351 ILE A C 1
ATOM 2637 O O . ILE A 1 351 ? 13.583 -1.767 8.831 1.00 85.12 351 ILE A O 1
ATOM 2641 N N . TYR A 1 352 ? 13.549 0.466 8.574 1.00 85.62 352 TYR A N 1
ATOM 2642 C CA . TYR A 1 352 ? 12.274 0.667 9.263 1.00 85.62 352 TYR A CA 1
ATOM 2643 C C . TYR A 1 352 ? 11.106 0.005 8.526 1.00 85.62 352 TYR A C 1
ATOM 2645 O O . TYR A 1 352 ? 10.233 -0.560 9.180 1.00 85.62 352 TYR A O 1
ATOM 2653 N N . LEU A 1 353 ? 11.081 0.024 7.192 1.00 89.31 353 LEU A N 1
ATOM 2654 C CA . LEU A 1 353 ? 10.049 -0.637 6.390 1.00 89.31 353 LEU A CA 1
ATOM 2655 C C . LEU A 1 353 ? 10.107 -2.151 6.532 1.00 89.31 353 LEU A C 1
ATOM 2657 O O . LEU A 1 353 ? 9.069 -2.777 6.748 1.00 89.31 353 LEU A O 1
ATOM 2661 N N . LEU A 1 354 ? 11.306 -2.733 6.483 1.00 89.25 354 LEU A N 1
ATOM 2662 C CA . LEU A 1 354 ? 11.487 -4.163 6.709 1.00 89.25 354 LEU A CA 1
ATOM 2663 C C . LEU A 1 354 ? 11.052 -4.550 8.128 1.00 89.25 354 LEU A C 1
ATOM 2665 O O . LEU A 1 354 ? 10.288 -5.500 8.303 1.00 89.25 354 LEU A O 1
ATOM 2669 N N . ALA A 1 355 ? 11.479 -3.787 9.138 1.00 88.19 355 ALA A N 1
ATOM 2670 C CA . ALA A 1 355 ? 11.080 -4.008 10.525 1.00 88.19 355 ALA A CA 1
ATOM 2671 C C . ALA A 1 355 ? 9.559 -3.875 10.715 1.00 88.19 355 ALA A C 1
ATOM 2673 O O . ALA A 1 355 ? 8.949 -4.719 11.371 1.00 88.19 355 ALA A O 1
ATOM 2674 N N . ALA A 1 356 ? 8.931 -2.862 10.110 1.00 89.12 356 ALA A N 1
ATOM 2675 C CA . ALA A 1 356 ? 7.486 -2.661 10.148 1.00 89.12 356 ALA A CA 1
ATOM 2676 C C . ALA A 1 356 ? 6.731 -3.800 9.451 1.00 89.12 356 ALA A C 1
ATOM 2678 O O . ALA A 1 356 ? 5.732 -4.268 9.992 1.00 89.12 356 ALA A O 1
ATOM 2679 N N . GLY A 1 357 ? 7.218 -4.283 8.305 1.00 90.50 357 GLY A N 1
ATOM 2680 C CA . GLY A 1 357 ? 6.646 -5.428 7.597 1.00 90.50 357 GLY A CA 1
ATOM 2681 C C . GLY A 1 357 ? 6.722 -6.717 8.414 1.00 90.50 357 GLY A C 1
ATOM 2682 O O . GLY A 1 357 ? 5.710 -7.395 8.592 1.00 90.50 357 GLY A O 1
ATOM 2683 N N . LEU A 1 358 ? 7.887 -7.020 8.994 1.00 89.62 358 LEU A N 1
ATOM 2684 C CA . LEU A 1 358 ? 8.070 -8.187 9.865 1.00 89.62 358 LEU A CA 1
ATOM 2685 C C . LEU A 1 358 ? 7.190 -8.107 11.117 1.00 89.62 358 LEU A C 1
ATOM 2687 O O . LEU A 1 358 ? 6.524 -9.085 11.464 1.00 89.62 358 LEU A O 1
ATOM 2691 N N . LEU A 1 359 ? 7.138 -6.940 11.764 1.00 87.62 359 LEU A N 1
ATOM 2692 C CA . LEU A 1 359 ? 6.236 -6.663 12.883 1.00 87.62 359 LEU A CA 1
ATOM 2693 C C . LEU A 1 359 ? 4.777 -6.897 12.475 1.00 87.62 359 LEU A C 1
ATOM 2695 O O . LEU A 1 359 ? 4.057 -7.612 13.171 1.00 87.62 359 LEU A O 1
ATOM 2699 N N . HIS A 1 360 ? 4.346 -6.325 11.350 1.00 91.06 360 HIS A N 1
ATOM 2700 C CA . HIS A 1 360 ? 2.973 -6.423 10.871 1.00 91.06 360 HIS A CA 1
ATOM 2701 C C . HIS A 1 360 ? 2.566 -7.879 10.644 1.00 91.06 360 HIS A C 1
ATOM 2703 O O . HIS A 1 360 ? 1.558 -8.324 11.192 1.00 91.06 360 HIS A O 1
ATOM 2709 N N . VAL A 1 361 ? 3.385 -8.640 9.912 1.00 91.31 361 VAL A N 1
ATOM 2710 C CA . VAL A 1 361 ? 3.138 -10.061 9.632 1.00 91.31 361 VAL A CA 1
ATOM 2711 C C . VAL A 1 361 ? 3.134 -10.878 10.922 1.00 91.31 361 VAL A C 1
ATOM 2713 O O . VAL A 1 361 ? 2.217 -11.673 11.138 1.00 91.31 361 VAL A O 1
ATOM 2716 N N . THR A 1 362 ? 4.103 -10.660 11.814 1.00 87.56 362 THR A N 1
ATOM 2717 C CA . THR A 1 362 ? 4.227 -11.425 13.065 1.00 87.56 362 THR A CA 1
ATOM 2718 C C . THR A 1 362 ? 3.033 -11.184 13.983 1.00 87.56 362 THR A C 1
ATOM 2720 O O . THR A 1 362 ? 2.372 -12.133 14.404 1.00 87.56 362 THR A O 1
ATOM 2723 N N . VAL A 1 363 ? 2.703 -9.920 14.263 1.00 87.00 363 VAL A N 1
ATOM 2724 C CA . VAL A 1 363 ? 1.597 -9.565 15.165 1.00 87.00 363 VAL A CA 1
ATOM 2725 C C . VAL A 1 363 ? 0.252 -9.962 14.562 1.00 87.00 363 VAL A C 1
ATOM 2727 O O . VAL A 1 363 ? -0.591 -10.506 15.276 1.00 87.00 363 VAL A O 1
ATOM 2730 N N . ALA A 1 364 ? 0.045 -9.751 13.256 1.00 85.44 364 ALA A N 1
ATOM 2731 C CA . ALA A 1 364 ? -1.180 -10.173 12.578 1.00 85.44 364 ALA A CA 1
ATOM 2732 C C . ALA A 1 364 ? -1.367 -11.696 12.643 1.00 85.44 364 ALA A C 1
ATOM 2734 O O . ALA A 1 364 ? -2.462 -12.170 12.957 1.00 85.44 364 ALA A O 1
ATOM 2735 N N . THR A 1 365 ? -0.298 -12.462 12.417 1.00 85.94 365 THR A N 1
ATOM 2736 C CA . THR A 1 365 ? -0.317 -13.931 12.470 1.00 85.94 365 THR A CA 1
ATOM 2737 C C . THR A 1 365 ? -0.593 -14.428 13.886 1.00 85.94 365 THR A C 1
ATOM 2739 O O . THR A 1 365 ? -1.541 -15.185 14.096 1.00 85.94 365 THR A O 1
ATOM 2742 N N . VAL A 1 366 ? 0.163 -13.947 14.881 1.00 83.50 366 VAL A N 1
ATOM 2743 C CA . VAL A 1 366 ? -0.034 -14.319 16.294 1.00 83.50 366 VAL A CA 1
ATOM 2744 C C . VAL A 1 366 ? -1.453 -13.994 16.744 1.00 83.50 366 VAL A C 1
ATOM 2746 O O . VAL A 1 366 ? -2.090 -14.822 17.389 1.00 83.50 366 VAL A O 1
ATOM 2749 N N . ARG A 1 367 ? -1.984 -12.824 16.374 1.00 80.69 367 ARG A N 1
ATOM 2750 C CA . ARG A 1 367 ? -3.361 -12.439 16.695 1.00 80.69 367 ARG A CA 1
ATOM 2751 C C . ARG A 1 367 ? -4.369 -13.376 16.027 1.00 80.69 367 ARG A C 1
ATOM 2753 O O . ARG A 1 367 ? -5.287 -13.840 16.690 1.00 80.69 367 ARG A O 1
ATOM 2760 N N . THR A 1 368 ? -4.177 -13.705 14.754 1.00 80.88 368 THR A N 1
ATOM 2761 C CA . THR A 1 368 ? -5.079 -14.615 14.029 1.00 80.88 368 THR A CA 1
ATOM 2762 C C . THR A 1 368 ? -5.144 -15.990 14.699 1.00 80.88 368 THR A C 1
ATOM 2764 O O . THR A 1 368 ? -6.233 -16.518 14.898 1.00 80.88 368 THR A O 1
ATOM 2767 N N . PHE A 1 369 ? -4.004 -16.554 15.111 1.00 78.94 369 PHE A N 1
ATOM 2768 C CA . PHE A 1 369 ? -3.965 -17.898 15.698 1.00 78.94 369 PHE A CA 1
ATOM 2769 C C . PHE A 1 369 ? -4.275 -17.945 17.198 1.00 78.94 369 PHE A C 1
ATOM 2771 O O . PHE A 1 369 ? -4.948 -18.880 17.625 1.00 78.94 369 PHE A O 1
ATOM 2778 N N . LYS A 1 370 ? -3.886 -16.938 17.995 1.00 71.94 370 LYS A N 1
ATOM 2779 C CA . LYS A 1 370 ? -4.277 -16.862 19.417 1.00 71.94 370 LYS A CA 1
ATOM 2780 C C . LYS A 1 370 ? -5.790 -16.735 19.596 1.00 71.94 370 LYS A C 1
ATOM 2782 O O . LYS A 1 370 ? -6.334 -17.290 20.541 1.00 71.94 370 LYS A O 1
ATOM 2787 N N . PHE A 1 371 ? -6.474 -16.044 18.684 1.00 62.03 371 PHE A N 1
ATOM 2788 C CA . PHE A 1 371 ? -7.928 -15.865 18.741 1.00 62.03 371 PHE A CA 1
ATOM 2789 C C . PHE A 1 371 ? -8.707 -16.865 17.866 1.00 62.03 371 PHE A C 1
ATOM 2791 O O . PHE A 1 371 ? -9.932 -16.807 17.824 1.00 62.03 371 PHE A O 1
ATOM 2798 N N . LYS A 1 372 ? -8.032 -17.836 17.225 1.00 52.31 372 LYS A N 1
ATOM 2799 C CA . LYS A 1 372 ? -8.671 -18.890 16.410 1.00 52.31 372 LYS A CA 1
ATOM 2800 C C . LYS A 1 372 ? -9.602 -19.802 17.224 1.00 52.31 372 LYS A C 1
ATOM 2802 O O . LYS A 1 372 ? -10.514 -20.394 16.662 1.00 52.31 372 LYS A O 1
ATOM 2807 N N . SER A 1 373 ? -9.412 -19.866 18.544 1.00 49.53 373 SER A N 1
ATOM 2808 C CA . SER A 1 373 ? -10.304 -20.574 19.475 1.00 49.53 373 SER A CA 1
ATOM 2809 C C . SER A 1 373 ? -11.709 -19.958 19.577 1.00 49.53 373 SER A C 1
ATOM 2811 O O . SER A 1 373 ? -12.595 -20.588 20.146 1.00 49.53 373 SER A O 1
ATOM 2813 N N . MET A 1 374 ? -11.937 -18.752 19.046 1.00 48.47 374 MET A N 1
ATOM 2814 C CA . MET A 1 374 ? -13.238 -18.083 19.057 1.00 48.47 374 MET A CA 1
ATOM 2815 C C . MET A 1 374 ? -13.639 -17.728 17.626 1.00 48.47 374 MET A C 1
ATOM 2817 O O . MET A 1 374 ? -13.186 -16.723 17.087 1.00 48.47 374 MET A O 1
ATOM 2821 N N . ASN A 1 375 ? -14.452 -18.591 17.011 1.00 54.84 375 ASN A N 1
ATOM 2822 C CA . ASN A 1 375 ? -15.309 -18.331 15.846 1.00 54.84 375 ASN A CA 1
ATOM 2823 C C . ASN A 1 375 ? -14.833 -17.176 14.928 1.00 54.84 375 ASN A C 1
ATOM 2825 O O . ASN A 1 375 ? -15.445 -16.106 14.875 1.00 54.84 375 ASN A O 1
ATOM 2829 N N . SER A 1 376 ? -13.681 -17.350 14.266 1.00 62.09 376 SER A N 1
ATOM 2830 C CA . SER A 1 376 ? -13.043 -16.267 13.509 1.00 62.09 376 SER A CA 1
ATOM 2831 C C . SER A 1 376 ? -13.977 -15.753 12.414 1.00 62.09 376 SER A C 1
ATOM 2833 O O . SER A 1 376 ? -14.425 -16.523 11.566 1.00 62.09 376 SER A O 1
ATOM 2835 N N . SER A 1 377 ? -14.265 -14.448 12.414 1.00 72.00 377 SER A N 1
ATOM 2836 C CA . SER A 1 377 ? -15.107 -13.860 11.373 1.00 72.00 377 SER A CA 1
ATOM 2837 C C . SER A 1 377 ? -14.455 -14.021 9.996 1.00 72.00 377 SER A C 1
ATOM 2839 O O . SER A 1 377 ? -13.226 -13.985 9.872 1.00 72.00 377 SER A O 1
ATOM 2841 N N . VAL A 1 378 ? -15.278 -14.166 8.953 1.00 79.31 378 VAL A N 1
ATOM 2842 C CA . VAL A 1 378 ? -14.825 -14.306 7.555 1.00 79.31 378 VAL A CA 1
ATOM 2843 C C . VAL A 1 378 ? -13.819 -13.206 7.186 1.00 79.31 378 VAL A C 1
ATOM 2845 O O . VAL A 1 378 ? -12.778 -13.492 6.601 1.00 79.31 378 VAL A O 1
ATOM 2848 N N . ASP A 1 379 ? -14.053 -11.972 7.644 1.00 76.38 379 ASP A N 1
ATOM 2849 C CA . ASP A 1 379 ? -13.166 -10.821 7.432 1.00 76.38 379 ASP A CA 1
ATOM 2850 C C . ASP A 1 379 ? -11.763 -10.991 8.039 1.00 76.38 379 ASP A C 1
ATOM 2852 O O . ASP A 1 379 ? -10.791 -10.418 7.544 1.00 76.38 379 ASP A O 1
ATOM 2856 N N . GLN A 1 380 ? -11.630 -11.699 9.165 1.00 80.62 380 GLN A N 1
ATOM 2857 C CA . GLN A 1 380 ? -10.318 -11.951 9.772 1.00 80.62 380 GLN A CA 1
ATOM 2858 C C . GLN A 1 380 ? -9.549 -13.017 8.997 1.00 80.62 380 GLN A C 1
ATOM 2860 O O . GLN A 1 380 ? -8.364 -12.831 8.721 1.00 80.62 380 GLN A O 1
ATOM 2865 N N . LEU A 1 381 ? -10.231 -14.090 8.594 1.00 84.38 381 LEU A N 1
ATOM 2866 C CA . LEU A 1 381 ? -9.626 -15.133 7.770 1.00 84.38 381 LEU A CA 1
ATOM 2867 C C . LEU A 1 381 ? -9.205 -14.584 6.399 1.00 84.38 381 LEU A C 1
ATOM 2869 O O . LEU A 1 381 ? -8.117 -14.898 5.919 1.00 84.38 381 LEU A O 1
ATOM 2873 N N . TRP A 1 382 ? -10.024 -13.715 5.804 1.00 89.81 382 TRP A N 1
ATOM 2874 C CA . TRP A 1 382 ? -9.719 -13.060 4.534 1.00 89.81 382 TRP A CA 1
ATOM 2875 C C . TRP A 1 382 ? -8.469 -12.174 4.610 1.00 89.81 382 TRP A C 1
ATOM 2877 O O . TRP A 1 382 ? -7.595 -12.265 3.746 1.00 89.81 382 TRP A O 1
ATOM 2887 N N . LEU A 1 383 ? -8.329 -11.358 5.664 1.00 90.81 383 LEU A N 1
ATOM 2888 C CA . LEU A 1 383 ? -7.115 -10.561 5.885 1.00 90.81 383 LEU A CA 1
ATOM 2889 C C . LEU A 1 383 ? -5.871 -11.439 6.052 1.00 90.81 383 LEU A C 1
ATOM 2891 O O . LEU A 1 383 ? -4.814 -11.102 5.524 1.00 90.81 383 LEU A O 1
ATOM 2895 N N . PHE A 1 384 ? -5.987 -12.569 6.752 1.00 90.06 384 PHE A N 1
ATOM 2896 C CA . PHE A 1 384 ? -4.872 -13.502 6.911 1.00 90.06 384 PHE A CA 1
ATOM 2897 C C . PHE A 1 384 ? -4.466 -14.151 5.580 1.00 90.06 384 PHE A C 1
ATOM 2899 O O . PHE A 1 384 ? -3.280 -14.191 5.247 1.00 90.06 384 PHE A O 1
ATOM 2906 N N . LEU A 1 385 ? -5.441 -14.617 4.792 1.00 91.75 385 LEU A N 1
ATOM 2907 C CA . LEU A 1 385 ? -5.189 -15.231 3.488 1.00 91.75 385 LEU A CA 1
ATOM 2908 C C . LEU A 1 385 ? -4.540 -14.234 2.521 1.00 91.75 385 LEU A C 1
ATOM 2910 O O . LEU A 1 385 ? -3.485 -14.515 1.956 1.00 91.75 385 LEU A O 1
ATOM 2914 N N . THR A 1 386 ? -5.136 -13.049 2.376 1.00 95.56 386 THR A N 1
ATOM 2915 C CA . THR A 1 386 ? -4.599 -11.985 1.512 1.00 95.56 386 THR A CA 1
ATOM 2916 C C . THR A 1 386 ? -3.221 -11.518 1.982 1.00 95.56 386 THR A C 1
ATOM 2918 O O . THR A 1 386 ? -2.331 -11.347 1.156 1.00 95.56 386 THR A O 1
ATOM 2921 N N . GLY A 1 387 ? -2.991 -11.410 3.295 1.00 94.12 387 GLY A N 1
ATOM 2922 C CA . GLY A 1 387 ? -1.675 -11.094 3.859 1.00 94.12 387 GLY A CA 1
ATOM 2923 C C . GLY A 1 387 ? -0.617 -12.165 3.566 1.00 94.12 387 GLY A C 1
ATOM 2924 O O . GLY A 1 387 ? 0.530 -11.834 3.277 1.00 94.12 387 GLY A O 1
ATOM 2925 N N . SER A 1 388 ? -1.003 -13.443 3.566 1.00 91.88 388 SER A N 1
ATOM 2926 C CA . SER A 1 388 ? -0.105 -14.557 3.229 1.00 91.88 388 SER A CA 1
ATOM 2927 C C . SER A 1 388 ? 0.287 -14.549 1.750 1.00 91.88 388 SER A C 1
ATOM 2929 O O . SER A 1 388 ? 1.459 -14.721 1.418 1.00 91.88 388 SER A O 1
ATOM 2931 N N . VAL A 1 389 ? -0.674 -14.286 0.856 1.00 95.31 389 VAL A N 1
ATOM 2932 C CA . VAL A 1 389 ? -0.401 -14.102 -0.580 1.00 95.31 389 VAL A CA 1
ATOM 2933 C C . VAL A 1 389 ? 0.533 -12.910 -0.794 1.00 95.31 389 VAL A C 1
ATOM 2935 O O . VAL A 1 389 ? 1.509 -13.016 -1.537 1.00 95.31 389 VAL A O 1
ATOM 2938 N N . LEU A 1 390 ? 0.288 -11.800 -0.092 1.00 95.75 390 LEU A N 1
ATOM 2939 C CA . LEU A 1 390 ? 1.129 -10.609 -0.178 1.00 95.75 390 LEU A CA 1
ATOM 2940 C C . LEU A 1 390 ? 2.547 -10.832 0.322 1.00 95.75 390 LEU A C 1
ATOM 2942 O O . LEU A 1 390 ? 3.472 -10.264 -0.245 1.00 95.75 390 LEU A O 1
ATOM 2946 N N . PHE A 1 391 ? 2.742 -11.669 1.337 1.00 94.31 391 PHE A N 1
ATOM 2947 C CA . PHE A 1 391 ? 4.082 -12.021 1.789 1.00 94.31 391 PHE A CA 1
ATOM 2948 C C . PHE A 1 391 ? 4.889 -12.693 0.669 1.00 94.31 391 PHE A C 1
ATOM 2950 O O . PHE A 1 391 ? 6.007 -12.270 0.380 1.00 94.31 391 PHE A O 1
ATOM 2957 N N . VAL A 1 392 ? 4.302 -13.680 -0.017 1.00 94.94 392 VAL A N 1
ATOM 2958 C CA . VAL A 1 392 ? 4.949 -14.350 -1.159 1.00 94.94 392 VAL A CA 1
ATOM 2959 C C . VAL A 1 392 ? 5.198 -13.363 -2.300 1.00 94.94 392 VAL A C 1
ATOM 2961 O O . VAL A 1 392 ? 6.305 -13.315 -2.840 1.00 94.94 392 VAL A O 1
ATOM 2964 N N . PHE A 1 393 ? 4.199 -12.542 -2.633 1.00 96.94 393 PHE A N 1
ATOM 2965 C CA . PHE A 1 393 ? 4.321 -11.501 -3.653 1.00 96.94 393 PHE A CA 1
ATOM 2966 C C . PHE A 1 393 ? 5.472 -10.532 -3.352 1.00 96.94 393 PHE A C 1
ATOM 2968 O O . PHE A 1 393 ? 6.314 -10.300 -4.216 1.00 96.94 393 PHE A O 1
ATOM 2975 N N . LEU A 1 394 ? 5.558 -10.014 -2.122 1.00 94.62 394 LEU A N 1
ATOM 2976 C CA . LEU A 1 394 ? 6.593 -9.065 -1.713 1.00 94.62 394 LEU A CA 1
ATOM 2977 C C . LEU A 1 394 ? 7.993 -9.675 -1.772 1.00 94.62 394 LEU A C 1
ATOM 2979 O O . LEU A 1 394 ? 8.919 -8.994 -2.204 1.00 94.62 394 LEU A O 1
ATOM 2983 N N . VAL A 1 395 ? 8.162 -10.945 -1.393 1.00 94.50 395 VAL A N 1
ATOM 2984 C CA . VAL A 1 395 ? 9.459 -11.629 -1.524 1.00 94.50 395 VAL A CA 1
ATOM 2985 C C . VAL A 1 395 ? 9.903 -11.651 -2.988 1.00 94.50 395 VAL A C 1
ATOM 2987 O O . VAL A 1 395 ? 11.025 -11.250 -3.289 1.00 94.50 395 VAL A O 1
ATOM 2990 N N . VAL A 1 396 ? 9.022 -12.054 -3.908 1.00 95.62 396 VAL A N 1
ATOM 2991 C CA . VAL A 1 396 ? 9.337 -12.085 -5.347 1.00 95.62 396 VAL A CA 1
ATOM 2992 C C . VAL A 1 396 ? 9.607 -10.676 -5.886 1.00 95.62 396 VAL A C 1
ATOM 2994 O O . VAL A 1 396 ? 10.625 -10.458 -6.542 1.00 95.62 396 VAL A O 1
ATOM 2997 N N . HIS A 1 397 ? 8.749 -9.711 -5.555 1.00 94.75 397 HIS A N 1
ATOM 2998 C CA . HIS A 1 397 ? 8.865 -8.318 -5.984 1.00 94.75 397 HIS A CA 1
ATOM 2999 C C . HIS A 1 397 ? 10.190 -7.676 -5.547 1.00 94.75 397 HIS A C 1
ATOM 3001 O O . HIS A 1 397 ? 10.910 -7.089 -6.361 1.00 94.75 397 HIS A O 1
ATOM 3007 N N . LEU A 1 398 ? 10.559 -7.834 -4.273 1.00 92.81 398 LEU A N 1
ATOM 3008 C CA . LEU A 1 398 ? 11.811 -7.298 -3.740 1.00 92.81 398 LEU A CA 1
ATOM 3009 C C . LEU A 1 398 ? 13.031 -7.967 -4.381 1.00 92.81 398 LEU A C 1
ATOM 3011 O O . LEU A 1 398 ? 14.008 -7.282 -4.688 1.00 92.81 398 LEU A O 1
ATOM 3015 N N . MET A 1 399 ? 12.981 -9.277 -4.630 1.00 91.69 399 MET A N 1
ATOM 3016 C CA . MET A 1 399 ? 14.064 -9.982 -5.318 1.00 91.69 399 MET A CA 1
ATOM 3017 C C . MET A 1 399 ? 14.243 -9.508 -6.763 1.00 91.69 399 MET A C 1
ATOM 3019 O O . MET A 1 399 ? 15.379 -9.379 -7.209 1.00 91.69 399 MET A O 1
ATOM 3023 N N . GLN A 1 400 ? 13.153 -9.213 -7.476 1.00 92.19 400 GLN A N 1
ATOM 3024 C CA . GLN A 1 400 ? 13.200 -8.773 -8.874 1.00 92.19 400 GLN A CA 1
ATOM 3025 C C . GLN A 1 400 ? 13.668 -7.326 -9.040 1.00 92.19 400 GLN A C 1
ATOM 3027 O O . GLN A 1 400 ? 14.427 -7.060 -9.968 1.00 92.19 400 GLN A O 1
ATOM 3032 N N . PHE A 1 401 ? 13.252 -6.405 -8.165 1.00 91.25 401 PHE A N 1
ATOM 3033 C CA . PHE A 1 401 ? 13.495 -4.969 -8.368 1.00 91.25 401 PHE A CA 1
ATOM 3034 C C . PHE A 1 401 ? 14.441 -4.328 -7.349 1.00 91.25 401 PHE A C 1
ATOM 3036 O O . PHE A 1 401 ? 15.192 -3.416 -7.702 1.00 91.25 401 PHE A O 1
ATOM 3043 N N . ARG A 1 402 ? 14.462 -4.792 -6.090 1.00 88.88 402 ARG A N 1
ATOM 3044 C CA . ARG A 1 402 ? 15.273 -4.163 -5.030 1.00 88.88 402 ARG A CA 1
ATOM 3045 C C . ARG A 1 402 ? 16.640 -4.817 -4.851 1.00 88.88 402 ARG A C 1
ATOM 3047 O O . ARG A 1 402 ? 17.637 -4.093 -4.753 1.00 88.88 402 ARG A O 1
ATOM 3054 N N . PHE A 1 403 ? 16.683 -6.148 -4.775 1.00 89.00 403 PHE A N 1
ATOM 3055 C CA . PHE A 1 403 ? 17.873 -6.912 -4.372 1.00 89.00 403 PHE A CA 1
ATOM 3056 C C . PHE A 1 403 ? 18.748 -7.408 -5.529 1.00 89.00 403 PHE A C 1
ATOM 3058 O O . PHE A 1 403 ? 19.813 -7.972 -5.280 1.00 89.00 403 PHE A O 1
ATOM 3065 N N . VAL A 1 404 ? 18.375 -7.146 -6.785 1.00 86.62 404 VAL A N 1
ATOM 3066 C CA . VAL A 1 404 ? 19.290 -7.342 -7.920 1.00 86.62 404 VAL A CA 1
ATOM 3067 C C . VAL A 1 404 ? 20.487 -6.407 -7.752 1.00 86.62 404 VAL A C 1
ATOM 3069 O O . VAL A 1 404 ? 20.316 -5.199 -7.557 1.00 86.62 404 VAL A O 1
ATOM 3072 N N . SER A 1 405 ? 21.705 -6.951 -7.786 1.00 83.94 405 SER A N 1
ATOM 3073 C CA . SER A 1 405 ? 22.924 -6.149 -7.660 1.00 83.94 405 SER A CA 1
ATOM 3074 C C . SER A 1 405 ? 23.079 -5.215 -8.859 1.00 83.94 405 SER A C 1
ATOM 3076 O O . SER A 1 405 ? 22.620 -5.513 -9.957 1.00 83.94 405 SER A O 1
ATOM 3078 N N . GLU A 1 406 ? 23.736 -4.074 -8.663 1.00 79.25 406 GLU A N 1
ATOM 3079 C CA . GLU A 1 406 ? 23.987 -3.139 -9.765 1.00 79.25 406 GLU A CA 1
ATOM 3080 C C . GLU A 1 406 ? 24.816 -3.787 -10.878 1.00 79.25 406 GLU A C 1
ATOM 3082 O O . GLU A 1 406 ? 24.477 -3.639 -12.040 1.00 79.25 406 GLU A O 1
ATOM 3087 N N . ALA A 1 407 ? 25.795 -4.628 -10.533 1.00 82.38 407 ALA A N 1
ATOM 3088 C CA . ALA A 1 407 ? 26.582 -5.380 -11.511 1.00 82.38 407 ALA A CA 1
ATOM 3089 C C . ALA A 1 407 ? 25.762 -6.392 -12.338 1.00 82.38 407 ALA A C 1
ATOM 3091 O O . ALA A 1 407 ? 26.150 -6.719 -13.455 1.00 82.38 407 ALA A O 1
ATOM 3092 N N . ALA A 1 408 ? 24.658 -6.916 -11.793 1.00 87.25 408 ALA A N 1
ATOM 3093 C CA . ALA A 1 408 ? 23.793 -7.867 -12.492 1.00 87.25 408 ALA A CA 1
ATOM 3094 C C . ALA A 1 408 ? 22.640 -7.189 -13.251 1.00 87.25 408 ALA A C 1
ATOM 3096 O O . ALA A 1 408 ? 22.038 -7.809 -14.129 1.00 87.25 408 ALA A O 1
ATOM 3097 N N . ALA A 1 409 ? 22.304 -5.944 -12.909 1.00 90.06 409 ALA A N 1
ATOM 3098 C CA . ALA A 1 409 ? 21.234 -5.195 -13.551 1.00 90.06 409 ALA A CA 1
ATOM 3099 C C . ALA A 1 409 ? 21.719 -4.540 -14.860 1.00 90.06 409 ALA A C 1
ATOM 3101 O O . ALA A 1 409 ? 22.865 -4.081 -14.929 1.00 90.06 409 ALA A O 1
ATOM 3102 N N . PRO A 1 410 ? 20.858 -4.427 -15.892 1.00 92.19 410 PRO A N 1
ATOM 3103 C CA . PRO A 1 410 ? 21.148 -3.576 -17.041 1.00 92.19 410 PRO A CA 1
ATOM 3104 C C . PRO A 1 410 ? 21.387 -2.132 -16.582 1.00 92.19 410 PRO A C 1
ATOM 3106 O O . PRO A 1 410 ? 20.790 -1.691 -15.601 1.00 92.19 410 PRO A O 1
ATOM 3109 N N . GLN A 1 411 ? 22.258 -1.409 -17.279 1.00 92.44 411 GLN A N 1
ATOM 3110 C CA . GLN A 1 411 ? 22.644 -0.043 -16.921 1.00 92.44 411 GLN A CA 1
ATOM 3111 C C . GLN A 1 411 ? 21.942 0.968 -17.819 1.00 92.44 411 GLN A C 1
ATOM 3113 O O . GLN A 1 411 ? 21.887 0.774 -19.033 1.00 92.44 411 GLN A O 1
ATOM 3118 N N . TYR A 1 412 ? 21.455 2.051 -17.218 1.00 92.31 412 TYR A N 1
ATOM 3119 C CA . TYR A 1 412 ? 20.875 3.185 -17.925 1.00 92.31 412 TYR A CA 1
ATOM 3120 C C . TYR A 1 412 ? 21.745 4.423 -17.742 1.00 92.31 412 TYR A C 1
ATOM 3122 O O . TYR A 1 412 ? 21.986 4.850 -16.611 1.00 92.31 412 TYR A O 1
ATOM 3130 N N . TYR A 1 413 ? 22.183 5.017 -18.851 1.00 91.50 413 TYR A N 1
ATOM 3131 C CA . TYR A 1 413 ? 23.007 6.224 -18.862 1.00 91.50 413 TYR A CA 1
ATOM 3132 C C . TYR A 1 413 ? 22.157 7.443 -19.213 1.00 91.50 413 TYR A C 1
ATOM 3134 O O . TYR A 1 413 ? 21.339 7.398 -20.129 1.00 91.50 413 TYR A O 1
ATOM 3142 N N . PHE A 1 414 ? 22.353 8.555 -18.507 1.00 90.75 414 PHE A N 1
ATOM 3143 C CA . PHE A 1 414 ? 21.700 9.825 -18.829 1.00 90.75 414 PHE A CA 1
ATOM 3144 C C . PHE A 1 414 ? 22.522 11.017 -18.338 1.00 90.75 414 PHE A C 1
ATOM 3146 O O . PHE A 1 414 ? 23.382 10.888 -17.465 1.00 90.75 414 PHE A O 1
ATOM 3153 N N . ARG A 1 415 ? 22.276 12.198 -18.915 1.00 88.69 415 ARG A N 1
ATOM 3154 C CA . ARG A 1 415 ? 22.958 13.436 -18.522 1.00 88.69 415 ARG A CA 1
ATOM 3155 C C . ARG A 1 415 ? 22.110 14.230 -17.536 1.00 88.69 415 ARG A C 1
ATOM 3157 O O . ARG A 1 415 ? 20.935 14.491 -17.791 1.00 88.69 415 ARG A O 1
ATOM 3164 N N . SER A 1 416 ? 22.712 14.631 -16.421 1.00 85.56 416 SER A N 1
ATOM 3165 C CA . SER A 1 416 ? 22.050 15.371 -15.343 1.00 85.56 416 SER A CA 1
ATOM 3166 C C . SER A 1 416 ? 22.820 16.641 -14.994 1.00 85.56 416 SER A C 1
ATOM 3168 O O . SER A 1 416 ? 24.052 16.661 -15.042 1.00 85.56 416 SER A O 1
ATOM 3170 N N . LYS A 1 417 ? 22.094 17.707 -14.637 1.00 79.94 417 LYS A N 1
ATOM 3171 C CA . LYS A 1 417 ? 22.699 18.982 -14.221 1.00 79.94 417 LYS A CA 1
ATOM 3172 C C . LYS A 1 417 ? 22.861 19.090 -12.709 1.00 79.94 417 LYS A C 1
ATOM 3174 O O . LYS A 1 417 ? 23.781 19.763 -12.258 1.00 79.94 417 LYS A O 1
ATOM 3179 N N . TRP A 1 418 ? 21.967 18.460 -11.937 1.00 70.25 418 TRP A N 1
ATOM 3180 C CA . TRP A 1 418 ? 22.019 18.495 -10.471 1.00 70.25 418 TRP A CA 1
ATOM 3181 C C . TRP A 1 418 ? 21.032 17.530 -9.785 1.00 70.25 418 TRP A C 1
ATOM 3183 O O . TRP A 1 418 ? 21.431 16.794 -8.884 1.00 70.25 418 TRP A O 1
ATOM 3193 N N . MET A 1 419 ? 19.748 17.534 -10.176 1.00 73.00 419 MET A N 1
ATOM 3194 C CA . MET A 1 419 ? 18.664 16.852 -9.445 1.00 73.00 419 MET A CA 1
ATOM 3195 C C . MET A 1 419 ? 17.439 16.620 -10.340 1.00 73.00 419 MET A C 1
ATOM 3197 O O . MET A 1 419 ? 17.186 17.426 -11.226 1.00 73.00 419 MET A O 1
ATOM 3201 N N . TYR A 1 420 ? 16.647 15.568 -10.109 1.00 78.50 420 TYR A N 1
ATOM 3202 C CA . TYR A 1 420 ? 15.368 15.363 -10.806 1.00 78.50 420 TYR A CA 1
ATOM 3203 C C . TYR A 1 420 ? 14.403 16.548 -10.564 1.00 78.50 420 TYR A C 1
ATOM 3205 O O . TYR A 1 420 ? 14.324 17.020 -9.429 1.00 78.50 420 TYR A O 1
ATOM 3213 N N . PRO A 1 421 ? 13.661 17.046 -11.577 1.00 79.94 421 PRO A N 1
ATOM 3214 C CA . PRO A 1 421 ? 13.571 16.584 -12.968 1.00 79.94 421 PRO A CA 1
ATOM 3215 C C . PRO A 1 421 ? 14.559 17.271 -13.939 1.00 79.94 421 PRO A C 1
ATOM 3217 O O . PRO A 1 421 ? 14.334 17.273 -15.143 1.00 79.94 421 PRO A O 1
ATOM 3220 N N . PHE A 1 422 ? 15.646 17.883 -13.462 1.00 80.50 422 PHE A N 1
ATOM 3221 C CA . PHE A 1 422 ? 16.602 18.636 -14.285 1.00 80.50 422 PHE A CA 1
ATOM 3222 C C . PHE A 1 422 ? 17.641 17.726 -14.967 1.00 80.50 422 PHE A C 1
ATOM 3224 O O . PHE A 1 422 ? 18.815 17.680 -14.581 1.00 80.50 422 PHE A O 1
ATOM 3231 N N . TYR A 1 423 ? 17.198 17.009 -16.000 1.00 80.19 423 TYR A N 1
ATOM 3232 C CA . TYR A 1 423 ? 18.063 16.307 -16.951 1.00 80.19 423 TYR A CA 1
ATOM 3233 C C . TYR A 1 423 ? 18.372 17.179 -18.173 1.00 80.19 423 TYR A C 1
ATOM 3235 O O . TYR A 1 423 ? 17.646 18.122 -18.494 1.00 80.19 423 TYR A O 1
ATOM 3243 N N . CYS A 1 424 ? 19.482 16.869 -18.835 1.00 82.94 424 CYS A N 1
ATOM 3244 C CA . CYS A 1 424 ? 19.928 17.572 -20.034 1.00 82.94 424 CYS A CA 1
ATOM 3245 C C . CYS A 1 424 ? 19.631 16.750 -21.285 1.00 82.94 424 CYS A C 1
ATOM 3247 O O . CYS A 1 424 ? 19.355 15.550 -21.211 1.00 82.94 424 CYS A O 1
ATOM 3249 N N . SER A 1 425 ? 19.720 17.405 -22.441 1.00 81.38 425 SER A N 1
ATOM 3250 C CA . SER A 1 425 ? 19.720 16.693 -23.714 1.00 81.38 425 SER A CA 1
ATOM 3251 C C . SER A 1 425 ? 20.917 15.735 -23.787 1.00 81.38 425 SER A C 1
ATOM 3253 O O . SER A 1 425 ? 21.961 15.971 -23.173 1.00 81.38 425 SER A O 1
ATOM 3255 N N . SER A 1 426 ? 20.773 14.630 -24.517 1.00 78.50 426 SER A N 1
ATOM 3256 C CA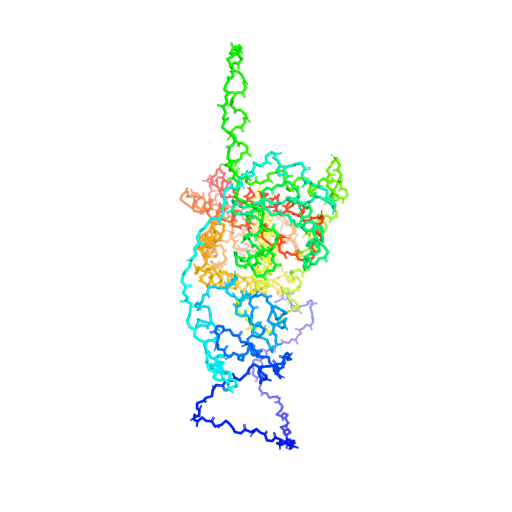 . SER A 1 426 ? 21.797 13.577 -24.613 1.00 78.50 426 SER A CA 1
ATOM 3257 C C . SER A 1 426 ? 23.117 14.063 -25.224 1.00 78.50 426 SER A C 1
ATOM 3259 O O . SER A 1 426 ? 24.170 13.484 -24.954 1.00 78.50 426 SER A O 1
ATOM 3261 N N . ASP A 1 427 ? 23.065 15.122 -26.026 1.00 81.19 427 ASP A N 1
ATOM 3262 C CA . ASP A 1 427 ? 24.187 15.786 -26.692 1.00 81.19 427 ASP A CA 1
ATOM 3263 C C . ASP A 1 427 ? 24.814 16.926 -25.870 1.00 81.19 427 ASP A C 1
ATOM 3265 O O . ASP A 1 427 ? 25.890 17.407 -26.221 1.00 81.19 427 ASP A O 1
ATOM 3269 N N . ASP A 1 428 ? 24.206 17.330 -24.750 1.00 83.12 428 ASP A N 1
ATOM 3270 C CA . ASP A 1 428 ? 24.736 18.404 -23.907 1.00 83.12 428 ASP A CA 1
ATOM 3271 C C . ASP A 1 428 ? 25.898 17.908 -23.034 1.00 83.12 428 ASP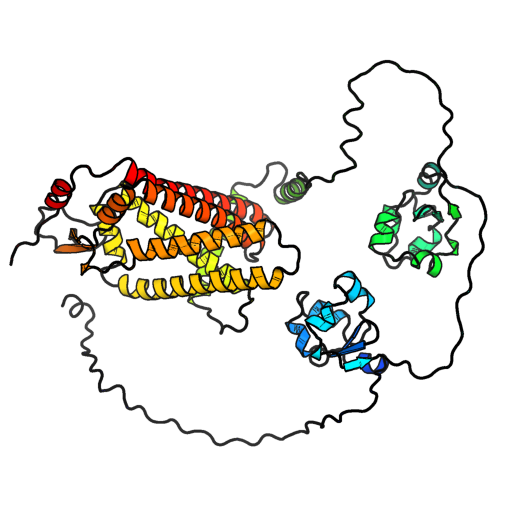 A C 1
ATOM 3273 O O . ASP A 1 428 ? 25.728 17.448 -21.900 1.00 83.12 428 ASP A O 1
ATOM 3277 N N . THR A 1 429 ? 27.115 18.018 -23.564 1.00 81.50 429 THR A N 1
ATOM 3278 C CA . THR A 1 429 ? 28.350 17.618 -22.877 1.00 81.50 429 THR A CA 1
ATOM 3279 C C . THR A 1 429 ? 28.706 18.500 -21.680 1.00 81.50 429 THR A C 1
ATOM 3281 O O . THR A 1 429 ? 29.637 18.158 -20.953 1.00 81.50 429 THR A O 1
ATOM 3284 N N . SER A 1 430 ? 28.001 19.617 -21.450 1.00 83.62 430 SER A N 1
ATOM 3285 C CA . SER A 1 430 ? 28.192 20.428 -20.238 1.00 83.62 430 SER A CA 1
ATOM 3286 C C . SER A 1 430 ? 27.615 19.755 -18.987 1.00 83.62 430 SER A C 1
ATOM 3288 O O . SER A 1 430 ? 27.982 20.110 -17.867 1.00 83.62 430 SER A O 1
ATOM 3290 N N . CYS A 1 431 ? 26.739 18.762 -19.168 1.00 85.94 431 CYS A N 1
ATOM 3291 C CA . CYS A 1 431 ? 26.104 18.031 -18.085 1.00 85.94 431 CYS A CA 1
ATOM 3292 C C . CYS A 1 431 ? 26.836 16.731 -17.747 1.00 85.94 431 CYS A C 1
ATOM 3294 O O . CYS A 1 431 ? 27.337 16.013 -18.620 1.00 85.94 431 CYS A O 1
ATOM 3296 N N . GLN A 1 432 ? 26.842 16.396 -16.455 1.00 86.56 432 GLN A N 1
ATOM 3297 C CA . GLN A 1 432 ? 27.482 15.187 -15.960 1.00 86.56 432 GLN A CA 1
ATOM 3298 C C . GLN A 1 432 ? 26.745 13.956 -16.491 1.00 86.56 432 GLN A C 1
ATOM 3300 O O . GLN A 1 432 ? 25.526 13.835 -16.349 1.00 86.56 432 GLN A O 1
ATOM 3305 N N . LEU A 1 433 ? 27.499 13.027 -17.080 1.00 89.00 433 LEU A N 1
ATOM 3306 C CA . LEU A 1 433 ? 26.988 11.704 -17.407 1.00 89.00 433 LEU A CA 1
ATOM 3307 C C . LEU A 1 433 ? 26.924 10.869 -16.126 1.00 89.00 433 LEU A C 1
ATOM 3309 O O . LEU A 1 433 ? 27.936 10.680 -15.449 1.00 89.00 433 LEU A O 1
ATOM 3313 N N . VAL A 1 434 ? 25.735 10.380 -15.804 1.00 88.69 434 VAL A N 1
ATOM 3314 C CA . VAL A 1 434 ? 25.481 9.496 -14.665 1.00 88.69 434 VAL A CA 1
ATOM 3315 C C . VAL A 1 434 ? 24.875 8.189 -15.164 1.00 88.69 434 VAL A C 1
ATOM 3317 O O . VAL A 1 434 ? 24.342 8.124 -16.275 1.00 88.69 434 VAL A O 1
ATOM 3320 N N . HIS A 1 435 ? 24.977 7.143 -14.350 1.00 89.12 435 HIS A N 1
ATOM 3321 C CA . HIS A 1 435 ? 24.360 5.854 -14.629 1.00 89.12 435 HIS A CA 1
ATOM 3322 C C . HIS A 1 435 ? 23.681 5.293 -13.384 1.00 89.12 435 HIS A C 1
ATOM 3324 O O . HIS A 1 435 ? 24.003 5.679 -12.259 1.00 89.12 435 HIS A O 1
ATOM 3330 N N . PHE A 1 436 ? 22.715 4.411 -13.613 1.00 89.69 436 PHE A N 1
ATOM 3331 C CA . PHE A 1 436 ? 22.033 3.645 -12.578 1.00 89.69 436 PHE A CA 1
ATOM 3332 C C . PHE A 1 436 ? 21.484 2.344 -13.166 1.00 89.69 436 PHE A C 1
ATOM 3334 O O . PHE A 1 436 ? 21.499 2.149 -14.384 1.00 89.69 436 PHE A O 1
ATOM 3341 N N . LYS A 1 437 ? 20.918 1.485 -12.312 1.00 91.62 437 LYS A N 1
ATOM 3342 C CA . LYS A 1 437 ? 20.130 0.332 -12.760 1.00 91.62 437 LYS A CA 1
ATOM 3343 C C . LYS A 1 437 ? 18.999 0.798 -13.676 1.00 91.62 437 LYS A C 1
ATOM 3345 O O . LYS A 1 437 ? 18.229 1.688 -13.314 1.00 91.62 437 LYS A O 1
ATOM 3350 N N . ASP A 1 438 ? 18.870 0.151 -14.824 1.00 94.50 438 ASP A N 1
ATOM 3351 C CA . ASP A 1 438 ? 17.777 0.360 -15.763 1.00 94.50 438 ASP A CA 1
ATOM 3352 C C . ASP A 1 438 ? 16.518 -0.365 -15.279 1.00 94.50 438 ASP A C 1
ATOM 3354 O O . ASP A 1 438 ? 16.143 -1.439 -15.765 1.00 94.50 438 ASP A O 1
ATOM 3358 N N . LEU A 1 439 ? 15.883 0.219 -14.265 1.00 94.25 439 LEU A N 1
ATOM 3359 C CA . LEU A 1 439 ? 14.654 -0.312 -13.691 1.00 94.25 439 LEU A CA 1
ATOM 3360 C C . LEU A 1 439 ? 13.522 -0.306 -14.721 1.00 94.25 439 LEU A C 1
ATOM 3362 O O . LEU A 1 439 ? 12.720 -1.235 -14.725 1.00 94.25 439 LEU A O 1
ATOM 3366 N N . TYR A 1 440 ? 13.501 0.679 -15.626 1.00 95.69 440 TYR A N 1
ATOM 3367 C CA . TYR A 1 440 ? 12.525 0.740 -16.714 1.00 95.69 440 TYR A CA 1
ATOM 3368 C C . TYR A 1 440 ? 12.628 -0.496 -17.613 1.00 95.69 440 TYR A C 1
ATOM 3370 O O . TYR A 1 440 ? 11.642 -1.197 -17.837 1.00 95.69 440 TYR A O 1
ATOM 3378 N N . LYS A 1 441 ? 13.834 -0.825 -18.089 1.00 95.62 441 LYS A N 1
ATOM 3379 C CA . LYS A 1 441 ? 14.066 -2.022 -18.910 1.00 95.62 441 LYS A CA 1
ATOM 3380 C C . LYS A 1 441 ? 13.753 -3.306 -18.157 1.00 95.62 441 LYS A C 1
ATOM 3382 O O . LYS A 1 441 ? 13.195 -4.224 -18.753 1.00 95.62 441 LYS A O 1
ATOM 3387 N N . MET A 1 442 ? 14.102 -3.387 -16.873 1.00 94.62 442 MET A N 1
ATOM 3388 C CA . MET A 1 442 ? 13.756 -4.546 -16.047 1.00 94.62 442 MET A CA 1
ATOM 3389 C C . MET A 1 442 ? 12.239 -4.733 -15.963 1.00 94.62 442 MET A C 1
ATOM 3391 O O . MET A 1 442 ? 11.754 -5.829 -16.238 1.00 94.62 442 MET A O 1
ATOM 3395 N N . GLU A 1 443 ? 11.498 -3.675 -15.637 1.00 95.00 443 GLU A N 1
ATOM 3396 C CA . GLU A 1 443 ? 10.040 -3.704 -15.506 1.00 95.00 443 GLU A CA 1
ATOM 3397 C C . GLU A 1 443 ? 9.363 -4.115 -16.813 1.00 95.00 443 GLU A C 1
ATOM 3399 O O . GLU A 1 443 ? 8.627 -5.104 -16.852 1.00 95.00 443 GLU A O 1
ATOM 3404 N N . MET A 1 444 ? 9.700 -3.429 -17.905 1.00 96.00 444 MET A N 1
ATOM 3405 C CA . MET A 1 444 ? 9.137 -3.714 -19.221 1.00 96.00 444 MET A CA 1
ATOM 3406 C C . MET A 1 444 ? 9.439 -5.151 -19.671 1.00 96.00 444 MET A C 1
ATOM 3408 O O . MET A 1 444 ? 8.544 -5.810 -20.189 1.00 96.00 444 MET A O 1
ATOM 3412 N N . LYS A 1 445 ? 10.651 -5.677 -19.425 1.00 94.69 445 LYS A N 1
ATOM 3413 C CA . LYS A 1 445 ? 11.015 -7.056 -19.803 1.00 94.69 445 LYS A CA 1
ATOM 3414 C C . LYS A 1 445 ? 10.310 -8.127 -18.984 1.00 94.69 445 LYS A C 1
ATOM 3416 O O . LYS A 1 445 ? 9.907 -9.141 -19.547 1.00 94.69 445 LYS A O 1
ATOM 3421 N N . TYR A 1 446 ? 10.174 -7.954 -17.668 1.00 93.81 446 TYR A N 1
ATOM 3422 C CA . TYR A 1 446 ? 9.447 -8.939 -16.859 1.00 93.81 446 TYR A CA 1
ATOM 3423 C C . TYR A 1 446 ? 8.001 -9.066 -17.337 1.00 93.81 446 TYR A C 1
ATOM 3425 O O . TYR A 1 446 ? 7.495 -10.182 -17.491 1.00 93.81 446 TYR A O 1
ATOM 3433 N N . PHE A 1 447 ? 7.375 -7.931 -17.641 1.00 96.38 447 PHE A N 1
ATOM 3434 C CA . PHE A 1 447 ? 5.994 -7.868 -18.093 1.00 96.38 447 PHE A CA 1
ATOM 3435 C C . PHE A 1 447 ? 5.793 -8.124 -19.586 1.00 96.38 447 PHE A C 1
ATOM 3437 O O . PHE A 1 447 ? 4.657 -8.070 -20.028 1.00 96.38 447 PHE A O 1
ATOM 3444 N N . GLU A 1 448 ? 6.816 -8.512 -20.354 1.00 94.88 448 GLU A N 1
ATOM 3445 C CA . GLU A 1 448 ? 6.600 -9.156 -21.664 1.00 94.88 448 GLU A CA 1
ATOM 3446 C C . GLU A 1 448 ? 5.950 -10.544 -21.497 1.00 94.88 448 GLU A C 1
ATOM 3448 O O . GLU A 1 448 ? 5.222 -11.023 -22.369 1.00 94.88 448 GLU A O 1
ATOM 3453 N N . SER A 1 449 ? 6.191 -11.205 -20.359 1.00 95.75 449 SER A N 1
ATOM 3454 C CA . SER A 1 449 ? 5.593 -12.499 -20.039 1.00 95.75 449 SER A CA 1
ATOM 3455 C C . SER A 1 449 ? 4.201 -12.329 -19.447 1.00 95.75 449 SER A C 1
ATOM 3457 O O . SER A 1 449 ? 4.040 -11.852 -18.322 1.00 95.75 449 SER A O 1
ATOM 3459 N N . PHE A 1 450 ? 3.194 -12.854 -20.145 1.00 96.50 450 PHE A N 1
ATOM 3460 C CA . PHE A 1 450 ? 1.821 -12.895 -19.641 1.00 96.50 450 PHE A CA 1
ATOM 3461 C C . PHE A 1 450 ? 1.706 -13.595 -18.273 1.00 96.50 450 PHE A C 1
ATOM 3463 O O . PHE A 1 450 ? 0.903 -13.195 -17.435 1.00 96.50 450 PHE A O 1
ATOM 3470 N N . GLY A 1 451 ? 2.545 -14.602 -18.002 1.00 97.50 451 GLY A N 1
ATOM 3471 C CA . GLY A 1 451 ? 2.568 -15.277 -16.701 1.00 97.50 451 GLY A CA 1
ATOM 3472 C C . GLY A 1 451 ? 3.015 -14.358 -15.560 1.00 97.50 451 GLY A C 1
ATOM 3473 O O . GLY A 1 451 ? 2.429 -14.394 -14.478 1.00 97.50 451 GLY A O 1
ATOM 3474 N N . TRP A 1 452 ? 4.009 -13.498 -15.806 1.00 97.06 452 TRP A N 1
ATOM 3475 C CA . TRP A 1 452 ? 4.439 -12.503 -14.822 1.00 97.06 452 TRP A CA 1
ATOM 3476 C C . TRP A 1 452 ? 3.390 -11.413 -14.629 1.00 97.06 452 TRP A C 1
ATOM 3478 O O . TRP A 1 452 ? 3.148 -11.025 -13.489 1.00 97.06 452 TRP A O 1
ATOM 3488 N N . VAL A 1 453 ? 2.709 -10.990 -15.697 1.00 97.69 453 VAL A N 1
ATOM 3489 C CA . VAL A 1 453 ? 1.568 -10.067 -15.593 1.00 97.69 453 VAL A CA 1
ATOM 3490 C C . VAL A 1 453 ? 0.498 -10.663 -14.680 1.00 97.69 453 VAL A C 1
ATOM 3492 O O . VAL A 1 453 ? 0.159 -10.051 -13.677 1.00 97.69 453 VAL A O 1
ATOM 3495 N N . LEU A 1 454 ? 0.044 -11.897 -14.931 1.00 97.56 454 LEU A N 1
ATOM 3496 C CA . LEU A 1 454 ? -0.960 -12.552 -14.082 1.00 97.56 454 LEU A CA 1
ATOM 3497 C C . LEU A 1 454 ? -0.529 -12.669 -12.614 1.00 97.56 454 LEU A C 1
ATOM 3499 O O . LEU A 1 454 ? -1.346 -12.454 -11.719 1.00 97.56 454 LEU A O 1
ATOM 3503 N N . PHE A 1 455 ? 0.739 -13.005 -12.358 1.00 97.56 455 PHE A N 1
ATOM 3504 C CA . PHE A 1 455 ? 1.274 -13.068 -10.997 1.00 97.56 455 PHE A CA 1
ATOM 3505 C C . PHE A 1 455 ? 1.191 -11.708 -10.293 1.00 97.56 455 PHE A C 1
ATOM 3507 O O . PHE A 1 455 ? 0.736 -11.632 -9.149 1.00 97.56 455 PHE A O 1
ATOM 3514 N N . TYR A 1 456 ? 1.594 -10.636 -10.978 1.00 97.81 456 TYR A N 1
ATOM 3515 C CA . TYR A 1 456 ? 1.539 -9.288 -10.424 1.00 97.81 456 TYR A CA 1
ATOM 3516 C C . TYR A 1 456 ? 0.106 -8.797 -10.249 1.00 97.81 456 TYR A C 1
ATOM 3518 O O . TYR A 1 456 ? -0.213 -8.295 -9.176 1.00 97.81 456 TYR A O 1
ATOM 3526 N N . GLU A 1 457 ? -0.783 -9.033 -11.214 1.00 97.81 457 GLU A N 1
ATOM 3527 C CA . GLU A 1 457 ? -2.199 -8.673 -11.088 1.00 97.81 457 GLU A CA 1
ATOM 3528 C C . GLU A 1 457 ? -2.877 -9.397 -9.920 1.00 97.81 457 GLU A C 1
ATOM 3530 O O . GLU A 1 457 ? -3.622 -8.788 -9.150 1.00 97.81 457 GLU A O 1
ATOM 3535 N N . ALA A 1 458 ? -2.568 -10.678 -9.703 1.00 97.62 458 ALA A N 1
ATOM 3536 C CA . ALA A 1 458 ? -3.039 -11.404 -8.524 1.00 97.62 458 ALA A CA 1
ATOM 3537 C C . ALA A 1 458 ? -2.509 -10.784 -7.216 1.00 97.62 458 ALA A C 1
ATOM 3539 O O . ALA A 1 458 ? -3.261 -10.640 -6.247 1.00 97.62 458 ALA A O 1
ATOM 3540 N N . GLY A 1 459 ? -1.237 -10.371 -7.198 1.00 97.75 459 GLY A N 1
ATOM 3541 C CA . GLY A 1 459 ? -0.634 -9.628 -6.091 1.00 97.75 459 GLY A CA 1
ATOM 3542 C C . GLY A 1 459 ? -1.325 -8.288 -5.829 1.00 97.75 459 GLY A C 1
ATOM 3543 O O . GLY A 1 459 ? -1.624 -7.969 -4.678 1.00 97.75 459 GLY A O 1
ATOM 3544 N N . VAL A 1 460 ? -1.664 -7.538 -6.881 1.00 97.69 460 VAL A N 1
ATOM 3545 C CA . VAL A 1 460 ? -2.389 -6.262 -6.791 1.00 97.69 460 VAL A CA 1
ATOM 3546 C C . VAL A 1 460 ? -3.818 -6.465 -6.290 1.00 97.69 460 VAL A C 1
ATOM 3548 O O . VAL A 1 460 ? -4.258 -5.720 -5.415 1.00 97.69 460 VAL A O 1
ATOM 3551 N N . ILE A 1 461 ? -4.533 -7.498 -6.748 1.00 97.44 461 ILE A N 1
ATOM 3552 C CA . ILE A 1 461 ? -5.866 -7.858 -6.229 1.00 97.44 461 ILE A CA 1
ATOM 3553 C C . ILE A 1 461 ? -5.788 -8.180 -4.729 1.00 97.44 461 ILE A C 1
ATOM 3555 O O . ILE A 1 461 ? -6.604 -7.694 -3.933 1.00 97.44 461 ILE A O 1
ATOM 3559 N N . ALA A 1 462 ? -4.795 -8.976 -4.321 1.00 97.50 462 ALA A N 1
ATOM 3560 C CA . ALA A 1 462 ? -4.562 -9.288 -2.915 1.00 97.50 462 ALA A CA 1
ATOM 3561 C C . ALA A 1 462 ? -4.229 -8.018 -2.113 1.00 97.50 462 ALA A C 1
ATOM 3563 O O . ALA A 1 462 ? -4.800 -7.808 -1.045 1.00 97.50 462 ALA A O 1
ATOM 3564 N N . PHE A 1 463 ? -3.385 -7.133 -2.650 1.00 97.25 463 PHE A N 1
ATOM 3565 C CA . PHE A 1 463 ? -2.990 -5.874 -2.013 1.00 97.25 463 PHE A CA 1
ATOM 3566 C C . PHE A 1 463 ? -4.188 -4.953 -1.828 1.00 97.25 463 PHE A C 1
ATOM 3568 O O . PHE A 1 463 ? -4.463 -4.506 -0.715 1.00 97.25 463 PHE A O 1
ATOM 3575 N N . TRP A 1 464 ? -4.931 -4.712 -2.905 1.00 97.31 464 TRP A N 1
ATOM 3576 C CA . TRP A 1 464 ? -6.112 -3.867 -2.911 1.00 97.31 464 TRP A CA 1
ATOM 3577 C C . TRP A 1 464 ? -7.156 -4.371 -1.913 1.00 97.31 464 TRP A C 1
ATOM 3579 O O . TRP A 1 464 ? -7.629 -3.596 -1.081 1.00 97.31 464 TRP A O 1
ATOM 3589 N N . SER A 1 465 ? -7.469 -5.671 -1.928 1.00 96.25 465 SER A N 1
ATOM 3590 C CA . SER A 1 465 ? -8.436 -6.259 -0.993 1.00 96.25 465 SER A CA 1
ATOM 3591 C C . SER A 1 465 ? -7.960 -6.208 0.467 1.00 96.25 465 SER A C 1
ATOM 3593 O O . SER A 1 465 ? -8.747 -5.846 1.347 1.00 96.25 465 SER A O 1
ATOM 3595 N N . HIS A 1 466 ? -6.677 -6.481 0.733 1.00 95.88 466 HIS A N 1
ATOM 3596 C CA . HIS A 1 466 ? -6.081 -6.397 2.069 1.00 95.88 466 HIS A CA 1
ATOM 3597 C C . HIS A 1 466 ? -6.081 -4.961 2.608 1.00 95.88 466 HIS A C 1
ATOM 3599 O O . HIS A 1 466 ? -6.505 -4.712 3.736 1.00 95.88 466 HIS A O 1
ATOM 3605 N N . MET A 1 467 ? -5.661 -3.994 1.789 1.00 95.38 467 MET A N 1
ATOM 3606 C CA . MET A 1 467 ? -5.647 -2.569 2.121 1.00 95.38 467 MET A CA 1
ATOM 3607 C C . MET A 1 467 ? -7.057 -2.039 2.377 1.00 95.38 467 MET A C 1
ATOM 3609 O O . MET A 1 467 ? -7.270 -1.344 3.370 1.00 95.38 467 MET A O 1
ATOM 3613 N N . LYS A 1 468 ? -8.016 -2.366 1.504 1.00 94.81 468 LYS A N 1
ATOM 3614 C CA . LYS A 1 468 ? -9.409 -1.911 1.594 1.00 94.81 468 LYS A CA 1
ATOM 3615 C C . LYS A 1 468 ? -10.044 -2.294 2.929 1.00 94.81 468 LYS A C 1
ATOM 3617 O O . LYS A 1 468 ? -10.731 -1.486 3.557 1.00 94.81 468 LYS A O 1
ATOM 3622 N N . GLU A 1 469 ? -9.792 -3.519 3.370 1.00 93.25 469 GLU A N 1
ATOM 3623 C CA . GLU A 1 469 ? -10.306 -4.038 4.632 1.00 93.25 469 GLU A CA 1
ATOM 3624 C C . GLU A 1 469 ? -9.463 -3.573 5.834 1.00 93.25 469 GLU A C 1
ATOM 3626 O O . GLU A 1 469 ? -9.998 -3.215 6.888 1.00 93.25 469 GLU A O 1
ATOM 3631 N N . GLY A 1 470 ? -8.144 -3.480 5.662 1.00 92.69 470 GLY A N 1
ATOM 3632 C CA . GLY A 1 470 ? -7.217 -2.962 6.665 1.00 92.69 470 GLY A CA 1
ATOM 3633 C C . GLY A 1 470 ? -7.518 -1.513 7.048 1.00 92.69 470 GLY A C 1
ATOM 3634 O O . GLY A 1 470 ? -7.691 -1.214 8.232 1.00 92.69 470 GLY A O 1
ATOM 3635 N N . ILE A 1 471 ? -7.663 -0.616 6.066 1.00 93.38 471 ILE A N 1
ATOM 3636 C CA . ILE A 1 471 ? -7.946 0.805 6.314 1.00 93.38 471 ILE A CA 1
ATOM 3637 C C . ILE A 1 471 ? -9.305 0.990 6.996 1.00 93.38 471 ILE A C 1
ATOM 3639 O O . ILE A 1 471 ? -9.429 1.810 7.911 1.00 93.38 471 ILE A O 1
ATOM 3643 N N . ARG A 1 472 ? -10.293 0.154 6.642 1.00 93.12 472 ARG A N 1
ATOM 3644 C CA . ARG A 1 472 ? -11.608 0.139 7.287 1.00 93.12 472 ARG A CA 1
ATOM 3645 C C . ARG A 1 472 ? -11.488 -0.127 8.781 1.00 93.12 472 ARG A C 1
ATOM 3647 O O . ARG A 1 472 ? -12.012 0.645 9.591 1.00 93.12 472 ARG A O 1
ATOM 3654 N N . LYS A 1 473 ? -10.752 -1.174 9.162 1.00 90.62 473 LYS A N 1
ATOM 3655 C CA . LYS A 1 473 ? -10.527 -1.529 10.573 1.00 90.62 473 LYS A CA 1
ATOM 3656 C C . LYS A 1 473 ? -9.683 -0.488 11.309 1.00 90.62 473 LYS A C 1
ATOM 3658 O O . LYS A 1 473 ? -9.992 -0.178 12.462 1.00 90.62 473 LYS A O 1
ATOM 3663 N N . VAL A 1 474 ? -8.662 0.074 10.657 1.00 92.12 474 VAL A N 1
ATOM 3664 C CA . VAL A 1 474 ? -7.797 1.116 11.237 1.00 92.12 474 VAL A CA 1
ATOM 3665 C C . VAL A 1 474 ? -8.610 2.363 11.583 1.00 92.12 474 VAL A C 1
ATOM 3667 O O . VAL A 1 474 ? -8.614 2.775 12.741 1.00 92.12 474 VAL A O 1
ATOM 3670 N N . ILE A 1 475 ? -9.372 2.921 10.637 1.00 92.88 475 ILE A N 1
ATOM 3671 C CA . ILE A 1 475 ? -10.169 4.141 10.865 1.00 92.88 475 ILE A CA 1
ATOM 3672 C C . ILE A 1 475 ? -11.267 3.901 11.911 1.00 92.88 475 ILE A C 1
ATOM 3674 O O . ILE A 1 475 ? -11.510 4.748 12.781 1.00 92.88 475 ILE A O 1
ATOM 3678 N N . ALA A 1 476 ? -11.914 2.732 11.877 1.00 90.06 476 ALA A N 1
ATOM 3679 C CA . ALA A 1 476 ? -12.931 2.367 12.861 1.00 90.06 476 ALA A CA 1
ATOM 3680 C C . ALA A 1 476 ? -12.353 2.343 14.287 1.00 90.06 476 ALA A C 1
ATOM 3682 O O . ALA A 1 476 ? -12.970 2.884 15.207 1.00 90.06 476 ALA A O 1
ATOM 3683 N N . ALA A 1 477 ? -11.141 1.812 14.462 1.00 87.44 477 ALA A N 1
ATOM 3684 C CA . ALA A 1 477 ? -10.473 1.712 15.759 1.00 87.44 477 ALA A CA 1
ATOM 3685 C C . ALA A 1 477 ? -9.704 2.977 16.185 1.00 87.44 477 ALA A C 1
ATOM 3687 O O . ALA A 1 477 ? -9.385 3.120 17.364 1.00 87.44 477 ALA A O 1
ATOM 3688 N N . TYR A 1 478 ? -9.389 3.891 15.265 1.00 88.31 478 TYR A N 1
ATOM 3689 C CA . TYR A 1 478 ? -8.534 5.039 15.561 1.00 88.31 478 TYR A CA 1
ATOM 3690 C C . TYR A 1 478 ? -9.259 6.101 16.400 1.00 88.31 478 TYR A C 1
ATOM 3692 O O . TYR A 1 478 ? -10.289 6.638 15.988 1.00 88.31 478 TYR A O 1
ATOM 3700 N N . ALA A 1 479 ? -8.724 6.415 17.582 1.00 86.44 479 ALA A N 1
ATOM 3701 C CA . ALA A 1 479 ? -9.336 7.361 18.520 1.00 86.44 479 ALA A CA 1
ATOM 3702 C C . ALA A 1 479 ? -9.159 8.836 18.112 1.00 86.44 479 ALA A C 1
ATOM 3704 O O . ALA A 1 479 ? -9.947 9.682 18.519 1.00 86.44 479 ALA A O 1
ATOM 3705 N N . GLY A 1 480 ? -8.149 9.154 17.293 1.00 87.50 480 GLY A N 1
ATOM 3706 C CA . GLY A 1 480 ? -7.842 10.534 16.898 1.00 87.50 480 GLY A CA 1
ATOM 3707 C C . GLY A 1 480 ? -8.792 11.138 15.856 1.00 87.50 480 GLY A C 1
ATOM 3708 O O . GLY A 1 480 ? -8.681 12.325 15.566 1.00 87.50 480 GLY A O 1
ATOM 3709 N N . ILE A 1 481 ? -9.720 10.350 15.297 1.00 89.62 481 ILE A N 1
ATOM 3710 C CA . ILE A 1 481 ? -10.790 10.844 14.421 1.00 89.62 481 ILE A CA 1
ATOM 3711 C C . ILE A 1 481 ? -12.089 10.903 15.242 1.00 89.62 481 ILE A C 1
ATOM 3713 O O . ILE A 1 481 ? -12.576 9.848 15.670 1.00 89.62 481 ILE A O 1
ATOM 3717 N N . PRO A 1 482 ? -12.685 12.095 15.445 1.00 89.12 482 PRO A N 1
ATOM 3718 C CA . PRO A 1 482 ? -13.970 12.228 16.125 1.00 89.12 482 PRO A CA 1
ATOM 3719 C C . PRO A 1 482 ? -15.055 11.362 15.475 1.00 89.12 482 PRO A C 1
ATOM 3721 O O . PRO A 1 482 ? -15.133 11.282 14.248 1.00 89.12 482 PRO A O 1
ATOM 3724 N N . ARG A 1 483 ? -15.942 10.762 16.285 1.00 87.12 483 ARG A N 1
ATOM 3725 C CA . ARG A 1 483 ? -16.989 9.828 15.816 1.00 87.12 483 ARG A CA 1
ATOM 3726 C C . ARG A 1 483 ? -17.809 10.385 14.644 1.00 87.12 483 ARG A C 1
ATOM 3728 O O . ARG A 1 483 ? -18.059 9.656 13.690 1.00 87.12 483 ARG A O 1
ATOM 3735 N N . LYS A 1 484 ? -18.130 11.683 14.672 1.00 84.75 484 LYS A N 1
ATOM 3736 C CA . LYS A 1 484 ? -18.885 12.382 13.617 1.00 84.75 484 LYS A CA 1
ATOM 3737 C C . LYS A 1 484 ? -18.215 12.435 12.241 1.00 84.75 484 LYS A C 1
ATOM 3739 O O . LYS A 1 484 ? -18.926 12.593 11.256 1.00 84.75 484 LYS A O 1
ATOM 3744 N N . TYR A 1 485 ? -16.887 12.303 12.183 1.00 89.75 485 TYR A N 1
ATOM 3745 C CA . TYR A 1 485 ? -16.095 12.337 10.948 1.00 89.75 485 TYR A CA 1
ATOM 3746 C C . TYR A 1 485 ? -15.611 10.952 10.509 1.00 89.75 485 TYR A C 1
ATOM 3748 O O . TYR A 1 485 ? -14.967 10.833 9.468 1.00 89.75 485 TYR A O 1
ATOM 3756 N N . LYS A 1 486 ? -15.886 9.891 11.285 1.00 88.88 486 LYS A N 1
ATOM 3757 C CA . LYS A 1 486 ? -15.405 8.541 10.959 1.00 88.88 486 LYS A CA 1
ATOM 3758 C C . LYS A 1 486 ? -15.979 8.035 9.640 1.00 88.88 486 LYS A C 1
ATOM 3760 O O . LYS A 1 486 ? -15.221 7.472 8.867 1.00 88.88 486 LYS A O 1
ATOM 3765 N N . SER A 1 487 ? -17.261 8.263 9.353 1.00 90.44 487 SER A N 1
ATOM 3766 C CA . SER A 1 487 ? -17.878 7.818 8.091 1.00 90.44 487 SER A CA 1
ATOM 3767 C C . SER A 1 487 ? -17.240 8.490 6.863 1.00 90.44 487 SER A C 1
ATOM 3769 O O . SER A 1 487 ? -16.857 7.831 5.901 1.00 90.44 487 SER A O 1
ATOM 3771 N N . GLN A 1 488 ? -16.996 9.797 6.927 1.00 92.25 488 GLN A N 1
ATOM 3772 C CA . GLN A 1 488 ? -16.325 10.544 5.860 1.00 92.25 488 GLN A CA 1
ATOM 3773 C C . GLN A 1 488 ? -14.848 10.152 5.737 1.00 92.25 488 GLN A C 1
ATOM 3775 O O . GLN A 1 488 ? -14.335 10.017 4.631 1.00 92.25 488 GLN A O 1
ATOM 3780 N N . ALA A 1 489 ? -14.158 9.916 6.856 1.00 94.56 489 ALA A N 1
ATOM 3781 C CA . ALA A 1 489 ? -12.796 9.388 6.829 1.00 94.56 489 ALA A CA 1
ATOM 3782 C C . ALA A 1 489 ? -12.752 7.992 6.184 1.00 94.56 489 ALA A C 1
ATOM 3784 O O . ALA A 1 489 ? -11.842 7.718 5.405 1.00 94.56 489 ALA A O 1
ATOM 3785 N N . GLN A 1 490 ? -13.749 7.134 6.445 1.00 94.31 490 GLN A N 1
ATOM 3786 C CA . GLN A 1 490 ? -13.895 5.843 5.764 1.00 94.31 490 GLN A CA 1
ATOM 3787 C C . GLN A 1 490 ? -14.062 6.027 4.257 1.00 94.31 490 GLN A C 1
ATOM 3789 O O . GLN A 1 490 ? -13.389 5.337 3.498 1.00 94.31 490 GLN A O 1
ATOM 3794 N N . PHE A 1 491 ? -14.885 6.984 3.817 1.00 94.62 491 PHE A N 1
ATOM 3795 C CA . PHE A 1 491 ? -15.008 7.320 2.398 1.00 94.62 491 PHE A CA 1
ATOM 3796 C C . PHE A 1 491 ? -13.645 7.659 1.772 1.00 94.62 491 PHE A C 1
ATOM 3798 O O . PHE A 1 491 ? -13.287 7.063 0.758 1.00 94.62 491 PHE A O 1
ATOM 3805 N N . PHE A 1 492 ? -12.843 8.530 2.397 1.00 96.00 492 PHE A N 1
ATOM 3806 C CA . PHE A 1 492 ? -11.500 8.854 1.895 1.00 96.00 492 PHE A CA 1
ATOM 3807 C C . PHE A 1 492 ? -10.546 7.654 1.918 1.00 96.00 492 PHE A C 1
ATOM 3809 O O . PHE A 1 492 ? -9.797 7.457 0.964 1.00 96.00 492 PHE A O 1
ATOM 3816 N N . GLY A 1 493 ? -10.598 6.820 2.960 1.00 95.75 493 GLY A N 1
ATOM 3817 C CA . GLY A 1 493 ? -9.806 5.592 3.040 1.00 95.75 493 GLY A CA 1
ATOM 3818 C C . GLY A 1 493 ? -10.143 4.595 1.929 1.00 95.75 493 GLY A C 1
ATOM 3819 O O . GLY A 1 493 ? -9.241 4.029 1.314 1.00 95.75 493 GLY A O 1
ATOM 3820 N N . GLN A 1 494 ? -11.430 4.417 1.628 1.00 95.69 494 GLN A N 1
ATOM 3821 C CA . GLN A 1 494 ? -11.888 3.573 0.524 1.00 95.69 494 GLN A CA 1
ATOM 3822 C C . GLN A 1 494 ? -11.508 4.176 -0.832 1.00 95.69 494 GLN A C 1
ATOM 3824 O O . GLN A 1 494 ? -10.978 3.462 -1.679 1.00 95.69 494 GLN A O 1
ATOM 3829 N N . LEU A 1 495 ? -11.711 5.483 -1.027 1.00 96.25 495 LEU A N 1
ATOM 3830 C CA . LEU A 1 495 ? -11.314 6.188 -2.247 1.00 96.25 495 LEU A CA 1
ATOM 3831 C C . LEU A 1 495 ? -9.815 6.024 -2.522 1.00 96.25 495 LEU A C 1
ATOM 3833 O O . LEU A 1 495 ? -9.437 5.637 -3.625 1.00 96.25 495 LEU A O 1
ATOM 3837 N N . MET A 1 496 ? -8.974 6.245 -1.508 1.00 95.62 496 MET A N 1
ATOM 3838 C CA . MET A 1 496 ? -7.531 6.018 -1.590 1.00 95.62 496 MET A CA 1
ATOM 3839 C C . MET A 1 496 ? -7.222 4.574 -1.999 1.00 95.62 496 MET A C 1
ATOM 3841 O O . MET A 1 496 ? -6.418 4.362 -2.902 1.00 95.62 496 MET A O 1
ATOM 3845 N N . ALA A 1 497 ? -7.889 3.587 -1.390 1.00 96.62 497 ALA A N 1
ATOM 3846 C CA . ALA A 1 497 ? -7.676 2.183 -1.723 1.00 96.62 497 ALA A CA 1
ATOM 3847 C C . ALA A 1 497 ? -8.010 1.874 -3.192 1.00 96.62 497 ALA A C 1
ATOM 3849 O O . ALA A 1 497 ? -7.231 1.197 -3.858 1.00 96.62 497 ALA A O 1
ATOM 3850 N N . TYR A 1 498 ? -9.125 2.388 -3.721 1.00 96.62 498 TYR A N 1
ATOM 3851 C CA . TYR A 1 498 ? -9.484 2.212 -5.133 1.00 96.62 498 TYR A CA 1
ATOM 3852 C C . TYR A 1 498 ? -8.515 2.916 -6.084 1.00 96.62 498 TYR A C 1
ATOM 3854 O O . TYR A 1 498 ? -8.106 2.311 -7.070 1.00 96.62 498 TYR A O 1
ATOM 3862 N N . VAL A 1 499 ? -8.124 4.159 -5.788 1.00 96.75 499 VAL A N 1
ATOM 3863 C CA . VAL A 1 499 ? -7.173 4.912 -6.621 1.00 96.75 499 VAL A CA 1
ATOM 3864 C C . VAL A 1 499 ? -5.822 4.202 -6.672 1.00 96.75 499 VAL A C 1
ATOM 3866 O O . VAL A 1 499 ? -5.297 3.973 -7.757 1.00 96.75 499 VAL A O 1
ATOM 3869 N N . LEU A 1 500 ? -5.286 3.796 -5.517 1.00 97.19 500 LEU A N 1
ATOM 3870 C CA . LEU A 1 500 ? -4.031 3.046 -5.454 1.00 97.19 500 LEU A CA 1
ATOM 3871 C C . LEU A 1 500 ? -4.149 1.685 -6.140 1.00 97.19 500 LEU A C 1
ATOM 3873 O O . LEU A 1 500 ? -3.243 1.305 -6.871 1.00 97.19 500 LEU A O 1
ATOM 3877 N N . GLY A 1 501 ? -5.265 0.976 -5.949 1.00 97.00 501 GLY A N 1
ATOM 3878 C CA . GLY A 1 501 ? -5.541 -0.272 -6.656 1.00 97.00 501 GLY A CA 1
ATOM 3879 C C . GLY A 1 501 ? -5.453 -0.081 -8.168 1.00 97.00 501 GLY A C 1
ATOM 3880 O O . GLY A 1 501 ? -4.642 -0.736 -8.810 1.00 97.00 501 GLY A O 1
ATOM 3881 N N . LEU A 1 502 ? -6.226 0.857 -8.727 1.00 96.81 502 LEU A N 1
ATOM 3882 C CA . LEU A 1 502 ? -6.246 1.152 -10.167 1.00 96.81 502 LEU A CA 1
ATOM 3883 C C . LEU A 1 502 ? -4.874 1.560 -10.712 1.00 96.81 502 LEU A C 1
ATOM 3885 O O . LEU A 1 502 ? -4.499 1.119 -11.795 1.00 96.81 502 LEU A O 1
ATOM 3889 N N . LEU A 1 503 ? -4.117 2.365 -9.961 1.00 97.31 503 LEU A N 1
ATOM 3890 C CA . LEU A 1 503 ? -2.742 2.702 -10.324 1.00 97.31 503 LEU A CA 1
ATOM 3891 C C . LEU A 1 503 ? -1.876 1.443 -10.410 1.00 97.31 503 LEU A C 1
ATOM 3893 O O . LEU A 1 503 ? -1.234 1.221 -11.432 1.00 97.31 503 LEU A O 1
ATOM 3897 N N . TYR A 1 504 ? -1.913 0.573 -9.400 1.00 97.75 504 TYR A N 1
ATOM 3898 C CA . TYR A 1 504 ? -1.125 -0.657 -9.414 1.00 97.75 504 TYR A CA 1
ATOM 3899 C C . TYR A 1 504 ? -1.546 -1.663 -10.487 1.00 97.75 504 TYR A C 1
ATOM 3901 O O . TYR A 1 504 ? -0.667 -2.293 -11.063 1.00 97.75 504 TYR A O 1
ATOM 3909 N N . PHE A 1 505 ? -2.841 -1.765 -10.803 1.00 97.06 505 PHE A N 1
ATOM 3910 C CA . PHE A 1 505 ? -3.333 -2.544 -11.950 1.00 97.06 505 PHE A CA 1
ATOM 3911 C C . PHE A 1 505 ? -2.774 -2.004 -13.273 1.00 97.06 505 PHE A C 1
ATOM 3913 O O . PHE A 1 505 ? -2.590 -2.738 -14.234 1.00 97.06 505 PHE A O 1
ATOM 3920 N N . SER A 1 506 ? -2.528 -0.695 -13.362 1.00 97.31 506 SER A N 1
ATOM 3921 C CA . SER A 1 506 ? -2.135 -0.082 -14.629 1.00 97.31 506 SER A CA 1
ATOM 3922 C C . SER A 1 506 ? -0.679 -0.340 -15.024 1.00 97.31 506 SER A C 1
ATOM 3924 O O . SER A 1 506 ? -0.412 -0.390 -16.222 1.00 97.31 506 SER A O 1
ATOM 3926 N N . TYR A 1 507 ? 0.253 -0.533 -14.078 1.00 96.50 507 TYR A N 1
ATOM 3927 C CA . TYR A 1 507 ? 1.681 -0.668 -14.414 1.00 96.50 507 TYR A CA 1
ATOM 3928 C C . TYR A 1 507 ? 1.997 -1.955 -15.196 1.00 96.50 507 TYR A C 1
ATOM 3930 O O . TYR A 1 507 ? 2.496 -1.834 -16.319 1.00 96.50 507 TYR A O 1
ATOM 3938 N N . PRO A 1 508 ? 1.647 -3.171 -14.717 1.00 96.62 508 PRO A N 1
ATOM 3939 C CA . PRO A 1 508 ? 1.960 -4.398 -15.451 1.00 96.62 508 PRO A CA 1
ATOM 3940 C C . PRO A 1 508 ? 1.210 -4.471 -16.786 1.00 96.62 508 PRO A C 1
ATOM 3942 O O . PRO A 1 508 ? 1.784 -4.872 -17.801 1.00 96.62 508 PRO A O 1
ATOM 3945 N N . LEU A 1 509 ? -0.055 -4.029 -16.812 1.00 96.81 509 LEU A N 1
ATOM 3946 C CA . LEU A 1 509 ? -0.853 -3.968 -18.039 1.00 96.81 509 LEU A CA 1
ATOM 3947 C C . LEU A 1 509 ? -0.252 -3.010 -19.069 1.00 96.81 509 LEU A C 1
ATOM 3949 O O . LEU A 1 509 ? -0.179 -3.353 -20.248 1.00 96.81 509 LEU A O 1
ATOM 3953 N N . PHE A 1 510 ? 0.192 -1.824 -18.651 1.00 96.88 510 PHE A N 1
ATOM 3954 C CA . PHE A 1 510 ? 0.851 -0.887 -19.554 1.00 96.88 510 PHE A CA 1
ATOM 3955 C C . PHE A 1 510 ? 2.126 -1.484 -20.137 1.00 96.88 510 PHE A C 1
ATOM 3957 O O . PHE A 1 510 ? 2.290 -1.464 -21.355 1.00 96.88 510 PHE A O 1
ATOM 3964 N N . SER A 1 511 ? 2.988 -2.069 -19.306 1.00 95.62 511 SER A N 1
ATOM 3965 C CA . SER A 1 511 ? 4.221 -2.696 -19.780 1.00 95.62 511 SER A CA 1
ATOM 3966 C C . SER A 1 511 ? 3.963 -3.841 -20.764 1.00 95.62 511 SER A C 1
ATOM 3968 O O . SER A 1 511 ? 4.682 -3.962 -21.755 1.00 95.62 511 SER A O 1
ATOM 3970 N N . TYR A 1 512 ? 2.907 -4.631 -20.546 1.00 97.00 512 TYR A N 1
ATOM 3971 C CA . TYR A 1 512 ? 2.520 -5.725 -21.442 1.00 97.00 512 TYR A CA 1
ATOM 3972 C C . TYR A 1 512 ? 1.918 -5.241 -22.769 1.00 97.00 512 TYR A C 1
ATOM 3974 O O . TYR A 1 512 ? 2.235 -5.782 -23.829 1.00 97.00 512 TYR A O 1
ATOM 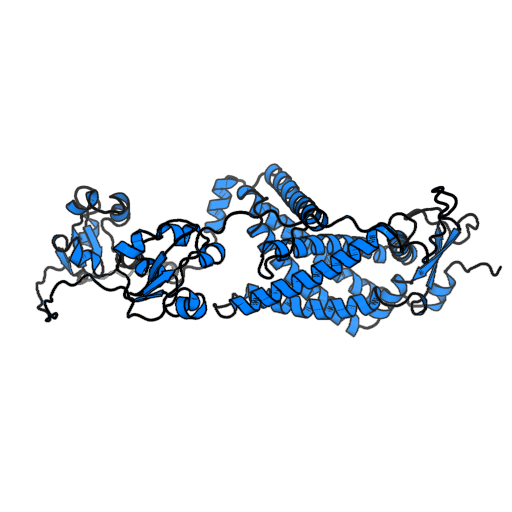3982 N N . PHE A 1 513 ? 1.043 -4.230 -22.737 1.00 96.75 513 PHE A N 1
ATOM 3983 C CA . PHE A 1 513 ? 0.339 -3.744 -23.933 1.00 96.75 513 PHE A CA 1
ATOM 3984 C C . PHE A 1 513 ? 1.098 -2.662 -24.712 1.00 96.75 513 PHE A C 1
ATOM 3986 O O . PHE A 1 513 ? 0.800 -2.439 -25.888 1.00 96.75 513 PHE A O 1
ATOM 3993 N N . ALA A 1 514 ? 2.099 -2.027 -24.104 1.00 95.06 514 ALA A N 1
ATOM 3994 C CA . ALA A 1 514 ? 2.996 -1.070 -24.746 1.00 95.06 514 ALA A CA 1
ATOM 3995 C C . ALA A 1 514 ? 4.470 -1.534 -24.702 1.00 95.06 514 ALA A C 1
ATOM 3997 O O . ALA A 1 514 ? 5.330 -0.786 -24.233 1.00 95.06 514 ALA A O 1
ATOM 3998 N N . PRO A 1 515 ? 4.805 -2.744 -25.199 1.00 93.88 515 PRO A N 1
ATOM 3999 C CA . PRO A 1 515 ? 6.149 -3.292 -25.070 1.00 93.88 515 PRO A CA 1
ATOM 4000 C C . PRO A 1 515 ? 7.156 -2.559 -25.966 1.00 93.88 515 PRO A C 1
ATOM 4002 O O . PRO A 1 515 ? 6.831 -2.067 -27.056 1.00 93.88 515 PRO A O 1
ATOM 4005 N N . ILE A 1 516 ? 8.422 -2.560 -25.548 1.00 93.94 516 ILE A N 1
ATOM 4006 C CA . ILE A 1 516 ? 9.533 -2.095 -26.382 1.00 93.94 516 ILE A CA 1
ATOM 4007 C C . ILE A 1 516 ? 9.844 -3.167 -27.429 1.00 93.94 516 ILE A C 1
ATOM 4009 O O . ILE A 1 516 ? 10.304 -4.257 -27.112 1.00 93.94 516 ILE A O 1
ATOM 4013 N N . LYS A 1 517 ? 9.600 -2.851 -28.704 1.00 91.12 517 LYS A N 1
ATOM 4014 C CA . LYS A 1 517 ? 9.791 -3.802 -29.817 1.00 91.12 517 LYS A CA 1
ATOM 4015 C C . LYS A 1 517 ? 11.254 -4.016 -30.203 1.00 91.12 517 LYS A C 1
ATOM 4017 O O . LYS A 1 517 ? 11.591 -5.063 -30.742 1.00 91.12 517 LYS A O 1
ATOM 4022 N N . ASP A 1 518 ? 12.096 -3.011 -29.980 1.00 94.75 518 ASP A N 1
ATOM 4023 C CA . ASP A 1 518 ? 13.498 -3.018 -30.391 1.00 94.75 518 ASP A CA 1
ATOM 4024 C C . ASP A 1 518 ? 14.387 -2.542 -29.240 1.00 94.75 518 ASP A C 1
ATOM 4026 O O . ASP A 1 518 ? 14.607 -1.346 -29.028 1.00 94.75 518 ASP A O 1
ATOM 4030 N N . TRP A 1 519 ? 14.886 -3.517 -28.483 1.00 94.12 519 TRP A N 1
ATOM 4031 C CA . TRP A 1 519 ? 15.799 -3.280 -27.372 1.00 94.12 519 TRP A CA 1
ATOM 4032 C C . TRP A 1 519 ? 17.178 -2.788 -27.828 1.00 94.12 519 TRP A C 1
ATOM 4034 O O . TRP A 1 519 ? 17.826 -2.069 -27.076 1.00 94.12 519 TRP A O 1
ATOM 4044 N N . ALA A 1 520 ? 17.612 -3.111 -29.051 1.00 94.12 520 ALA A N 1
ATOM 4045 C CA . ALA A 1 520 ? 18.886 -2.624 -29.575 1.00 94.12 520 ALA A CA 1
ATOM 4046 C C . ALA A 1 520 ? 18.808 -1.125 -29.880 1.00 94.12 520 ALA A C 1
ATOM 4048 O O . ALA A 1 520 ? 19.714 -0.373 -29.524 1.00 94.12 520 ALA A O 1
ATOM 4049 N N . LYS A 1 521 ? 17.694 -0.667 -30.466 1.00 94.50 521 LYS A N 1
ATOM 4050 C CA . LYS A 1 521 ? 17.428 0.766 -30.658 1.00 94.50 521 LYS A CA 1
ATOM 4051 C C . LYS A 1 521 ? 17.300 1.507 -29.329 1.00 94.50 521 LYS A C 1
ATOM 4053 O O . LYS A 1 521 ? 17.791 2.627 -29.219 1.00 94.50 521 LYS A O 1
ATOM 4058 N N . TYR A 1 522 ? 16.637 0.902 -28.346 1.00 93.81 522 TYR A N 1
ATOM 4059 C CA . TYR A 1 522 ? 16.555 1.453 -26.994 1.00 93.81 522 TYR A CA 1
ATOM 4060 C C . TYR A 1 522 ? 17.955 1.650 -26.394 1.00 93.81 522 TYR A C 1
ATOM 4062 O O . TYR A 1 522 ? 18.275 2.746 -25.942 1.00 93.81 522 TYR A O 1
ATOM 4070 N N . ASP A 1 523 ? 18.809 0.624 -26.468 1.00 92.25 523 ASP A N 1
ATOM 4071 C CA . ASP A 1 523 ? 20.164 0.683 -25.918 1.00 92.25 523 ASP A CA 1
ATOM 4072 C C . ASP A 1 523 ? 21.047 1.695 -26.663 1.00 92.25 523 ASP A C 1
ATOM 4074 O O . ASP A 1 523 ? 21.796 2.445 -26.041 1.00 92.25 523 ASP A O 1
ATOM 4078 N N . ALA A 1 524 ? 20.909 1.779 -27.988 1.00 90.75 524 ALA A N 1
ATOM 4079 C CA . ALA A 1 524 ? 21.645 2.726 -28.823 1.00 90.75 524 ALA A CA 1
ATOM 4080 C C . ALA A 1 524 ? 21.233 4.195 -28.615 1.00 90.75 524 ALA A C 1
ATOM 4082 O O . ALA A 1 524 ? 21.985 5.094 -28.983 1.00 90.75 524 ALA A O 1
ATOM 4083 N N . ALA A 1 525 ? 20.047 4.457 -28.054 1.00 89.31 525 ALA A N 1
ATOM 4084 C CA . ALA A 1 525 ? 19.585 5.813 -27.762 1.00 89.31 525 ALA A CA 1
ATOM 4085 C C . ALA A 1 525 ? 20.216 6.399 -26.486 1.00 89.31 525 ALA A C 1
ATOM 4087 O O . ALA A 1 525 ? 20.112 7.605 -26.248 1.00 89.31 525 ALA A O 1
ATOM 4088 N N . MET A 1 526 ? 20.852 5.565 -25.657 1.00 89.69 526 MET A N 1
ATOM 4089 C CA . MET A 1 526 ? 21.501 6.025 -24.435 1.00 89.69 526 MET A CA 1
ATOM 4090 C C . MET A 1 526 ? 22.789 6.804 -24.751 1.00 89.69 526 MET A C 1
ATOM 4092 O O . MET A 1 526 ? 23.567 6.383 -25.610 1.00 89.69 526 MET A O 1
ATOM 4096 N N . PRO A 1 527 ? 23.070 7.919 -24.049 1.00 85.56 527 PRO A N 1
ATOM 4097 C CA . PRO A 1 527 ? 24.354 8.595 -24.160 1.00 85.56 527 PRO A CA 1
ATOM 4098 C C . PRO A 1 527 ? 25.478 7.656 -23.716 1.00 85.56 527 PRO A C 1
ATOM 4100 O O . PRO A 1 527 ? 25.459 7.116 -22.610 1.00 85.56 527 PRO A O 1
ATOM 4103 N N . THR A 1 528 ? 26.477 7.483 -24.574 1.00 77.38 528 THR A N 1
ATOM 4104 C CA . THR A 1 528 ? 27.631 6.641 -24.271 1.00 77.38 528 THR A CA 1
ATOM 4105 C C . THR A 1 528 ? 28.605 7.368 -23.342 1.00 77.38 528 THR A C 1
ATOM 4107 O O . THR A 1 528 ? 28.797 8.586 -23.472 1.00 77.38 528 THR A O 1
ATOM 4110 N N . PRO A 1 529 ? 29.274 6.645 -22.427 1.00 68.62 529 PRO A N 1
ATOM 4111 C CA . PRO A 1 529 ? 30.500 7.134 -21.817 1.00 68.62 529 PRO A CA 1
ATOM 4112 C C . PRO A 1 529 ? 31.471 7.528 -22.928 1.00 68.62 529 PRO A C 1
ATOM 4114 O O . PRO A 1 529 ? 31.682 6.761 -23.865 1.00 68.62 529 PRO A O 1
ATOM 4117 N N . VAL A 1 530 ? 32.024 8.737 -22.862 1.00 60.75 530 VAL A N 1
ATOM 4118 C CA . VAL A 1 530 ? 33.179 9.071 -23.698 1.00 60.75 530 VAL A CA 1
ATOM 4119 C C . VAL A 1 530 ? 34.314 8.198 -23.169 1.00 60.75 530 VAL A C 1
ATOM 4121 O O . VAL A 1 530 ? 34.612 8.279 -21.977 1.00 60.75 530 VAL A O 1
ATOM 4124 N N . GLU A 1 531 ? 34.870 7.313 -24.001 1.00 50.09 531 GLU A N 1
ATOM 4125 C CA . GLU A 1 531 ? 36.100 6.594 -23.652 1.00 50.09 531 GLU A CA 1
ATOM 4126 C C . GLU A 1 531 ? 37.157 7.646 -23.289 1.00 50.09 531 GLU A C 1
ATOM 4128 O O . GLU A 1 531 ? 37.476 8.506 -24.113 1.00 50.09 531 GLU A O 1
ATOM 4133 N N . MET A 1 532 ? 37.604 7.646 -22.028 1.00 38.44 532 MET A N 1
ATOM 4134 C CA . MET A 1 532 ? 38.710 8.493 -21.567 1.00 38.44 532 MET A CA 1
ATOM 4135 C C . MET A 1 532 ? 40.049 7.856 -21.894 1.00 38.44 532 MET A C 1
ATOM 4137 O O . MET A 1 532 ? 40.174 6.631 -21.664 1.00 38.44 532 MET A O 1
#

Solvent-accessible surface area (backbone atoms only — not comparable to full-atom values): 31510 Å² total; per-residue (Å²): 116,86,72,55,78,78,69,75,69,88,67,87,83,63,93,80,71,87,80,81,80,82,86,79,81,82,81,79,86,79,88,76,82,87,75,80,82,79,77,87,82,84,87,71,94,57,58,42,38,70,78,58,37,45,72,24,53,42,85,89,40,23,19,34,32,45,84,59,29,34,27,53,41,37,86,44,33,89,69,40,90,79,39,46,66,63,55,59,76,32,34,20,32,76,37,37,71,69,45,59,75,80,38,67,90,63,50,49,69,74,76,41,54,89,27,57,72,35,41,57,38,80,85,86,75,89,89,86,84,85,90,80,84,87,89,87,88,82,93,55,65,44,37,70,77,58,36,45,72,25,53,45,86,88,39,23,19,36,30,44,84,62,28,34,28,54,43,39,85,46,33,86,72,39,92,79,40,46,69,64,56,59,78,35,35,21,32,78,36,38,69,68,43,59,74,80,39,66,87,61,51,48,66,72,77,41,55,88,28,59,72,30,39,59,40,80,82,84,81,80,84,84,89,81,91,76,93,67,99,83,64,85,84,72,71,76,72,78,79,82,61,88,63,85,63,76,64,60,61,49,52,60,45,36,76,72,39,38,96,83,40,73,50,73,64,49,48,54,52,14,49,52,43,48,54,46,50,52,53,52,41,39,49,43,63,72,75,58,76,65,81,88,84,62,78,81,47,64,66,60,42,49,35,25,50,47,43,52,49,54,51,52,51,52,50,53,63,59,55,55,28,59,81,72,34,58,68,49,29,32,44,50,55,40,36,56,62,38,65,87,66,38,40,78,53,43,56,57,50,52,54,50,49,52,51,28,50,52,47,28,53,49,33,52,49,52,51,55,60,73,46,52,88,53,82,65,50,70,72,57,55,49,44,52,53,27,47,53,52,38,51,57,41,49,54,53,51,40,51,70,72,66,66,53,48,68,91,78,40,59,78,37,43,47,27,35,73,80,52,74,90,46,62,51,58,75,82,47,77,92,31,51,79,46,73,42,57,27,54,46,62,51,53,37,57,54,19,66,37,66,67,49,30,54,53,50,49,52,37,40,53,30,44,32,55,34,48,43,53,47,47,49,54,44,58,73,68,42,80,87,46,57,80,91,32,41,67,51,28,44,51,52,47,46,50,50,32,52,53,54,34,54,53,58,53,42,51,45,51,45,26,46,77,63,57,83,88,51,64,65,62,58,60,68,69,40,49,72,80,76,87,127

pLDDT: mean 74.13, std 21.09, range [24.7, 97.81]

Mean predicted aligned error: 20.77 Å

Radius of gyration: 36.31 Å; Cα contacts (8 Å, |Δi|>4): 521; chains: 1; bounding box: 110×54×92 Å

Secondary structure (DSSP, 8-state):
-TTHHHH-------TTS-S----PPPPPPPP------PPPP--S--PBPHHHHTT-EETTEEEEEETTEEEE-TTTTTT-TT-HHHHHTTTTSB-HHHHHHHS-TTHHHHH-GGGEEEEB---------------------B-HHHHTT-EETTEEEEEETTEEEE-TTTTTT-TT-HHHHHTTTTSB-HHHHHTTS-TTHHHHH-GGGEEEEB--------------TTSTTSSSSSSS-----HHHHHHHHHHHH-TT-S-HHHHHHHHHHHHHHHHHHHHHHHH-------TT-HHHHHHHHHHHHHHHHHHHHHHGGGGG-HHHHHHHHHHHHSSTTHHHHHHHHHHHHHHHHHHHHHHHHHHHHHTTTS---HHHHHHHHHHHHHHHHHHHHIIIIISS-TTTSPEEEEEESSSTT-BPPTT-TTSEEEEEE-HHHHHHHHTTSHHHHHHHHHHHHHHHHHHHHHHHHHHHH-TTS-GGGHHHHHHHHHHHHHHHHHHHHHHHHHHHHS--S-HHHHHHTSPPPP--

=== Feature glossary ===
Reading guide. The protein is described through the following features:

Foldseek 3Di. A 3Di character summarizes, for each residue, the relative orientation of the Cα frame of its nearest spatial neighbor. Because it encodes fold topology rather than chemistry, 3Di alignments detect remote structural similarity that sequence alignment misses.

Contact-map, Ramachandran, and PAE plots. Plot images: a contact map (which residues are close in 3D, as an N×N binary image), a Ramachandran scatter (backbone torsion angles, revealing secondary-structure composition at a glance), and — for AlphaFold structures — a PAE heatmap (pairwise prediction confidence).

Radius of gyration, Cα contacts, bounding box. Radius of gyration (Rg) is the root-mean-square distance of Cα atoms from their centroid — a single number for overall size and compactness. A globular domain of N residues has Rg ≈ 2.2·N^0.38 Å; an extended or disordered chain has a much larger Rg. The Cα contact count is the number of residue pairs whose Cα atoms are within 8 Å and are more than four positions apart in sequence — a standard proxy for tertiary packing density. The bounding box is the smallest axis-aligned box enclosing all Cα atoms.

Secondary structure (8-state, DSSP). Eight-state secondary structure (DSSP): H is the canonical α-helix, G the tighter 3₁₀-helix, I the wider π-helix; E/B are β-structure, T and S are turns and bends, and '-' is everything else. DSSP derives these from the pattern of main-chain N–H···O=C hydrogen bonds, not from the sequence.

B-factor. B-factor (Debye–Waller factor) reflects atomic displacement in the crystal lattice. It is an experimental observable (units Å²), not a prediction; low values mean the atom is pinned down, high values mean it moves or is heterogeneous across the crystal.

pLDDT. pLDDT is the predicted lDDT-Cα score: AlphaFold's confidence that the local environment of each residue (all inter-atomic distances within 15 Å) is correctly placed. It is a per-residue number between 0 and 100, with higher meaning more reliable.

Nearest PDB structures. Nearest PDB neighbors are the top structural matches found by Foldseek when searching this structure against the entire Protein Data Bank. Each hit reports a TM-score (0 to 1; >0.5 almost always implies the same fold) and an E-value. These are *structural* homologs — they may share no detectable sequence similarity.

Solvent-accessible surface area. Accessible surface area quantifies burial. A residue with SASA near zero is packed into the hydrophobic core; one with SASA >100 Å² sits on the surface. Computed here via the Shrake–Rupley numerical algorithm with a 1.4 Å probe.

Rendered structure images. Structure images are PyMOL renders from six orthogonal camera directions. Cartoon representation draws helices as coils and strands as arrows; sticks shows the backbone as bonds; surface shows the solvent-excluded envelope. Rainbow coloring maps sequence position to hue (blue→red, N→C); chain coloring assigns a distinct color per polypeptide.

Backbone torsions (φ/ψ). φ (phi) and ψ (psi) are the two rotatable backbone dihedrals per residue: φ is the C(i-1)–N–Cα–C torsion, ψ is the N–Cα–C–N(i+1) torsion, both in degrees on (−180°, 180°]. α-helical residues cluster near (−60°, −45°); β-strand residues near (−120°, +130°). A Ramachandran plot is simply a scatter of (φ, ψ) for every residue.

Predicted aligned error. Predicted Aligned Error (PAE) is an AlphaFold confidence matrix: entry (i, j) is the expected error in the position of residue j, in ångströms, when the prediction is superimposed on the true structure at residue i. Low PAE within a block of residues means that block is internally rigid and well-predicted; high PAE between two blocks means their relative placement is uncertain even if each block individually is confident.

mmCIF coordinates. Structure coordinates are given as an mmCIF _atom_site loop: one row per atom with element, residue name, chain id, sequence number, and x/y/z position in Å. Only the four main-chain atoms per residue are included here; side chains are omitted to keep the record compact.

InterPro / GO / CATH / organism. Database cross-references. InterPro integrates a dozen domain/family signature databases into unified entries with residue-range hits. GO terms attach function/process/location labels with evidence codes. CATH codes position the fold in a four-level structural taxonomy. Organism is the NCBI-taxonomy species name.

Secondary structure (3-state, P-SEA). SS3 is a coarse helix/strand/coil call (letters a/b/c) made by the P-SEA algorithm from inter-Cα distances and dihedrals. It is less detailed than DSSP but needs only Cα positions.

Sequence. Sequence gives the chain of amino acids in standard one-letter code (A=alanine, C=cysteine, …, Y=tyrosine), read N→C. It is the only feature that is directly encoded by the gene; all structural features are derived from the folded form of this sequence.